Protein AF-A0A397CFC0-F1 (afdb_monomer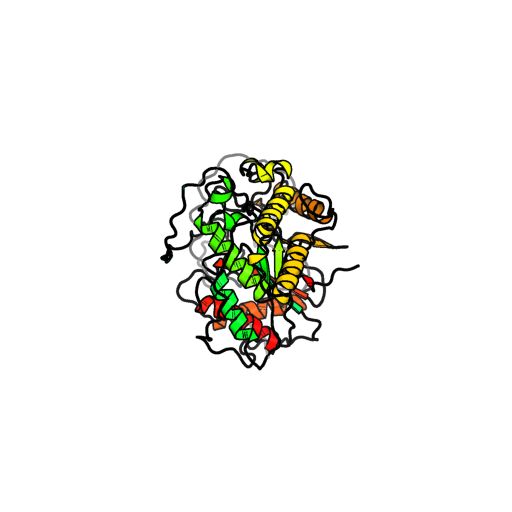)

pLDDT: mean 76.91, std 28.21, range [21.36, 98.81]

Radius of gyration: 27.99 Å; Cα contacts (8 Å, |Δi|>4): 651; chains: 1; bounding box: 97×58×72 Å

Organism: Aphanomyces astaci (NCBI:txid112090)

Mean predicted aligned error: 14.0 Å

InterPro domains:
  IPR011330 Glycoside hydrolase/deacetylase, beta/alpha-barrel [SSF88713] (147-442)

Solvent-accessible surface area (backbone atoms only — not comparable to full-atom values): 27157 Å² total; per-residue (Å²): 136,82,85,85,76,88,79,84,86,76,92,73,93,66,89,79,92,79,85,90,81,89,81,91,73,90,82,82,82,95,75,90,80,88,80,84,84,85,81,82,89,81,91,78,92,78,77,94,78,89,81,80,90,75,95,85,77,83,90,86,84,89,84,84,89,80,91,84,84,89,79,81,90,70,82,81,75,80,84,80,86,79,78,76,83,80,77,83,79,92,70,90,75,86,76,80,88,70,98,71,81,90,79,79,91,66,98,62,81,64,95,77,70,80,59,80,74,82,77,84,73,73,52,81,71,91,60,88,76,74,89,64,69,80,65,82,72,81,80,55,48,91,42,76,67,30,29,39,28,47,34,31,34,75,16,53,31,89,58,2,39,67,31,40,52,27,25,44,43,43,54,48,69,35,93,86,56,81,69,63,38,42,22,37,26,34,27,32,19,27,50,20,23,92,49,46,68,21,32,32,67,66,58,54,42,78,72,25,32,61,54,24,51,52,52,47,53,44,42,35,70,72,63,31,42,41,22,18,31,14,24,48,53,36,58,33,82,89,79,73,42,66,32,65,74,56,36,45,76,65,45,53,69,59,77,94,50,47,86,33,51,54,50,67,51,26,34,36,40,50,7,39,48,52,50,49,62,68,64,64,50,66,62,77,37,84,43,74,66,40,45,51,37,49,54,50,35,55,52,32,30,64,35,31,30,30,55,60,94,44,42,33,35,32,49,70,98,41,80,51,74,53,92,70,53,83,83,42,42,67,73,36,38,52,47,53,53,48,29,44,53,50,39,44,63,14,68,49,62,84,48,94,54,61,56,42,28,34,29,50,44,43,54,32,78,54,82,67,78,86,62,94,76,74,64,57,66,60,47,30,34,50,54,45,47,53,50,58,52,44,64,76,40,92,77,45,71,53,76,88,58,54,55,41,33,35,39,33,48,31,62,62,17,55,39,66,73,50,11,42,33,56,37,44,26,54,43,38,41,44,61,37,44,30,35,55,34,35,70,90,72,55,89,70,63,129

Foldseek 3Di:
DDPDDDDDDDDDDDPDDDDDDDDDDPDDDDDDDDDDDDDDDDDDDDDDDDDDDDDDDDPDPPPPPDDDDDDDDDDDDDPPQDDFDDDDDDDDDPDPDDDDDDDDDDPQPDLPDQDDDPALDADAAPDDADPAFDLPDPDFAPAQLQEEAAEAEADPDLQFLSLLLNLLVNLCPDPRFHRFAHEYAYEQCQLFNSALVRQQVVVGDNVSNVSRLSSVLNNLLSVHAYAHEFHRLCQDSVSSFRFQPPSLVRRDDRPVLVQQHSHPLSRRLSGLVSNLSSLVRCSSQPDPSSVVSSVRRNVRHLAEYEYRPWQFWDAVVDTDTDDDDPVCDDPNVVSSSVSQVVQQCQDGRNRPGSHHYTHHGFQEEDDADPDPDDDLSVSLSVRLNRQSVSLPDPPGRDDHDSYGYYYDHRNSRSDNSSSNSVSNSVSSNVSSPYHHDHCVPPDGDD

Structure (mmCIF, N/CA/C/O backbone):
data_AF-A0A397CFC0-F1
#
_entry.id   AF-A0A397CFC0-F1
#
loop_
_atom_site.group_PDB
_atom_site.id
_atom_site.type_symbol
_atom_site.label_atom_id
_atom_site.label_alt_id
_atom_site.label_comp_id
_atom_site.label_asym_id
_atom_site.label_entity_id
_atom_site.label_seq_id
_atom_site.pdbx_PDB_ins_code
_atom_site.Cartn_x
_atom_site.Cartn_y
_atom_site.Cartn_z
_atom_site.occupancy
_atom_site.B_iso_or_equiv
_atom_site.auth_seq_id
_atom_site.auth_comp_id
_atom_site.auth_asym_id
_atom_site.auth_atom_id
_atom_site.pdbx_PDB_model_num
ATOM 1 N N . MET A 1 1 ? -64.274 17.198 1.341 1.00 33.03 1 MET A N 1
ATOM 2 C CA . MET A 1 1 ? -63.251 18.251 1.505 1.00 33.03 1 MET A CA 1
ATOM 3 C C . MET A 1 1 ? -62.164 18.002 0.478 1.00 33.03 1 MET A C 1
ATOM 5 O O . MET A 1 1 ? -61.667 16.888 0.390 1.00 33.03 1 MET A O 1
ATOM 9 N N . SER A 1 2 ? -61.945 18.995 -0.377 1.00 25.72 2 SER A N 1
ATOM 10 C CA . SER A 1 2 ? -61.146 18.944 -1.603 1.00 25.72 2 SER A CA 1
ATOM 11 C C . SER A 1 2 ? -59.654 18.705 -1.343 1.00 25.72 2 SER A C 1
ATOM 13 O O . SER A 1 2 ? -59.143 19.195 -0.336 1.00 25.72 2 SER A O 1
ATOM 15 N N . PRO A 1 3 ? -58.921 18.036 -2.251 1.00 27.16 3 PRO A N 1
ATOM 16 C CA . PRO A 1 3 ? -57.470 18.091 -2.229 1.00 27.16 3 PRO A CA 1
ATOM 17 C C . PRO A 1 3 ? -57.023 19.478 -2.704 1.00 27.16 3 PRO A C 1
ATOM 19 O O . PRO A 1 3 ? -57.347 19.913 -3.809 1.00 27.16 3 PRO A O 1
ATOM 22 N N . ILE A 1 4 ? -56.302 20.180 -1.834 1.00 26.48 4 ILE A N 1
ATOM 23 C CA . ILE A 1 4 ? -55.611 21.430 -2.141 1.00 26.48 4 ILE A CA 1
ATOM 24 C C . ILE A 1 4 ? -54.475 21.095 -3.112 1.00 26.48 4 ILE A C 1
ATOM 26 O O . ILE A 1 4 ? -53.520 20.407 -2.763 1.00 26.48 4 ILE A O 1
ATOM 30 N N . SER A 1 5 ? -54.599 21.553 -4.352 1.00 28.12 5 SER A N 1
ATOM 31 C CA . SER A 1 5 ? -53.516 21.597 -5.332 1.00 28.12 5 SER A CA 1
ATOM 32 C C . SER A 1 5 ? -52.724 22.888 -5.129 1.00 28.12 5 SER A C 1
ATOM 34 O O . SER A 1 5 ? -53.271 23.971 -5.335 1.00 28.12 5 SER A O 1
ATOM 36 N N . HIS A 1 6 ? -51.449 22.792 -4.750 1.00 28.09 6 HIS A N 1
ATOM 37 C CA . HIS A 1 6 ? -50.525 23.920 -4.864 1.00 28.09 6 HIS A CA 1
ATOM 38 C C . HIS A 1 6 ? -50.109 24.066 -6.332 1.00 28.09 6 HIS A C 1
ATOM 40 O O . HIS A 1 6 ? -49.382 23.228 -6.863 1.00 28.09 6 HIS A O 1
ATOM 46 N N . TYR A 1 7 ? -50.615 25.109 -6.987 1.00 27.61 7 TYR A N 1
ATOM 47 C CA . TYR A 1 7 ? -50.113 25.595 -8.268 1.00 27.61 7 TYR A CA 1
ATOM 48 C C . TYR A 1 7 ? -48.968 26.569 -7.987 1.00 27.61 7 TYR A C 1
ATOM 50 O O . TYR A 1 7 ? -49.119 27.469 -7.164 1.00 27.61 7 TYR A O 1
ATOM 58 N N . TRP A 1 8 ? -47.837 26.386 -8.660 1.00 25.69 8 TRP A N 1
ATOM 59 C CA . TRP A 1 8 ? -46.834 27.435 -8.805 1.00 25.69 8 TRP A CA 1
ATOM 60 C C . TRP A 1 8 ? -46.974 27.978 -10.224 1.00 25.69 8 TRP A C 1
ATOM 62 O O . TRP A 1 8 ? -46.591 27.306 -11.180 1.00 25.69 8 TRP A O 1
ATOM 72 N N . ASP A 1 9 ? -47.562 29.165 -10.356 1.00 27.66 9 ASP A N 1
ATOM 73 C CA . ASP A 1 9 ? -47.519 29.936 -11.594 1.00 27.66 9 ASP A CA 1
ATOM 74 C C . ASP A 1 9 ? -46.189 30.695 -11.617 1.00 27.66 9 ASP A C 1
ATOM 76 O O . ASP A 1 9 ? -45.976 31.622 -10.836 1.00 27.66 9 ASP A O 1
ATOM 80 N N . ILE A 1 10 ? -45.268 30.288 -12.490 1.00 27.27 10 ILE A N 1
ATOM 81 C CA . ILE A 1 10 ? -44.093 31.096 -12.825 1.00 27.27 10 ILE A CA 1
ATOM 82 C C . ILE A 1 10 ? -44.457 31.865 -14.100 1.00 27.27 10 ILE A C 1
ATOM 84 O O . ILE A 1 10 ? -44.659 31.230 -15.139 1.00 27.27 10 ILE A O 1
ATOM 88 N N . PRO A 1 11 ? -44.567 33.204 -14.071 1.00 26.41 11 PRO A N 1
ATOM 89 C CA . PRO A 1 11 ? -44.821 33.973 -15.275 1.00 26.41 11 PRO A CA 1
ATOM 90 C C . PRO A 1 11 ? -43.529 34.031 -16.091 1.00 26.41 11 PRO A C 1
ATOM 92 O O . PRO A 1 11 ? -42.620 34.799 -15.789 1.00 26.41 11 PRO A O 1
ATOM 95 N N . ILE A 1 12 ? -43.440 33.203 -17.129 1.00 30.02 12 ILE A N 1
ATOM 96 C CA . ILE A 1 12 ? -42.450 33.366 -18.193 1.00 30.02 12 ILE A CA 1
ATOM 97 C C . ILE A 1 12 ? -43.189 34.001 -19.365 1.00 30.02 12 ILE A C 1
ATOM 99 O O . ILE A 1 12 ? -44.106 33.410 -19.935 1.00 30.02 12 ILE A O 1
ATOM 103 N N . SER A 1 13 ? -42.817 35.231 -19.701 1.00 27.61 13 SER A N 1
ATOM 104 C CA . SER A 1 13 ? -43.242 35.877 -20.934 1.00 27.61 13 SER A CA 1
ATOM 105 C C . SER A 1 13 ? -42.524 35.207 -22.106 1.00 27.61 13 SER A C 1
ATOM 107 O O . SER A 1 13 ? -41.349 35.450 -22.363 1.00 27.61 13 SER A O 1
ATOM 109 N N . CYS A 1 14 ? -43.236 34.337 -22.820 1.00 29.36 14 CYS A N 1
ATOM 110 C CA . CYS A 1 14 ? -42.856 33.924 -24.167 1.00 29.36 14 CYS A CA 1
ATOM 111 C C . CYS A 1 14 ? -43.699 34.706 -25.183 1.00 29.36 14 CYS A C 1
ATOM 113 O O . CYS A 1 14 ? -44.893 34.910 -24.937 1.00 29.36 14 CYS A O 1
ATOM 115 N N . PRO A 1 15 ? -43.120 35.116 -26.325 1.00 29.81 15 PRO A N 1
ATOM 116 C CA . PRO A 1 15 ? -43.907 35.544 -27.469 1.00 29.81 15 PRO A CA 1
ATOM 117 C C . PRO A 1 15 ? -44.772 34.357 -27.920 1.00 29.81 15 PRO A C 1
ATOM 119 O O . PRO A 1 15 ? -44.265 33.258 -28.125 1.00 29.81 15 PRO A O 1
ATOM 122 N N . ASP A 1 16 ? -46.074 34.601 -28.020 1.00 34.34 16 ASP A N 1
ATOM 123 C CA . ASP A 1 16 ? -47.083 33.793 -28.706 1.00 34.34 16 ASP A CA 1
ATOM 124 C C . ASP A 1 16 ? -47.347 32.354 -28.190 1.00 34.34 16 ASP A C 1
ATOM 126 O O . ASP A 1 16 ? -46.887 31.343 -28.711 1.00 34.34 16 ASP A O 1
ATOM 130 N N . ASN A 1 17 ? -48.233 32.289 -27.184 1.00 37.00 17 ASN A N 1
ATOM 131 C CA . ASN A 1 17 ? -49.254 31.251 -26.946 1.00 37.00 17 ASN A CA 1
ATOM 132 C C . ASN A 1 17 ? -48.852 29.761 -27.033 1.00 37.00 17 ASN A C 1
ATOM 134 O O . ASN A 1 17 ? -49.457 28.985 -27.775 1.00 37.00 17 ASN A O 1
ATOM 138 N N . CYS A 1 18 ? -47.964 29.304 -26.147 1.00 31.23 18 CYS A N 1
ATOM 139 C CA . CYS A 1 18 ? -47.846 27.881 -25.801 1.00 31.23 18 CYS A CA 1
ATOM 140 C C . CYS A 1 18 ? -47.793 27.681 -24.278 1.00 31.23 18 CYS A C 1
ATOM 142 O O . CYS A 1 18 ? -46.903 28.193 -23.609 1.00 31.23 18 CYS A O 1
ATOM 144 N N . ILE A 1 19 ? -48.730 26.901 -23.723 1.00 35.09 19 ILE A N 1
ATOM 145 C CA . ILE A 1 19 ? -48.713 26.471 -22.314 1.00 35.09 19 ILE A CA 1
ATOM 146 C C . ILE A 1 19 ? -48.318 24.993 -22.271 1.00 35.09 19 ILE A C 1
ATOM 148 O O . ILE A 1 19 ? -49.066 24.134 -22.746 1.00 35.09 19 ILE A O 1
ATOM 152 N N . LEU A 1 20 ? -47.168 24.679 -21.667 1.00 31.06 20 LEU A N 1
ATOM 153 C CA . LEU A 1 20 ? -46.792 23.304 -21.331 1.00 31.06 20 LEU A CA 1
ATOM 154 C C . LEU A 1 20 ? -47.610 22.827 -20.121 1.00 31.06 20 LEU A C 1
ATOM 156 O O . LEU A 1 20 ? -47.571 23.440 -19.057 1.00 31.06 20 LEU A O 1
ATOM 160 N N . LYS A 1 21 ? -48.317 21.699 -20.250 1.00 32.56 21 LYS A N 1
ATOM 161 C CA . LYS A 1 21 ? -48.928 20.995 -19.111 1.00 32.56 21 LYS A CA 1
ATOM 162 C C . LYS A 1 21 ? -48.249 19.647 -18.903 1.00 32.56 21 LYS A C 1
ATOM 164 O O . LYS A 1 21 ? -48.344 18.770 -19.756 1.00 32.56 21 LYS A O 1
ATOM 169 N N . PHE A 1 22 ? -47.633 19.458 -17.739 1.00 29.17 22 PHE A N 1
ATOM 170 C CA . PHE A 1 22 ? -47.163 18.150 -17.287 1.00 29.17 22 PHE A CA 1
ATOM 171 C C . PHE A 1 22 ? -48.260 17.451 -16.482 1.00 29.17 22 PHE A C 1
ATOM 173 O O . PHE A 1 22 ? -48.764 17.989 -15.500 1.00 29.17 22 PHE A O 1
ATOM 180 N N . VAL A 1 23 ? -48.621 16.230 -16.881 1.00 29.97 23 VAL A N 1
ATOM 181 C CA . VAL A 1 23 ? -49.488 15.344 -16.093 1.00 29.97 23 VAL A CA 1
ATOM 182 C C . VAL A 1 23 ? -48.666 14.135 -15.673 1.00 29.97 23 VAL A C 1
ATOM 184 O O . VAL A 1 23 ? -48.222 13.354 -16.511 1.00 29.97 23 VAL A O 1
ATOM 187 N N . TRP A 1 24 ? -48.477 13.962 -14.368 1.00 26.19 24 TRP A N 1
ATOM 188 C CA . TRP A 1 24 ? -47.818 12.787 -13.805 1.00 26.19 24 TRP A CA 1
ATOM 189 C C . TRP A 1 24 ? -48.862 11.690 -13.550 1.00 26.19 24 TRP A C 1
ATOM 191 O O . TRP A 1 24 ? -49.740 11.846 -12.701 1.00 26.19 24 TRP A O 1
ATOM 201 N N . LYS A 1 25 ? -48.780 10.562 -14.269 1.00 27.92 25 LYS A N 1
ATOM 202 C CA . LYS A 1 25 ? -49.522 9.335 -13.932 1.00 27.92 25 LYS A CA 1
ATOM 203 C C . LYS A 1 25 ? -48.555 8.192 -13.634 1.00 27.92 25 LYS A C 1
ATOM 205 O O . LYS A 1 25 ? -47.612 7.929 -14.372 1.00 27.92 25 LYS A O 1
ATOM 210 N N . LYS A 1 26 ? -48.808 7.521 -12.510 1.00 31.50 26 LYS A N 1
ATOM 211 C CA . LYS A 1 26 ? -48.037 6.391 -11.984 1.00 31.50 26 LYS A CA 1
ATOM 212 C C . LYS A 1 26 ? -48.245 5.162 -12.889 1.00 31.50 26 LYS A C 1
ATOM 214 O O . LYS A 1 26 ? -49.385 4.761 -13.097 1.00 31.50 26 LYS A O 1
ATOM 219 N N . LYS A 1 27 ? -47.131 4.548 -13.307 1.00 32.00 27 LYS A N 1
ATOM 220 C CA . LYS A 1 27 ? -46.953 3.344 -14.154 1.00 32.00 27 LYS A CA 1
ATOM 221 C C . LYS A 1 27 ? -47.060 3.542 -15.683 1.00 32.00 27 LYS A C 1
ATOM 223 O O . LYS A 1 27 ? -48.091 3.933 -16.207 1.00 32.00 27 LYS A O 1
ATOM 228 N N . VAL A 1 28 ? -45.995 3.054 -16.339 1.00 30.12 28 VAL A N 1
ATOM 229 C CA . VAL A 1 28 ? -45.763 2.753 -17.772 1.00 30.12 28 VAL A CA 1
ATOM 230 C C . VAL A 1 28 ? -44.999 3.823 -18.584 1.00 30.12 28 VAL A C 1
ATOM 232 O O . VAL A 1 28 ? -45.424 4.960 -18.696 1.00 30.12 28 VAL A O 1
ATOM 235 N N . ARG A 1 29 ? -43.839 3.371 -19.106 1.00 30.88 29 ARG A N 1
ATOM 236 C CA . ARG A 1 29 ? -42.911 3.861 -20.157 1.00 30.88 29 ARG A CA 1
ATOM 237 C C . ARG A 1 29 ? -42.926 5.352 -20.551 1.00 30.88 29 ARG A C 1
ATOM 239 O O . ARG A 1 29 ? -43.929 5.891 -20.994 1.00 30.88 29 ARG A O 1
ATOM 246 N N . ARG A 1 30 ? -41.728 5.959 -20.493 1.00 32.00 30 ARG A N 1
ATOM 247 C CA . ARG A 1 30 ? -41.398 7.313 -20.974 1.00 32.00 30 ARG A CA 1
ATOM 248 C C . ARG A 1 30 ? -41.878 7.524 -22.416 1.00 32.00 30 ARG A C 1
ATOM 250 O O . ARG A 1 30 ? -41.425 6.831 -23.320 1.00 32.00 30 ARG A O 1
ATOM 257 N N . GLY A 1 31 ? -42.727 8.527 -22.599 1.00 28.09 31 GLY A N 1
ATOM 258 C CA . GLY A 1 31 ? -43.047 9.140 -23.881 1.00 28.09 31 GLY A CA 1
ATOM 259 C C . GLY A 1 31 ? -43.560 10.553 -23.620 1.00 28.09 31 GLY A C 1
ATOM 260 O O . GLY A 1 31 ? -44.549 10.724 -22.908 1.00 28.09 31 GLY A O 1
ATOM 261 N N . SER A 1 32 ? -42.861 11.560 -24.134 1.00 33.50 32 SER A N 1
ATOM 262 C CA . SER A 1 32 ? -43.320 12.950 -24.120 1.00 33.50 32 SER A CA 1
ATOM 263 C C . SER A 1 32 ? -44.235 13.154 -25.324 1.00 33.50 32 SER A C 1
ATOM 265 O O . SER A 1 32 ? -43.819 12.894 -26.449 1.00 33.50 32 SER A O 1
ATOM 267 N N . PHE A 1 33 ? -45.468 13.611 -25.109 1.00 31.56 33 PHE A N 1
ATOM 268 C CA . PHE A 1 33 ? -46.366 14.009 -26.193 1.00 31.56 33 PHE A CA 1
ATOM 269 C C . PHE A 1 33 ? -46.483 15.530 -26.213 1.00 31.56 33 PHE A C 1
ATOM 271 O O . PHE A 1 33 ? -46.944 16.129 -25.242 1.00 31.56 33 PHE A O 1
ATOM 278 N N . LEU A 1 34 ? -46.097 16.145 -27.330 1.00 28.98 34 LEU A N 1
ATOM 279 C CA . LEU A 1 34 ? -46.474 17.515 -27.655 1.00 28.98 34 LEU A CA 1
ATOM 280 C C . LEU A 1 34 ? -47.865 17.463 -28.298 1.00 28.98 34 LEU A C 1
ATOM 282 O O . LEU A 1 34 ? -48.071 16.716 -29.254 1.00 28.98 34 LEU A O 1
ATOM 286 N N . LYS A 1 35 ? -48.833 18.226 -27.785 1.00 32.50 35 LYS A N 1
ATOM 287 C CA . LYS A 1 35 ? -50.144 18.370 -28.428 1.00 32.50 35 LYS A CA 1
ATOM 288 C C . LYS A 1 35 ? -50.388 19.846 -28.719 1.00 32.50 35 LYS A C 1
ATOM 290 O O . LYS A 1 35 ? -50.733 20.601 -27.816 1.00 32.50 35 LYS A O 1
ATOM 295 N N . CYS A 1 36 ? -50.195 20.242 -29.973 1.00 29.25 36 CYS A N 1
ATOM 296 C CA . CYS A 1 36 ? -50.621 21.542 -30.484 1.00 29.25 36 CYS A CA 1
ATOM 297 C C . CYS A 1 36 ? -52.129 21.497 -30.753 1.00 29.25 36 CYS A C 1
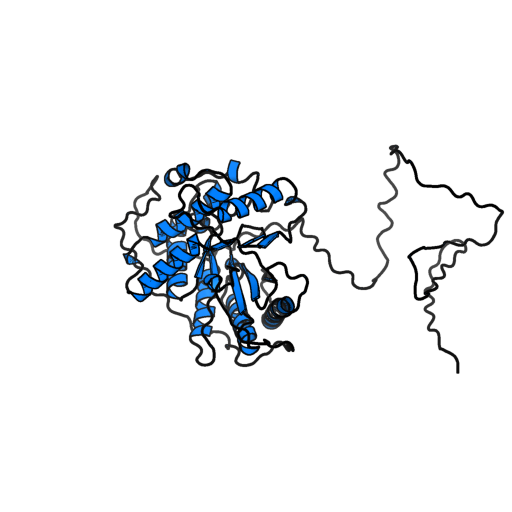ATOM 299 O O . CYS A 1 36 ? -52.648 20.491 -31.244 1.00 29.25 36 CYS A O 1
ATOM 301 N N . ARG A 1 37 ? -52.842 22.565 -30.395 1.00 29.95 37 ARG A N 1
ATOM 302 C CA . ARG A 1 37 ? -54.271 22.704 -30.673 1.00 29.95 37 ARG A CA 1
ATOM 303 C C . ARG A 1 37 ? -54.438 23.458 -31.995 1.00 29.95 37 ARG A C 1
ATOM 305 O O . ARG A 1 37 ? -54.011 24.597 -32.098 1.00 29.95 37 ARG A O 1
ATOM 312 N N . ASP A 1 38 ? -55.047 22.764 -32.950 1.00 30.09 38 ASP A N 1
ATOM 313 C CA . ASP A 1 38 ? -55.791 23.238 -34.121 1.00 30.09 38 ASP A CA 1
ATOM 314 C C . ASP A 1 38 ? -55.105 24.190 -35.123 1.00 30.09 38 ASP A C 1
ATOM 316 O O . ASP A 1 38 ? -55.288 25.401 -35.089 1.00 30.09 38 ASP A O 1
ATOM 320 N N . ALA A 1 39 ? -54.467 23.590 -36.135 1.00 28.62 39 ALA A N 1
ATOM 321 C CA . ALA A 1 39 ? -54.648 23.971 -37.540 1.00 28.62 39 ALA A CA 1
ATOM 322 C C . ALA A 1 39 ? -54.397 22.739 -38.442 1.00 28.62 39 ALA A C 1
ATOM 324 O O . ALA A 1 39 ? -53.258 22.329 -38.603 1.00 28.62 39 ALA A O 1
ATOM 325 N N . GLY A 1 40 ? -55.468 22.145 -38.994 1.00 25.20 40 GLY A N 1
ATOM 326 C CA . GLY A 1 40 ? -55.469 21.270 -40.187 1.00 25.20 40 GLY A CA 1
ATOM 327 C C . GLY A 1 40 ? -54.738 19.907 -40.143 1.00 25.20 40 GLY A C 1
ATOM 328 O O . GLY A 1 40 ? -53.524 19.837 -40.056 1.00 25.20 40 GLY A O 1
ATOM 329 N N . SER A 1 41 ? -55.494 18.813 -40.300 1.00 25.48 41 SER A N 1
ATOM 330 C CA . SER A 1 41 ? -55.072 17.416 -40.579 1.00 25.48 41 SER A CA 1
ATOM 331 C C . SER A 1 41 ? -53.963 17.204 -41.643 1.00 25.48 41 SER A C 1
ATOM 333 O O . SER A 1 41 ? -53.790 18.083 -42.483 1.00 25.48 41 SER A O 1
ATOM 335 N N . PRO A 1 42 ? -53.386 15.979 -41.802 1.00 31.97 42 PRO A N 1
ATOM 336 C CA . PRO A 1 42 ? -53.337 14.813 -40.908 1.00 31.97 42 PRO A CA 1
ATOM 337 C C . PRO A 1 42 ? -51.901 14.303 -40.631 1.00 31.97 42 PRO A C 1
ATOM 339 O O . PRO A 1 42 ? -50.914 14.720 -41.227 1.00 31.97 42 PRO A O 1
ATOM 342 N N . ALA A 1 43 ? -51.827 13.343 -39.709 1.00 27.98 43 ALA A N 1
ATOM 343 C CA . ALA A 1 43 ? -50.639 12.607 -39.298 1.00 27.98 43 ALA A CA 1
ATOM 344 C C . ALA A 1 43 ? -49.800 12.037 -40.458 1.00 27.98 43 ALA A C 1
ATOM 346 O O . ALA A 1 43 ? -50.321 11.352 -41.337 1.00 27.98 43 ALA A O 1
ATOM 347 N N . LEU A 1 44 ? -48.481 12.207 -40.357 1.00 25.23 44 LEU A N 1
ATOM 348 C CA . LEU A 1 44 ? -47.495 11.398 -41.065 1.00 25.23 44 LEU A CA 1
ATOM 349 C C . LEU A 1 44 ? -46.566 10.757 -40.032 1.00 25.23 44 LEU A C 1
ATOM 351 O O . LEU A 1 44 ? -45.748 11.414 -39.392 1.00 25.23 44 LEU A O 1
ATOM 355 N N . ASN A 1 45 ? -46.751 9.450 -39.853 1.00 27.52 45 ASN A N 1
ATOM 356 C CA . ASN A 1 45 ? -45.759 8.566 -39.260 1.00 27.52 45 ASN A CA 1
ATOM 357 C C . ASN A 1 45 ? -44.551 8.524 -40.201 1.00 27.52 45 ASN A C 1
ATOM 359 O O . ASN A 1 45 ? -44.716 8.137 -41.356 1.00 27.52 45 ASN A O 1
ATOM 363 N N . MET A 1 46 ? -43.351 8.828 -39.712 1.00 25.11 46 MET A N 1
ATOM 364 C CA . MET A 1 46 ? -42.126 8.390 -40.378 1.00 25.11 46 MET A CA 1
ATOM 365 C C . MET A 1 46 ? -41.156 7.770 -39.377 1.00 25.11 46 MET A C 1
ATOM 367 O O . MET A 1 46 ? -40.855 8.320 -38.319 1.00 25.11 46 MET A O 1
ATOM 371 N N . TYR A 1 47 ? -40.762 6.559 -39.753 1.00 26.23 47 TYR A N 1
ATOM 372 C CA . TYR A 1 47 ? -39.807 5.659 -39.135 1.00 26.23 47 TYR A CA 1
ATOM 373 C C . TYR A 1 47 ? -38.379 6.220 -39.170 1.00 26.23 47 TYR A C 1
ATOM 375 O O . TYR A 1 47 ? -38.050 7.075 -39.990 1.00 26.23 47 TYR A O 1
ATOM 383 N N . GLN A 1 48 ? -37.542 5.669 -38.286 1.00 29.88 48 GLN A N 1
ATOM 384 C CA . GLN A 1 48 ? -36.082 5.710 -38.363 1.00 29.88 48 GLN A CA 1
ATOM 385 C C . GLN A 1 48 ? -35.606 5.372 -39.780 1.00 29.88 48 GLN A C 1
ATOM 387 O O . GLN A 1 48 ? -35.974 4.322 -40.295 1.00 29.88 48 GLN A O 1
ATOM 392 N N . ASP A 1 49 ? -34.818 6.257 -40.390 1.00 27.09 49 ASP A N 1
ATOM 393 C CA . ASP A 1 49 ? -33.479 5.960 -40.917 1.00 27.09 49 ASP A CA 1
ATOM 394 C C . ASP A 1 49 ? -32.930 7.153 -41.729 1.00 27.09 49 ASP A C 1
ATOM 396 O O . ASP A 1 49 ? -33.656 7.811 -42.466 1.00 27.09 49 ASP A O 1
ATOM 400 N N . GLN A 1 50 ? -31.618 7.382 -41.592 1.00 26.89 50 GLN A N 1
ATOM 401 C CA . GLN A 1 50 ? -30.739 8.252 -42.399 1.00 26.89 50 GLN A CA 1
ATOM 402 C C . GLN A 1 50 ? -30.824 9.789 -42.243 1.00 26.89 50 GLN A C 1
ATOM 404 O O . GLN A 1 50 ? -31.659 10.469 -42.823 1.00 26.89 50 GLN A O 1
ATOM 409 N N . LEU A 1 51 ? -29.798 10.346 -41.586 1.00 24.81 51 LEU A N 1
ATOM 410 C CA . LEU A 1 51 ? -29.181 11.648 -41.896 1.00 24.81 51 LEU A CA 1
ATOM 411 C C . LEU A 1 51 ? -27.678 11.476 -41.604 1.00 24.81 51 LEU A C 1
ATOM 413 O O . LEU A 1 51 ? -27.275 11.378 -40.450 1.00 24.81 51 LEU A O 1
ATOM 417 N N . ILE A 1 52 ? -26.848 11.080 -42.574 1.00 25.56 52 ILE A N 1
ATOM 418 C CA . ILE A 1 52 ? -26.109 11.947 -43.511 1.00 25.56 52 ILE A CA 1
ATOM 419 C C . ILE A 1 52 ? -25.799 13.325 -42.915 1.00 25.56 52 ILE A C 1
ATOM 421 O O . ILE A 1 52 ? -26.637 14.220 -42.872 1.00 25.56 52 ILE A O 1
ATOM 425 N N . ILE A 1 53 ? -24.548 13.461 -42.480 1.00 26.11 53 ILE A N 1
ATOM 426 C CA . ILE A 1 53 ? -23.890 14.719 -42.144 1.00 26.11 53 ILE A CA 1
ATOM 427 C C . ILE A 1 53 ? -23.740 15.512 -43.448 1.00 26.11 53 ILE A C 1
ATOM 429 O O . ILE A 1 53 ? -23.029 15.067 -44.348 1.00 26.11 53 ILE A O 1
ATOM 433 N N . SER A 1 54 ? -24.370 16.685 -43.547 1.00 25.69 54 SER A N 1
ATOM 434 C CA . SER A 1 54 ? -23.933 17.720 -44.487 1.00 25.69 54 SER A CA 1
ATOM 435 C C . SER A 1 54 ? -23.488 18.953 -43.714 1.00 25.69 54 SER A C 1
ATOM 437 O O . SER A 1 54 ? -24.242 19.548 -42.947 1.00 25.69 54 SER A O 1
ATOM 439 N N . SER A 1 55 ? -22.230 19.305 -43.934 1.00 33.47 55 SER A N 1
ATOM 440 C CA . SER A 1 55 ? -21.560 20.522 -43.503 1.00 33.47 55 SER A CA 1
ATOM 441 C C . SER A 1 55 ? -22.319 21.769 -43.955 1.00 33.47 55 SER A C 1
ATOM 443 O O . SER A 1 55 ? -22.429 21.965 -45.159 1.00 33.47 55 SER A O 1
ATOM 445 N N . THR A 1 56 ? -22.789 22.579 -43.001 1.00 28.84 56 THR A N 1
ATOM 446 C CA . THR A 1 56 ? -22.849 24.060 -43.008 1.00 28.84 56 THR A CA 1
ATOM 447 C C . THR A 1 56 ? -23.931 24.521 -42.033 1.00 28.84 56 THR A C 1
ATOM 449 O O . THR A 1 56 ? -25.091 24.571 -42.419 1.00 28.84 56 THR A O 1
ATOM 452 N N . THR A 1 57 ? -23.534 24.829 -40.794 1.00 29.80 57 THR A N 1
ATOM 453 C CA . THR A 1 57 ? -24.090 25.873 -39.897 1.00 29.80 57 THR A CA 1
ATOM 454 C C . THR A 1 57 ? -23.477 25.687 -38.504 1.00 29.80 57 THR A C 1
ATOM 456 O O . THR A 1 57 ? -24.150 25.330 -37.540 1.00 29.80 57 THR A O 1
ATOM 459 N N . GLU A 1 58 ? -22.160 25.880 -38.413 1.00 33.09 58 GLU A N 1
ATOM 460 C CA . GLU A 1 58 ? -21.564 26.469 -37.210 1.00 33.09 58 GLU A CA 1
ATOM 461 C C . GLU A 1 58 ? -21.925 27.959 -37.196 1.00 33.09 58 GLU A C 1
ATOM 463 O O . GLU A 1 58 ? -22.101 28.546 -38.262 1.00 33.09 58 GLU A O 1
ATOM 468 N N . LEU A 1 59 ? -21.997 28.551 -36.001 1.00 30.47 59 LEU A N 1
ATOM 469 C CA . LEU A 1 59 ? -22.536 29.882 -35.678 1.00 30.47 59 LEU A CA 1
ATOM 470 C C . LEU A 1 59 ? -24.061 29.897 -35.578 1.00 30.47 59 LEU A C 1
ATOM 472 O O . LEU A 1 59 ? -24.730 30.200 -36.549 1.00 30.47 59 LEU A O 1
ATOM 476 N N . TRP A 1 60 ? -24.579 29.548 -34.396 1.00 26.92 60 TRP A N 1
ATOM 477 C CA . TRP A 1 60 ? -25.756 30.155 -33.725 1.00 26.92 60 TRP A CA 1
ATOM 478 C C . TRP A 1 60 ? -26.100 29.455 -32.387 1.00 26.92 60 TRP A C 1
ATOM 480 O O . TRP A 1 60 ? -27.171 29.675 -31.830 1.00 26.92 60 TRP A O 1
ATOM 490 N N . LEU A 1 61 ? -25.187 28.650 -31.815 1.00 25.64 61 LEU A N 1
ATOM 491 C CA . LEU A 1 61 ? -25.424 27.896 -30.573 1.00 25.64 61 LEU A CA 1
ATOM 492 C C . LEU A 1 61 ? -24.498 28.257 -29.392 1.00 25.64 61 LEU A C 1
ATOM 494 O O . LEU A 1 61 ? -24.412 27.490 -28.439 1.00 25.64 61 LEU A O 1
ATOM 498 N N . GLU A 1 62 ? -23.846 29.426 -29.408 1.00 29.55 62 GLU A N 1
ATOM 499 C CA . GLU A 1 62 ? -22.972 29.879 -28.303 1.00 29.55 62 GLU A CA 1
ATOM 500 C C . GLU A 1 62 ? -23.560 30.988 -27.403 1.00 29.55 62 GLU A C 1
ATOM 502 O O . GLU A 1 62 ? -22.877 31.470 -26.504 1.00 29.55 62 GLU A O 1
ATOM 507 N N . GLN A 1 63 ? -24.828 31.393 -27.560 1.00 29.20 63 GLN A N 1
ATOM 508 C CA . GLN A 1 63 ? -25.370 32.541 -26.799 1.00 29.20 63 GLN A CA 1
ATOM 509 C C . GLN A 1 63 ? -26.652 32.312 -25.980 1.00 29.20 63 GLN A C 1
ATOM 511 O O . GLN A 1 63 ? -27.231 33.281 -25.497 1.00 29.20 63 GLN A O 1
ATOM 516 N N . MET A 1 64 ? -27.078 31.070 -25.716 1.00 27.75 64 MET A N 1
ATOM 517 C CA . MET A 1 64 ? -28.292 30.821 -24.908 1.00 27.75 64 MET A CA 1
ATOM 518 C C . MET A 1 64 ? -28.159 29.773 -23.789 1.00 27.75 64 MET A C 1
ATOM 520 O O . MET A 1 64 ? -29.110 29.052 -23.507 1.00 27.75 64 MET A O 1
ATOM 524 N N . ILE A 1 65 ? -27.023 29.718 -23.081 1.00 29.77 65 ILE A N 1
ATOM 525 C CA . ILE A 1 65 ? -26.954 29.045 -21.765 1.00 29.77 65 ILE A CA 1
ATOM 526 C C . ILE A 1 65 ? -26.206 29.930 -20.756 1.00 29.77 65 ILE A C 1
ATOM 528 O O . ILE A 1 65 ? -25.114 29.633 -20.284 1.00 29.77 65 ILE A O 1
ATOM 532 N N . LYS A 1 66 ? -26.818 31.062 -20.415 1.00 34.09 66 LYS A N 1
ATOM 533 C CA . LYS A 1 66 ? -26.697 31.683 -19.093 1.00 34.09 66 LYS A CA 1
ATOM 534 C C . LYS A 1 66 ? -28.109 32.083 -18.689 1.00 34.09 66 LYS A C 1
ATOM 536 O O . LYS A 1 66 ? -28.790 32.733 -19.472 1.00 34.09 66 LYS A O 1
ATOM 541 N N . ILE A 1 67 ? -28.477 31.731 -17.456 1.00 29.33 67 ILE A N 1
ATOM 542 C CA . ILE A 1 67 ? -29.759 31.976 -16.772 1.00 29.33 67 ILE A CA 1
ATOM 543 C C . ILE A 1 67 ? -30.779 30.837 -16.954 1.00 29.33 67 ILE A C 1
ATOM 545 O O . ILE A 1 67 ? -31.585 30.871 -17.871 1.00 29.33 67 ILE A O 1
ATOM 549 N N . LEU A 1 68 ? -30.756 29.861 -16.036 1.00 26.44 68 LEU A N 1
ATOM 550 C CA . LEU A 1 68 ? -31.925 29.277 -15.347 1.00 26.44 68 LEU A CA 1
ATOM 551 C C . LEU A 1 68 ? -31.434 28.498 -14.091 1.00 26.44 68 LEU A C 1
ATOM 553 O O . LEU A 1 68 ? -30.378 27.869 -14.174 1.00 26.44 68 LEU A O 1
ATOM 557 N N . PRO A 1 69 ? -32.137 28.567 -12.939 1.00 29.30 69 PRO A N 1
ATOM 558 C CA . PRO A 1 69 ? -31.697 28.014 -11.651 1.00 29.30 69 PRO A CA 1
ATOM 559 C C . PRO A 1 69 ? -32.158 26.563 -11.389 1.00 29.30 69 PRO A C 1
ATOM 561 O O . PRO A 1 69 ? -33.219 26.147 -11.847 1.00 29.30 69 PRO A O 1
ATOM 564 N N . ASP A 1 70 ? -31.325 25.847 -10.627 1.00 33.91 70 ASP A N 1
ATOM 565 C CA . ASP A 1 70 ? -31.506 24.635 -9.805 1.00 33.91 70 ASP A CA 1
ATOM 566 C C . ASP A 1 70 ? -32.640 23.634 -10.123 1.00 33.91 70 ASP A C 1
ATOM 568 O O . ASP A 1 70 ? -33.814 23.828 -9.797 1.00 33.91 70 ASP A O 1
ATOM 572 N N . GLY A 1 71 ? -32.225 22.465 -10.634 1.00 26.14 71 GLY A N 1
ATOM 573 C CA . GLY A 1 71 ? -32.938 21.181 -10.567 1.00 26.14 71 GLY A CA 1
ATOM 574 C C . GLY A 1 71 ? -32.256 20.197 -9.585 1.00 26.14 71 GLY A C 1
ATOM 575 O O . GLY A 1 71 ? -31.115 20.431 -9.194 1.00 26.14 71 GLY A O 1
ATOM 576 N N . PRO A 1 72 ? -32.942 19.119 -9.147 1.00 25.53 72 PRO A N 1
ATOM 577 C CA . PRO A 1 72 ? -32.579 18.292 -7.981 1.00 25.53 72 PRO A CA 1
ATOM 578 C C . PRO A 1 72 ? -31.346 17.390 -8.219 1.00 25.53 72 PRO A C 1
ATOM 580 O O . PRO A 1 72 ? -30.976 17.181 -9.372 1.00 25.53 72 PRO A O 1
ATOM 583 N N . PRO A 1 73 ? -30.701 16.852 -7.156 1.00 27.73 73 PRO A N 1
ATOM 584 C CA . PRO A 1 73 ? -29.284 16.506 -7.182 1.00 27.73 73 PRO A CA 1
ATOM 585 C C . PRO A 1 73 ? -29.033 15.219 -7.965 1.00 27.73 73 PRO A C 1
ATOM 587 O O . PRO A 1 73 ? -29.246 14.111 -7.468 1.00 27.73 73 PRO A O 1
ATOM 590 N N . ASP A 1 74 ? -28.542 15.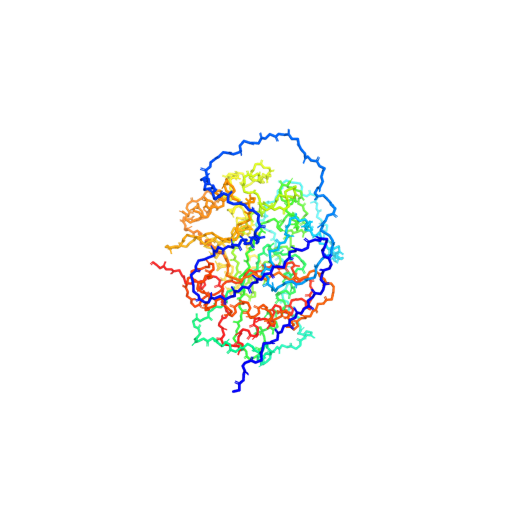382 -9.188 1.00 27.41 74 ASP A N 1
ATOM 591 C CA . ASP A 1 74 ? -27.818 14.335 -9.883 1.00 27.41 74 ASP A CA 1
ATOM 592 C C . ASP A 1 74 ? -26.425 14.208 -9.259 1.00 27.41 74 ASP A C 1
ATOM 594 O O . ASP A 1 74 ? -25.717 15.188 -9.032 1.00 27.41 74 ASP A O 1
ATOM 598 N N . SER A 1 75 ? -26.062 12.964 -8.963 1.00 28.72 75 SER A N 1
ATOM 599 C CA . SER A 1 75 ? -24.728 12.519 -8.574 1.00 28.72 75 SER A CA 1
ATOM 600 C C . SER A 1 75 ? -23.648 13.222 -9.398 1.00 28.72 75 SER A C 1
ATOM 602 O O . SER A 1 75 ? -23.581 13.020 -10.616 1.00 28.72 75 SER A O 1
ATOM 604 N N . GLU A 1 76 ? -22.810 14.019 -8.735 1.00 26.75 76 GLU A N 1
ATOM 605 C CA . GLU A 1 76 ? -21.675 14.699 -9.350 1.00 26.75 76 GLU A CA 1
ATOM 606 C C . GLU A 1 76 ? -20.767 13.673 -10.044 1.00 26.75 76 GLU A C 1
ATOM 608 O O . GLU A 1 76 ? -20.046 12.895 -9.420 1.00 26.75 76 GLU A O 1
ATOM 613 N N . ARG A 1 77 ? -20.831 13.672 -11.378 1.00 24.45 77 ARG A N 1
ATOM 614 C CA . ARG A 1 77 ? -19.728 13.259 -12.244 1.00 24.45 77 ARG A CA 1
ATOM 615 C C . ARG A 1 77 ? -18.543 14.156 -11.897 1.00 24.45 77 ARG A C 1
ATOM 617 O O . ARG A 1 77 ? -18.624 15.357 -12.146 1.00 24.45 77 ARG A O 1
ATOM 624 N N . SER A 1 78 ? -17.463 13.592 -11.361 1.00 28.31 78 SER A N 1
ATOM 625 C CA . SER A 1 78 ? -16.221 14.345 -11.214 1.00 28.31 78 SER A CA 1
ATOM 626 C C . SER A 1 78 ? -15.659 14.673 -12.600 1.00 28.31 78 SER A C 1
ATOM 628 O O . SER A 1 78 ? -15.487 13.815 -13.470 1.00 28.31 78 SER A O 1
ATOM 630 N N . SER A 1 79 ? -15.447 15.962 -12.838 1.00 24.45 79 SER A N 1
ATOM 631 C CA . SER A 1 79 ? -14.729 16.495 -13.988 1.00 24.45 79 SER A CA 1
ATOM 632 C C . SER A 1 79 ? -13.231 16.475 -13.665 1.00 24.45 79 SER A C 1
ATOM 634 O O . SER A 1 79 ? -12.658 17.500 -13.312 1.00 24.45 79 SER A O 1
ATOM 636 N N . ASP A 1 80 ? -12.620 15.292 -13.739 1.00 36.59 80 ASP A N 1
ATOM 637 C CA . ASP A 1 80 ? -11.231 15.029 -13.312 1.00 36.59 80 ASP A CA 1
ATOM 638 C C . ASP A 1 80 ? -10.195 15.110 -14.456 1.00 36.59 80 ASP A C 1
ATOM 640 O O . ASP A 1 80 ? -9.183 14.414 -14.436 1.00 36.59 80 ASP A O 1
ATOM 644 N N . ALA A 1 81 ? -10.420 15.935 -15.483 1.00 25.64 81 ALA A N 1
ATOM 645 C CA . ALA A 1 81 ? -9.507 16.000 -16.633 1.00 25.64 81 ALA A CA 1
ATOM 646 C C . ALA A 1 81 ? -8.360 17.028 -16.509 1.00 25.64 81 ALA A C 1
ATOM 648 O O . ALA A 1 81 ? -7.367 16.877 -17.210 1.00 25.64 81 ALA A O 1
ATOM 649 N N . ASP A 1 82 ? -8.443 18.029 -15.618 1.00 24.78 82 ASP A N 1
ATOM 650 C CA . ASP A 1 82 ? -7.561 19.216 -15.705 1.00 24.78 82 ASP A CA 1
ATOM 651 C C . ASP A 1 82 ? -6.711 19.541 -14.459 1.00 24.78 82 ASP A C 1
ATOM 653 O O . ASP A 1 82 ? -6.032 20.570 -14.425 1.00 24.78 82 ASP A O 1
ATOM 657 N N . GLN A 1 83 ? -6.671 18.689 -13.428 1.00 28.09 83 GLN A N 1
ATOM 658 C CA . GLN A 1 83 ? -5.790 18.933 -12.276 1.00 28.09 83 GLN A CA 1
ATOM 659 C C . GLN A 1 83 ? -4.439 18.228 -12.427 1.00 28.09 83 GLN A C 1
ATOM 661 O O . GLN A 1 83 ? -4.298 17.033 -12.184 1.00 28.09 83 GLN A O 1
ATOM 666 N N . ARG A 1 84 ? -3.414 19.012 -12.789 1.00 24.42 84 ARG A N 1
ATOM 667 C CA . ARG A 1 84 ? -2.006 18.636 -12.600 1.00 24.42 84 ARG A CA 1
ATOM 668 C C . ARG A 1 84 ? -1.738 18.357 -11.122 1.00 24.42 84 ARG A C 1
ATOM 670 O O . ARG A 1 84 ? -2.051 19.183 -10.265 1.00 24.42 84 ARG A O 1
ATOM 677 N N . TRP A 1 85 ? -1.107 17.217 -10.863 1.00 29.61 85 TRP A N 1
ATOM 678 C CA . TRP A 1 85 ? -0.604 16.818 -9.555 1.00 29.61 85 TRP A CA 1
ATOM 679 C C . TRP A 1 85 ? 0.390 17.866 -9.021 1.00 29.61 85 TRP A C 1
ATOM 681 O O . TRP A 1 85 ? 1.319 18.235 -9.745 1.00 29.61 85 TRP A O 1
ATOM 691 N N . PRO A 1 86 ? 0.199 18.397 -7.801 1.00 24.89 86 PRO A N 1
ATOM 692 C CA . PRO A 1 86 ? 1.130 19.354 -7.220 1.00 24.89 86 PRO A CA 1
ATOM 693 C C . PRO A 1 86 ? 2.416 18.653 -6.767 1.00 24.89 86 PRO A C 1
ATOM 695 O O . PRO A 1 86 ? 2.364 17.634 -6.081 1.00 24.89 86 PRO A O 1
ATOM 698 N N . SER A 1 87 ? 3.565 19.228 -7.121 1.00 25.00 87 SER A N 1
ATOM 699 C CA . SER A 1 87 ? 4.875 18.850 -6.581 1.00 25.00 87 SER A CA 1
ATOM 700 C C . SER A 1 87 ? 4.933 19.103 -5.069 1.00 25.00 87 SER A C 1
ATOM 702 O O . SER A 1 87 ? 4.337 20.066 -4.574 1.00 25.00 87 SER A O 1
ATOM 704 N N . ALA A 1 88 ? 5.647 18.248 -4.334 1.00 25.92 88 ALA A N 1
ATOM 705 C CA . ALA A 1 88 ? 5.812 18.386 -2.889 1.00 25.92 88 ALA A CA 1
ATOM 706 C C . ALA A 1 88 ? 6.513 19.717 -2.516 1.00 25.92 88 ALA A C 1
ATOM 708 O O . ALA A 1 88 ? 7.404 20.160 -3.241 1.00 25.92 88 ALA A O 1
ATOM 709 N N . PRO A 1 89 ? 6.135 20.373 -1.401 1.00 22.83 89 PRO A N 1
ATOM 710 C CA . PRO A 1 89 ? 6.816 21.577 -0.927 1.00 22.83 89 PRO A CA 1
ATOM 711 C C . PRO A 1 89 ? 8.209 21.261 -0.357 1.00 22.83 89 PRO A C 1
ATOM 713 O O . PRO A 1 89 ? 8.392 20.258 0.332 1.00 22.83 89 PRO A O 1
ATOM 716 N N . ASP A 1 90 ? 9.170 22.159 -0.596 1.00 21.36 90 ASP A N 1
ATOM 717 C CA . ASP A 1 90 ? 10.535 22.084 -0.064 1.00 21.36 90 ASP A CA 1
ATOM 718 C C . ASP A 1 90 ? 10.536 22.156 1.474 1.00 21.36 90 ASP A C 1
ATOM 720 O O . ASP A 1 90 ? 10.242 23.197 2.069 1.00 21.36 90 ASP A O 1
ATOM 724 N N . VAL A 1 91 ? 10.887 21.050 2.136 1.00 24.34 91 VAL A N 1
ATOM 725 C CA . VAL A 1 91 ? 11.095 20.997 3.593 1.00 24.34 91 VAL A CA 1
ATOM 726 C C . VAL A 1 91 ? 12.602 20.976 3.885 1.00 24.34 91 VAL A C 1
ATOM 728 O O . VAL A 1 91 ? 13.328 20.228 3.228 1.00 24.34 91 VAL A O 1
ATOM 731 N N . PRO A 1 92 ? 13.112 21.743 4.871 1.00 22.62 92 PRO A N 1
ATOM 732 C CA . PRO A 1 92 ? 14.536 21.756 5.192 1.00 22.62 92 PRO A CA 1
ATOM 733 C C . PRO A 1 92 ? 14.993 20.394 5.733 1.00 22.62 92 PRO A C 1
ATOM 735 O O . PRO A 1 92 ? 14.636 19.993 6.841 1.00 22.62 92 PRO A O 1
ATOM 738 N N . ILE A 1 93 ? 15.812 19.689 4.956 1.00 27.08 93 ILE A N 1
ATOM 739 C CA . ILE A 1 93 ? 16.485 18.458 5.374 1.00 27.08 93 ILE A CA 1
ATOM 740 C C . ILE A 1 93 ? 17.641 18.853 6.296 1.00 27.08 93 ILE A C 1
ATOM 742 O O . ILE A 1 93 ? 18.549 19.577 5.893 1.00 27.08 93 ILE A O 1
ATOM 746 N N . THR A 1 94 ? 17.632 18.375 7.540 1.00 24.70 94 THR A N 1
ATOM 747 C CA . THR A 1 94 ? 18.803 18.498 8.420 1.00 24.70 94 THR A CA 1
ATOM 748 C C . THR A 1 94 ? 19.826 17.448 7.985 1.00 24.70 94 THR A C 1
ATOM 750 O O . THR A 1 94 ? 19.789 16.304 8.426 1.00 24.70 94 THR A O 1
ATOM 753 N N . THR A 1 95 ? 20.700 17.806 7.047 1.00 28.73 95 THR A N 1
ATOM 754 C CA . THR A 1 95 ? 21.775 16.934 6.564 1.00 28.73 95 THR A CA 1
ATOM 755 C C . THR A 1 95 ? 22.833 16.756 7.648 1.00 28.73 95 THR A C 1
ATOM 757 O O . THR A 1 95 ? 23.525 17.709 8.005 1.00 28.73 95 THR A O 1
ATOM 760 N N . VAL A 1 96 ? 23.001 15.531 8.145 1.00 27.91 96 VAL A N 1
ATOM 761 C CA . VAL A 1 96 ? 24.240 15.135 8.823 1.00 27.91 96 VAL A CA 1
ATOM 762 C C . VAL A 1 96 ? 25.259 14.865 7.722 1.00 27.91 96 VAL A C 1
ATOM 764 O O . VAL A 1 96 ? 25.126 13.903 6.972 1.00 27.91 96 VAL A O 1
ATOM 767 N N . ALA A 1 97 ? 26.237 15.756 7.577 1.00 24.56 97 ALA A N 1
ATOM 768 C CA . ALA A 1 97 ? 27.328 15.574 6.632 1.00 24.56 97 ALA A CA 1
ATOM 769 C C . ALA A 1 97 ? 28.198 14.390 7.081 1.00 24.56 97 ALA A C 1
ATOM 771 O O . ALA A 1 97 ? 28.831 14.440 8.136 1.00 24.56 97 ALA A O 1
ATOM 772 N N . MET A 1 98 ? 28.225 13.329 6.280 1.00 32.38 98 MET A N 1
ATOM 773 C CA . MET A 1 98 ? 29.313 12.357 6.279 1.00 32.38 98 MET A CA 1
ATOM 774 C C . MET A 1 98 ? 30.046 12.519 4.950 1.00 32.38 98 MET A C 1
ATOM 776 O O . MET A 1 98 ? 29.418 12.493 3.892 1.00 32.38 98 MET A O 1
ATOM 780 N N . ASP A 1 99 ? 31.360 12.723 5.008 1.00 27.48 99 ASP A N 1
ATOM 781 C CA . ASP A 1 99 ? 32.215 12.768 3.824 1.00 27.48 99 ASP A CA 1
ATOM 782 C C . ASP A 1 99 ? 32.180 11.404 3.120 1.00 27.48 99 ASP A C 1
ATOM 784 O O . ASP A 1 99 ? 32.649 10.399 3.660 1.00 27.48 99 ASP A O 1
ATOM 788 N N . ILE A 1 100 ? 31.615 11.363 1.910 1.00 35.50 100 ILE A N 1
ATOM 789 C CA . ILE A 1 100 ? 31.580 10.177 1.047 1.00 35.50 100 ILE A CA 1
ATOM 790 C C . ILE A 1 100 ? 32.315 10.518 -0.261 1.00 35.50 100 ILE A C 1
ATOM 792 O O . ILE A 1 100 ? 31.978 11.514 -0.906 1.00 35.50 100 ILE A O 1
ATOM 796 N N . PRO A 1 101 ? 33.307 9.714 -0.691 1.00 30.52 101 PRO A N 1
ATOM 797 C CA . PRO A 1 101 ? 33.903 9.859 -2.013 1.00 30.52 101 PRO A CA 1
ATOM 798 C C . PRO A 1 101 ? 32.864 9.528 -3.092 1.00 30.52 101 PRO A C 1
ATOM 800 O O . PRO A 1 101 ? 32.145 8.540 -2.964 1.00 30.52 101 PRO A O 1
ATOM 803 N N . LEU A 1 102 ? 32.800 10.345 -4.153 1.00 32.84 102 LEU A N 1
ATOM 804 C CA . LEU A 1 102 ? 31.898 10.169 -5.299 1.00 32.84 102 LEU A CA 1
ATOM 805 C C . LEU A 1 102 ? 31.878 8.708 -5.789 1.00 32.84 102 LEU A C 1
ATOM 807 O O . LEU A 1 102 ? 32.823 8.255 -6.435 1.00 32.84 102 LEU A O 1
ATOM 811 N N . LEU A 1 103 ? 30.782 7.993 -5.522 1.00 34.97 103 LEU A N 1
ATOM 812 C CA . LEU A 1 103 ? 30.493 6.689 -6.113 1.00 34.97 103 LEU A CA 1
ATOM 813 C C . LEU A 1 103 ? 29.632 6.902 -7.365 1.00 34.97 103 LEU A C 1
ATOM 815 O O . LEU A 1 103 ? 28.407 6.965 -7.292 1.00 34.97 103 LEU A O 1
ATOM 819 N N . ASN A 1 104 ? 30.287 7.019 -8.518 1.00 33.19 104 ASN A N 1
ATOM 820 C CA . ASN A 1 104 ? 29.652 6.692 -9.791 1.00 33.19 104 ASN A CA 1
ATOM 821 C C . ASN A 1 104 ? 29.656 5.159 -9.961 1.00 33.19 104 ASN A C 1
ATOM 823 O O . ASN A 1 104 ? 30.653 4.504 -9.663 1.00 33.19 104 ASN A O 1
ATOM 827 N N . ASP A 1 105 ? 28.543 4.624 -10.470 1.00 34.12 105 ASP A N 1
ATOM 828 C CA . ASP A 1 105 ? 28.381 3.293 -11.084 1.00 34.12 105 ASP A CA 1
ATOM 829 C C . ASP A 1 105 ? 28.291 2.017 -10.230 1.00 34.12 105 ASP A C 1
ATOM 831 O O . ASP A 1 105 ? 28.504 0.919 -10.744 1.00 34.12 105 ASP A O 1
ATOM 835 N N . THR A 1 106 ? 27.872 2.048 -8.959 1.00 37.84 106 THR A N 1
ATOM 836 C CA . THR A 1 106 ? 27.465 0.776 -8.314 1.00 37.84 106 THR A CA 1
ATOM 837 C C . THR A 1 106 ? 26.436 0.949 -7.198 1.00 37.84 106 THR A C 1
ATOM 839 O O . THR A 1 106 ? 26.774 0.960 -6.021 1.00 37.84 106 THR A O 1
ATOM 842 N N . MET A 1 107 ? 25.142 0.985 -7.536 1.00 41.56 107 MET A N 1
ATOM 843 C CA . MET A 1 107 ? 24.052 0.781 -6.560 1.00 41.56 107 MET A CA 1
ATOM 844 C C . MET A 1 107 ? 23.903 -0.706 -6.178 1.00 41.56 107 MET A C 1
ATOM 846 O O . MET A 1 107 ? 22.797 -1.234 -6.094 1.00 41.56 107 MET A O 1
ATOM 850 N N . ALA A 1 108 ? 25.006 -1.427 -5.977 1.00 41.94 108 ALA A N 1
ATOM 851 C CA . ALA A 1 108 ? 24.981 -2.700 -5.265 1.00 41.94 108 ALA A CA 1
ATOM 852 C C . ALA A 1 108 ? 25.293 -2.385 -3.796 1.00 41.94 108 ALA A C 1
ATOM 854 O O . ALA A 1 108 ? 26.359 -1.820 -3.541 1.00 41.94 108 ALA A O 1
ATOM 855 N N . PRO A 1 109 ? 24.416 -2.704 -2.827 1.00 41.72 109 PRO A N 1
ATOM 856 C CA . PRO A 1 109 ? 24.768 -2.511 -1.431 1.00 41.72 109 PRO A CA 1
ATOM 857 C C . PRO A 1 109 ? 25.977 -3.408 -1.127 1.00 41.72 109 PRO A C 1
ATOM 859 O O . PRO A 1 109 ? 25.902 -4.627 -1.320 1.00 41.72 109 PRO A O 1
ATOM 862 N N . PRO A 1 110 ? 27.119 -2.862 -0.674 1.00 43.38 110 PRO A N 1
ATOM 863 C CA . PRO A 1 110 ? 28.207 -3.704 -0.224 1.00 43.38 110 PRO A CA 1
ATOM 864 C C . PRO A 1 110 ? 27.703 -4.436 1.018 1.00 43.38 110 PRO A C 1
ATOM 866 O O . PRO A 1 110 ? 27.349 -3.799 2.011 1.00 43.38 110 PRO A O 1
ATOM 869 N N . SER A 1 111 ? 27.730 -5.770 1.005 1.00 48.50 111 SER A N 1
ATOM 870 C CA . SER A 1 111 ? 27.338 -6.651 2.122 1.00 48.50 111 SER A CA 1
ATOM 871 C C . SER A 1 111 ? 28.176 -6.469 3.408 1.00 48.50 111 SER A C 1
ATOM 873 O O . SER A 1 111 ? 28.173 -7.326 4.286 1.00 48.50 111 SER A O 1
ATOM 875 N N . LYS A 1 112 ? 28.967 -5.391 3.496 1.00 48.59 112 LYS A N 1
ATOM 876 C CA . LYS A 1 112 ? 29.937 -5.075 4.550 1.00 48.59 112 LYS A CA 1
ATOM 877 C C . LYS A 1 112 ? 29.761 -3.674 5.150 1.00 48.59 112 LYS A C 1
ATOM 879 O O . LYS A 1 112 ? 30.505 -3.332 6.065 1.00 48.59 112 LYS A O 1
ATOM 884 N N . VAL A 1 113 ? 28.817 -2.858 4.667 1.00 62.81 113 VAL A N 1
ATOM 885 C CA . VAL A 1 113 ? 28.507 -1.570 5.311 1.00 62.81 113 VAL A CA 1
ATOM 886 C C . VAL A 1 113 ? 27.648 -1.842 6.540 1.00 62.81 113 VAL A C 1
ATOM 888 O O . VAL A 1 113 ? 26.582 -2.447 6.437 1.00 62.81 113 VAL A O 1
ATOM 891 N N . LYS A 1 114 ? 28.119 -1.424 7.717 1.00 64.69 114 LYS A N 1
ATOM 892 C CA . LYS A 1 114 ? 27.327 -1.482 8.946 1.00 64.69 114 LYS A CA 1
ATOM 893 C C . LYS A 1 114 ? 26.325 -0.331 8.923 1.00 64.69 114 LYS A C 1
ATOM 895 O O . LYS A 1 114 ? 26.730 0.819 9.071 1.00 64.69 114 LYS A O 1
ATOM 900 N N . PHE A 1 115 ? 25.042 -0.639 8.769 1.00 70.94 115 PHE A N 1
ATOM 901 C CA . PHE A 1 115 ? 23.992 0.350 8.984 1.00 70.94 115 PHE A CA 1
ATOM 902 C C . PHE A 1 115 ? 23.685 0.425 10.478 1.00 70.94 115 PHE A C 1
ATOM 904 O O . PHE A 1 115 ? 23.608 -0.588 11.170 1.00 70.94 115 PHE A O 1
ATOM 911 N N . SER A 1 116 ? 23.535 1.641 10.987 1.00 69.56 116 SER A N 1
ATOM 912 C CA . SER A 1 116 ? 23.105 1.896 12.358 1.00 69.56 116 SER A CA 1
ATOM 913 C C . SER A 1 116 ? 22.110 3.040 12.320 1.00 69.56 116 SER A C 1
ATOM 915 O O . SER A 1 116 ? 22.478 4.201 12.496 1.00 69.56 116 SER A O 1
ATOM 917 N N . PHE A 1 117 ? 20.846 2.720 12.061 1.00 79.62 117 PHE A N 1
ATOM 918 C CA . PHE A 1 117 ? 19.787 3.711 12.176 1.00 79.62 117 PHE A CA 1
ATOM 919 C C . PHE A 1 117 ? 19.428 3.921 13.648 1.00 79.62 117 PHE A C 1
ATOM 921 O O . PHE A 1 117 ? 19.411 2.953 14.415 1.00 79.62 117 PHE A O 1
ATOM 928 N N . PRO A 1 118 ? 19.102 5.156 14.066 1.00 78.31 118 PRO A N 1
ATOM 929 C CA . PRO A 1 118 ? 18.488 5.361 15.365 1.00 78.31 118 PRO A CA 1
ATOM 930 C C . PRO A 1 118 ? 17.246 4.474 15.498 1.00 78.31 118 PRO A C 1
ATOM 932 O O . PRO A 1 118 ? 16.503 4.256 14.534 1.00 78.31 118 PRO A O 1
ATOM 935 N N . LYS A 1 119 ? 17.023 3.944 16.704 1.00 81.31 119 LYS A N 1
ATOM 936 C CA . LYS A 1 119 ? 15.783 3.226 17.008 1.00 81.31 119 LYS A CA 1
ATOM 937 C C . LYS A 1 119 ? 14.610 4.174 16.789 1.00 81.31 119 LYS A C 1
ATOM 939 O O . LYS A 1 119 ? 14.697 5.349 17.139 1.00 81.31 119 LYS A O 1
ATOM 944 N N . PHE A 1 120 ? 13.526 3.657 16.223 1.00 86.88 120 PHE A N 1
ATOM 945 C CA . PHE A 1 120 ? 12.283 4.409 16.167 1.00 86.88 120 PHE A CA 1
ATOM 946 C C . PHE A 1 120 ? 11.832 4.711 17.600 1.00 86.88 120 PHE A C 1
ATOM 948 O O . PHE A 1 120 ? 11.690 3.796 18.412 1.00 86.88 120 PHE A O 1
ATOM 955 N N . VAL A 1 121 ? 11.652 5.993 17.909 1.00 84.50 121 VAL A N 1
ATOM 956 C CA . VAL A 1 121 ? 11.129 6.458 19.196 1.00 84.50 121 VAL A CA 1
ATOM 957 C C . VAL A 1 121 ? 9.815 7.164 18.917 1.00 84.50 121 VAL A C 1
ATOM 959 O O . VAL A 1 121 ? 9.803 8.273 18.371 1.00 84.50 121 VAL A O 1
ATOM 962 N N . GLY A 1 122 ? 8.724 6.498 19.289 1.00 81.94 122 GLY A N 1
ATOM 963 C CA . GLY A 1 122 ? 7.379 7.032 19.166 1.00 81.94 122 GLY A CA 1
ATOM 964 C C . GLY A 1 122 ? 7.242 8.381 19.863 1.00 81.94 122 GLY A C 1
ATOM 965 O O . GLY A 1 122 ? 7.765 8.603 20.958 1.00 81.94 122 GLY A O 1
ATOM 966 N N . GLN A 1 123 ? 6.553 9.305 19.202 1.00 87.81 123 GLN A N 1
ATOM 967 C CA . GLN A 1 123 ? 6.263 10.621 19.758 1.00 87.81 123 GLN A CA 1
ATOM 968 C C . GLN A 1 123 ? 4.954 10.597 20.554 1.00 87.81 123 GLN A C 1
ATOM 970 O O . GLN A 1 123 ? 3.972 10.009 20.086 1.00 87.81 123 GLN A O 1
ATOM 975 N N . PRO A 1 124 ? 4.881 11.285 21.710 1.00 88.19 124 PRO A N 1
ATOM 976 C CA . PRO A 1 124 ? 3.641 11.381 22.466 1.00 88.19 124 PRO A CA 1
ATOM 977 C C . PRO A 1 124 ? 2.534 12.026 21.625 1.00 88.19 124 PRO A C 1
ATOM 979 O O . PRO A 1 124 ? 2.778 12.893 20.779 1.00 88.19 124 PRO A O 1
ATOM 982 N N . ALA A 1 125 ? 1.295 11.610 21.877 1.00 90.12 125 ALA A N 1
ATOM 983 C CA . ALA A 1 125 ? 0.138 12.124 21.164 1.00 90.12 125 ALA A CA 1
ATOM 984 C C . ALA A 1 125 ? -0.052 13.627 21.428 1.00 90.12 125 ALA A C 1
ATOM 986 O O . ALA A 1 125 ? -0.312 14.040 22.556 1.00 90.12 125 ALA A O 1
ATOM 987 N N . LYS A 1 126 ? 0.032 14.448 20.372 1.00 89.50 126 LYS A N 1
ATOM 988 C CA . LYS A 1 126 ? -0.302 15.886 20.435 1.00 89.50 126 LYS A CA 1
ATOM 989 C C . LYS A 1 126 ? -1.810 16.145 20.467 1.00 89.50 126 LYS A C 1
ATOM 991 O O . LYS A 1 126 ? -2.246 17.189 20.938 1.00 89.50 126 LYS A O 1
ATOM 996 N N . PHE A 1 127 ? -2.591 15.192 19.964 1.00 88.56 127 PHE A N 1
ATOM 997 C CA . PHE A 1 127 ? -4.050 15.231 19.921 1.00 88.56 127 PHE A CA 1
ATOM 998 C C . PHE A 1 127 ? -4.618 14.067 20.738 1.00 88.56 127 PHE A C 1
ATOM 1000 O O . PHE A 1 127 ? -4.068 12.962 20.626 1.00 88.56 127 PHE A O 1
ATOM 1007 N N . PRO A 1 128 ? -5.711 14.265 21.503 1.00 90.88 128 PRO A N 1
ATOM 1008 C CA . PRO A 1 128 ? -6.347 13.198 22.270 1.00 90.88 128 PRO A CA 1
ATOM 1009 C C . PRO A 1 128 ? -6.662 11.981 21.401 1.00 90.88 128 PRO A C 1
ATOM 1011 O O . PRO A 1 128 ? -7.119 12.131 20.270 1.00 90.88 128 PRO A O 1
ATOM 1014 N N . ILE A 1 129 ? -6.415 10.782 21.924 1.00 91.75 129 ILE A N 1
ATOM 1015 C CA . ILE A 1 129 ? -6.774 9.536 21.242 1.00 91.75 129 ILE A CA 1
ATOM 1016 C C . ILE A 1 129 ? -8.252 9.247 21.548 1.00 91.75 129 ILE A C 1
ATOM 1018 O O . ILE A 1 129 ? -8.613 9.225 22.728 1.00 91.75 129 ILE A O 1
ATOM 1022 N N . PRO A 1 130 ? -9.109 9.001 20.540 1.00 91.12 130 PRO A N 1
ATOM 1023 C CA . PRO A 1 130 ? -10.520 8.700 20.762 1.00 91.12 130 PRO A CA 1
ATOM 1024 C C . PRO A 1 130 ? -10.723 7.508 21.705 1.00 91.12 130 PRO A C 1
ATOM 1026 O O . PRO A 1 130 ? -10.076 6.471 21.550 1.00 91.12 130 PRO A O 1
ATOM 1029 N N . THR A 1 131 ? -11.638 7.632 22.666 1.00 92.62 131 THR A N 1
ATOM 1030 C CA . THR A 1 131 ? -11.995 6.570 23.631 1.00 92.62 131 THR A CA 1
ATOM 1031 C C . THR A 1 131 ? -13.443 6.094 23.507 1.00 92.62 131 THR A C 1
ATOM 1033 O O . THR A 1 131 ? -13.816 5.106 24.131 1.00 92.62 131 THR A O 1
ATOM 1036 N N . ALA A 1 132 ? -14.253 6.763 22.685 1.00 93.81 132 ALA A N 1
ATOM 1037 C CA . ALA A 1 132 ? -15.626 6.393 22.357 1.00 93.81 132 ALA A CA 1
ATOM 1038 C C . ALA A 1 132 ? -15.928 6.764 20.891 1.00 93.81 132 ALA A C 1
ATOM 1040 O O . ALA A 1 132 ? -15.278 7.679 20.378 1.00 93.81 132 ALA A O 1
ATOM 1041 N N . PRO A 1 133 ? -16.878 6.088 20.214 1.00 95.31 133 PRO A N 1
ATOM 1042 C CA . PRO A 1 133 ? -17.318 6.490 18.881 1.00 95.31 133 PRO A CA 1
ATOM 1043 C C . PRO A 1 133 ? -17.873 7.915 18.901 1.00 95.31 133 PRO A C 1
ATOM 1045 O O . PRO A 1 133 ? -18.647 8.276 19.789 1.00 95.31 133 PRO A O 1
ATOM 1048 N N . THR A 1 134 ? -17.504 8.719 17.911 1.00 96.00 134 THR A N 1
ATOM 1049 C CA . THR A 1 134 ? -17.871 10.145 17.833 1.00 96.00 134 THR A CA 1
ATOM 1050 C C . THR A 1 134 ? -18.544 10.529 16.524 1.00 96.00 134 THR A C 1
ATOM 1052 O O . THR A 1 134 ? -19.053 11.641 16.404 1.00 96.00 134 THR A O 1
ATOM 1055 N N . CYS A 1 135 ? -18.571 9.630 15.543 1.00 96.88 135 CYS A N 1
ATOM 1056 C CA . CYS A 1 135 ? -19.045 9.947 14.201 1.00 96.88 135 CYS A CA 1
ATOM 1057 C C . CYS A 1 135 ? -20.542 9.721 13.977 1.00 96.88 135 CYS A C 1
ATOM 1059 O O . CYS A 1 135 ? -21.025 9.907 12.866 1.00 96.88 135 CYS A O 1
ATOM 1061 N N . GLY A 1 136 ? -21.290 9.312 15.008 1.00 96.12 136 GLY A N 1
ATOM 1062 C CA . GLY A 1 136 ? -22.729 9.045 14.890 1.00 96.12 136 GLY A CA 1
ATOM 1063 C C . GLY A 1 136 ? -23.071 7.864 13.970 1.00 96.12 136 GLY A C 1
ATOM 1064 O O . GLY A 1 136 ? -24.230 7.696 13.595 1.00 96.12 136 GLY A O 1
ATOM 1065 N N . ILE A 1 137 ? -22.079 7.041 13.613 1.00 97.19 137 ILE A N 1
ATOM 1066 C CA . ILE A 1 137 ? -22.243 5.873 12.749 1.00 97.19 137 ILE A CA 1
ATOM 1067 C C . ILE A 1 137 ? -23.062 4.818 13.496 1.00 97.19 137 ILE A C 1
ATOM 1069 O O . ILE A 1 137 ? -22.655 4.308 14.541 1.00 97.19 137 ILE A O 1
ATOM 1073 N N . THR A 1 138 ? -24.233 4.481 12.959 1.00 95.62 138 THR A N 1
ATOM 1074 C CA . THR A 1 138 ? -25.166 3.543 13.602 1.00 95.62 138 THR A CA 1
ATOM 1075 C C . THR A 1 138 ? -24.826 2.078 13.325 1.00 95.62 138 THR A C 1
ATOM 1077 O O . THR A 1 138 ? -25.130 1.213 14.150 1.00 95.62 138 THR A O 1
ATOM 1080 N N . ARG A 1 139 ? -24.169 1.780 12.194 1.00 96.75 139 ARG A N 1
ATOM 1081 C CA . ARG A 1 139 ? -23.715 0.427 11.850 1.00 96.75 139 ARG A CA 1
ATOM 1082 C C . ARG A 1 139 ? -22.456 0.066 12.640 1.00 96.75 139 ARG A C 1
ATOM 1084 O O . ARG A 1 139 ? -21.361 0.544 12.346 1.00 96.75 139 ARG A O 1
ATOM 1091 N N . LYS A 1 140 ? -22.614 -0.851 13.590 1.00 96.88 140 LYS A N 1
ATOM 1092 C CA . LYS A 1 140 ? -21.507 -1.519 14.284 1.00 96.88 140 LYS A CA 1
ATOM 1093 C C . LYS A 1 140 ? -21.100 -2.795 13.555 1.00 96.88 140 LYS A C 1
ATOM 1095 O O . LYS A 1 140 ? -21.893 -3.335 12.779 1.00 96.88 140 LYS A O 1
ATOM 1100 N N . ALA A 1 141 ? -19.896 -3.279 13.839 1.00 96.75 141 ALA A N 1
ATOM 1101 C CA . ALA A 1 141 ? -19.462 -4.571 13.338 1.00 96.75 141 ALA A CA 1
ATOM 1102 C C . ALA A 1 141 ? -20.413 -5.681 13.809 1.00 96.75 141 ALA A C 1
ATOM 1104 O O . ALA A 1 141 ? -20.805 -5.730 14.979 1.00 96.75 141 ALA A O 1
ATOM 1105 N N . LYS A 1 142 ? -20.792 -6.584 12.903 1.00 96.31 142 LYS A N 1
ATOM 1106 C CA . LYS A 1 142 ? -21.681 -7.715 13.230 1.00 96.31 142 LYS A CA 1
ATOM 1107 C C . LYS A 1 142 ? -20.941 -8.845 13.946 1.00 96.31 142 LYS A C 1
ATOM 1109 O O . LYS A 1 142 ? -21.560 -9.640 14.650 1.00 96.31 142 LYS A O 1
ATOM 1114 N N . SER A 1 143 ? -19.629 -8.942 13.743 1.00 93.38 143 SER A N 1
ATOM 1115 C CA . SER A 1 143 ? -18.737 -9.884 14.422 1.00 93.38 143 SER A CA 1
ATOM 1116 C C . SER A 1 143 ? -17.278 -9.453 14.250 1.00 93.38 143 SER A C 1
ATOM 1118 O O . SER A 1 143 ? -16.978 -8.674 13.349 1.00 93.38 143 SER A O 1
ATOM 1120 N N . ALA A 1 144 ? -16.360 -10.047 15.019 1.00 88.44 144 ALA A N 1
ATOM 1121 C CA . ALA A 1 144 ? -14.911 -9.864 14.846 1.00 88.44 144 ALA A CA 1
ATOM 1122 C C . ALA A 1 144 ? -14.367 -10.378 13.491 1.00 88.44 144 ALA A C 1
ATOM 1124 O O . ALA A 1 144 ? -13.190 -10.220 13.190 1.00 88.44 144 ALA A O 1
ATOM 1125 N N . LYS A 1 145 ? -15.205 -11.020 12.664 1.00 92.75 145 LYS A N 1
ATOM 1126 C CA . LYS A 1 145 ? -14.839 -11.388 11.290 1.00 92.75 145 LYS A CA 1
ATOM 1127 C C . LYS A 1 145 ? -14.945 -10.215 10.320 1.00 92.75 145 LYS A C 1
ATOM 1129 O O . LYS A 1 145 ? -14.404 -10.333 9.230 1.00 92.75 145 LYS A O 1
ATOM 1134 N N . GLU A 1 146 ? -15.621 -9.122 10.696 1.00 97.00 146 GLU A N 1
ATOM 1135 C CA . GLU A 1 146 ? -15.664 -7.895 9.896 1.00 97.00 146 GLU A CA 1
ATOM 1136 C C . GLU A 1 146 ? -14.342 -7.128 10.038 1.00 97.00 146 GLU A C 1
ATOM 1138 O O . GLU A 1 146 ? -14.153 -6.338 10.965 1.00 97.00 146 GLU A O 1
ATOM 1143 N N . VAL A 1 147 ? -13.415 -7.409 9.116 1.00 97.69 147 VAL A N 1
ATOM 1144 C CA . VAL A 1 147 ? -12.043 -6.885 9.122 1.00 97.69 147 VAL A CA 1
ATOM 1145 C C . VAL A 1 147 ? -11.891 -5.736 8.127 1.00 97.69 147 VAL A C 1
ATOM 1147 O O . VAL A 1 147 ? -12.249 -5.856 6.952 1.00 97.69 147 VAL A O 1
ATOM 1150 N N . VAL A 1 148 ? -11.291 -4.638 8.582 1.00 98.44 148 VAL A N 1
ATOM 1151 C CA . VAL A 1 148 ? -10.820 -3.544 7.730 1.00 98.44 148 VAL A CA 1
ATOM 1152 C C . VAL A 1 148 ? -9.315 -3.687 7.526 1.00 98.44 148 VAL A C 1
ATOM 1154 O O . VAL A 1 148 ? -8.544 -3.734 8.485 1.00 98.44 148 VAL A O 1
ATOM 1157 N N . TYR A 1 149 ? -8.896 -3.733 6.266 1.00 98.50 149 TYR A N 1
ATOM 1158 C CA . TYR A 1 149 ? -7.495 -3.729 5.867 1.00 98.50 149 TYR A CA 1
ATOM 1159 C C . TYR A 1 149 ? -7.114 -2.320 5.431 1.00 98.50 149 TYR A C 1
ATOM 1161 O O . TYR A 1 149 ? -7.454 -1.877 4.331 1.00 98.50 149 TYR A O 1
ATOM 1169 N N . MET A 1 150 ? -6.423 -1.608 6.317 1.00 98.50 150 MET A N 1
ATOM 1170 C CA . MET A 1 150 ? -5.890 -0.282 6.023 1.00 98.50 150 MET A CA 1
ATOM 1171 C C . MET A 1 150 ? -4.655 -0.451 5.138 1.00 98.50 150 MET A C 1
ATOM 1173 O O . MET A 1 150 ? -3.691 -1.097 5.559 1.00 98.50 150 MET A O 1
ATOM 1177 N N . THR A 1 151 ? -4.683 0.100 3.922 1.00 98.75 151 THR A N 1
ATOM 1178 C CA . THR A 1 151 ? -3.556 0.013 2.985 1.00 98.75 151 THR A CA 1
ATOM 1179 C C . THR A 1 151 ? -3.082 1.391 2.542 1.00 98.75 151 THR A C 1
ATOM 1181 O O . THR A 1 151 ? -3.901 2.285 2.326 1.00 98.75 151 THR A O 1
ATOM 1184 N N . VAL A 1 152 ? -1.763 1.561 2.457 1.00 98.56 152 VAL A N 1
ATOM 1185 C CA . VAL A 1 152 ? -1.102 2.836 2.158 1.00 98.56 152 VAL A CA 1
ATOM 1186 C C . VAL A 1 152 ? -0.104 2.627 1.025 1.00 98.56 152 VAL A C 1
ATOM 1188 O O . VAL A 1 152 ? 0.869 1.901 1.213 1.00 98.56 152 VAL A O 1
ATOM 1191 N N . ASP A 1 153 ? -0.348 3.246 -0.123 1.00 98.12 153 ASP A N 1
ATOM 1192 C CA . ASP A 1 153 ? 0.437 3.068 -1.347 1.00 98.12 153 ASP A CA 1
ATOM 1193 C C . ASP A 1 153 ? 1.562 4.108 -1.473 1.00 98.12 153 ASP A C 1
ATOM 1195 O O . ASP A 1 153 ? 1.646 5.059 -0.688 1.00 98.12 153 ASP A O 1
ATOM 1199 N N . ASP A 1 154 ? 2.413 3.898 -2.481 1.00 94.88 154 ASP A N 1
ATOM 1200 C CA . ASP A 1 154 ? 3.472 4.793 -2.978 1.00 94.88 154 ASP A CA 1
ATOM 1201 C C . ASP A 1 154 ? 4.686 5.014 -2.093 1.00 94.88 154 ASP A C 1
ATOM 1203 O O . ASP A 1 154 ? 5.617 5.726 -2.470 1.00 94.88 154 ASP A O 1
ATOM 1207 N N . GLY A 1 155 ? 4.730 4.370 -0.939 1.00 93.00 155 GLY A N 1
ATOM 1208 C CA . GLY A 1 155 ? 5.796 4.613 0.010 1.00 93.00 155 GLY A CA 1
ATOM 1209 C C . GLY A 1 155 ? 7.118 3.879 -0.258 1.00 93.00 155 GLY A C 1
ATOM 1210 O O . GLY A 1 155 ? 7.240 3.128 -1.231 1.00 93.00 155 GLY A O 1
ATOM 1211 N N . PRO A 1 156 ? 8.129 4.085 0.611 1.00 93.81 156 PRO A N 1
ATOM 1212 C CA . PRO A 1 156 ? 8.096 4.954 1.790 1.00 93.81 156 PRO A CA 1
ATOM 1213 C C . PRO A 1 156 ? 8.324 6.433 1.455 1.00 93.81 156 PRO A C 1
ATOM 1215 O O . PRO A 1 156 ? 9.451 6.850 1.192 1.00 93.81 156 PRO A O 1
ATOM 1218 N N . SER A 1 157 ? 7.271 7.250 1.554 1.00 88.75 157 SER A N 1
ATOM 1219 C CA . SER A 1 157 ? 7.378 8.693 1.350 1.00 88.75 157 SER A CA 1
ATOM 1220 C C . SER A 1 157 ? 8.092 9.369 2.525 1.00 88.75 157 SER A C 1
ATOM 1222 O O . SER A 1 157 ? 7.668 9.209 3.680 1.00 88.75 157 SER A O 1
ATOM 1224 N N . PRO A 1 158 ? 9.113 10.204 2.265 1.00 84.69 158 PRO A N 1
ATOM 1225 C CA . PRO A 1 158 ? 9.805 10.955 3.309 1.00 84.69 158 PRO A CA 1
ATOM 1226 C C . PRO A 1 158 ? 8.926 11.989 4.015 1.00 84.69 158 PRO A C 1
ATOM 1228 O O . PRO A 1 158 ? 9.203 12.330 5.163 1.00 84.69 158 PRO A O 1
ATOM 1231 N N . SER A 1 159 ? 7.878 12.497 3.357 1.00 87.44 159 SER A N 1
ATOM 1232 C CA . SER A 1 159 ? 7.008 13.519 3.948 1.00 87.44 159 SER A CA 1
ATOM 1233 C C . SER A 1 159 ? 6.008 12.921 4.938 1.00 87.44 159 SER A C 1
ATOM 1235 O O . SER A 1 159 ? 5.749 13.505 5.989 1.00 87.44 159 SER A O 1
ATOM 1237 N N . GLY A 1 160 ? 5.452 11.749 4.624 1.00 92.00 160 GLY A N 1
ATOM 1238 C CA . GLY A 1 160 ? 4.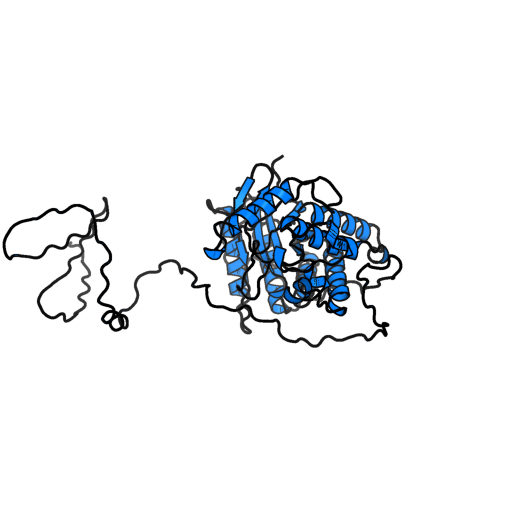313 11.198 5.355 1.00 92.00 160 GLY A CA 1
ATOM 1239 C C . GLY A 1 160 ? 4.605 10.000 6.249 1.00 92.00 160 GLY A C 1
ATOM 1240 O O . GLY A 1 160 ? 3.996 9.857 7.314 1.00 92.00 160 GLY A O 1
ATOM 1241 N N . ARG A 1 161 ? 5.551 9.132 5.861 1.00 95.50 161 ARG A N 1
ATOM 1242 C CA . ARG A 1 161 ? 5.717 7.819 6.501 1.00 95.50 161 ARG A CA 1
ATOM 1243 C C . ARG A 1 161 ? 5.990 7.920 7.997 1.00 95.50 161 ARG A C 1
ATOM 1245 O O . ARG A 1 161 ? 5.341 7.233 8.783 1.00 95.50 161 ARG A O 1
ATOM 1252 N N . LEU A 1 162 ? 6.914 8.786 8.411 1.00 95.50 162 LEU A N 1
ATOM 1253 C CA . LEU A 1 162 ? 7.265 8.936 9.825 1.00 95.50 162 LEU A CA 1
ATOM 1254 C C . LEU A 1 162 ? 6.084 9.439 10.670 1.00 95.50 162 LEU A C 1
ATOM 1256 O O . LEU A 1 162 ? 5.906 9.004 11.808 1.00 95.50 162 LEU A O 1
ATOM 1260 N N . ASN A 1 163 ? 5.255 10.332 10.125 1.00 96.19 163 ASN A N 1
ATOM 1261 C CA . ASN A 1 163 ? 4.073 10.826 10.829 1.00 96.19 163 ASN A CA 1
ATOM 1262 C C . ASN A 1 163 ? 3.042 9.708 11.022 1.00 96.19 163 ASN A C 1
ATOM 1264 O O . ASN A 1 163 ? 2.505 9.570 12.121 1.00 96.19 163 ASN A O 1
ATOM 1268 N N . LEU A 1 164 ? 2.823 8.869 10.003 1.00 97.31 164 LEU A N 1
ATOM 1269 C CA . LEU A 1 164 ? 1.952 7.696 10.109 1.00 97.31 164 LEU A CA 1
ATOM 1270 C C . LEU A 1 164 ? 2.457 6.683 11.141 1.00 97.31 164 LEU A C 1
ATOM 1272 O O . LEU A 1 164 ? 1.670 6.228 11.968 1.00 97.31 164 LEU A O 1
ATOM 1276 N N . LEU A 1 165 ? 3.758 6.369 11.143 1.00 97.44 165 LEU A N 1
ATOM 1277 C CA . LEU A 1 165 ? 4.342 5.452 12.131 1.00 97.44 165 LEU A CA 1
ATOM 1278 C C . LEU A 1 165 ? 4.162 5.979 13.560 1.00 97.44 165 LEU A C 1
ATOM 1280 O O . LEU A 1 165 ? 3.748 5.231 14.440 1.00 97.44 165 LEU A O 1
ATOM 1284 N N . ASN A 1 166 ? 4.385 7.277 13.785 1.00 96.75 166 ASN A N 1
ATOM 1285 C CA . ASN A 1 166 ? 4.117 7.906 15.080 1.00 96.75 166 ASN A CA 1
ATOM 1286 C C . ASN A 1 166 ? 2.636 7.840 15.467 1.00 96.75 166 ASN A C 1
ATOM 1288 O O . ASN A 1 166 ? 2.310 7.559 16.617 1.00 96.75 166 ASN A O 1
ATOM 1292 N N . ALA A 1 167 ? 1.732 8.094 14.523 1.00 96.62 167 ALA A N 1
ATOM 1293 C CA . ALA A 1 167 ? 0.300 8.069 14.786 1.00 96.62 167 ALA A CA 1
ATOM 1294 C C . ALA A 1 167 ? -0.186 6.652 15.151 1.00 96.62 167 ALA A C 1
ATOM 1296 O O . ALA A 1 167 ? -0.982 6.494 16.077 1.00 96.62 167 ALA A O 1
ATOM 1297 N N . MET A 1 168 ? 0.334 5.620 14.483 1.00 97.25 168 MET A N 1
ATOM 1298 C CA . MET A 1 168 ? 0.012 4.224 14.787 1.00 97.25 168 MET A CA 1
ATOM 1299 C C . MET A 1 168 ? 0.664 3.728 16.081 1.00 97.25 168 MET A C 1
ATOM 1301 O O . MET A 1 168 ? 0.011 3.024 16.850 1.00 97.25 168 MET A O 1
ATOM 1305 N N . ASP A 1 169 ? 1.900 4.135 16.376 1.00 95.94 169 ASP A N 1
ATOM 1306 C CA . ASP A 1 169 ? 2.557 3.842 17.655 1.00 95.94 169 ASP A CA 1
ATOM 1307 C C . ASP A 1 169 ? 1.767 4.420 18.841 1.00 95.94 169 ASP A C 1
ATOM 1309 O O . ASP A 1 169 ? 1.496 3.716 19.812 1.00 95.94 169 ASP A O 1
ATOM 1313 N N . GLN A 1 170 ? 1.278 5.661 18.722 1.00 95.06 170 GLN A N 1
ATOM 1314 C CA . GLN A 1 170 ? 0.402 6.276 19.726 1.00 95.06 170 GLN A CA 1
ATOM 1315 C C . GLN A 1 170 ? -0.861 5.448 19.988 1.00 95.06 170 GLN A C 1
ATOM 1317 O O . GLN A 1 170 ? -1.281 5.320 21.139 1.00 95.06 170 GLN A O 1
ATOM 1322 N N . LEU A 1 171 ? -1.482 4.899 18.938 1.00 94.69 171 LEU A N 1
ATOM 1323 C CA . LEU A 1 171 ? -2.669 4.056 19.082 1.00 94.69 171 LEU A CA 1
ATOM 1324 C C . LEU A 1 171 ? -2.341 2.735 19.776 1.00 94.69 171 LEU A C 1
ATOM 1326 O O . LEU A 1 171 ? -3.032 2.359 20.723 1.00 94.69 171 LEU A O 1
ATOM 1330 N N . ASN A 1 172 ? -1.281 2.064 19.324 1.00 94.19 172 ASN A N 1
ATOM 1331 C CA . ASN A 1 172 ? -0.883 0.737 19.794 1.00 94.19 172 ASN A CA 1
ATOM 1332 C C . ASN A 1 172 ? -0.320 0.753 21.220 1.00 94.19 172 ASN A C 1
ATOM 1334 O O . ASN A 1 172 ? -0.431 -0.241 21.930 1.00 94.19 172 ASN A O 1
ATOM 1338 N N . ASN A 1 173 ? 0.216 1.892 21.663 1.00 90.00 173 ASN A N 1
ATOM 1339 C CA . ASN A 1 173 ? 0.625 2.113 23.048 1.00 90.00 173 ASN A CA 1
ATOM 1340 C C . ASN A 1 173 ? -0.527 2.599 23.949 1.00 90.00 173 ASN A C 1
ATOM 1342 O O . ASN A 1 173 ? -0.339 2.760 25.157 1.00 90.00 173 ASN A O 1
ATOM 1346 N N . SER A 1 174 ? -1.732 2.826 23.408 1.00 83.38 174 SER A N 1
ATOM 1347 C CA . SER A 1 174 ? -2.905 3.130 24.230 1.00 83.38 174 SER A CA 1
ATOM 1348 C C . SER A 1 174 ? -3.446 1.848 24.877 1.00 83.38 174 SER A C 1
ATOM 1350 O O . SER A 1 174 ? -3.737 0.865 24.205 1.00 83.38 174 SER A O 1
ATOM 1352 N N . THR A 1 175 ? -3.613 1.844 26.200 1.00 69.50 175 THR A N 1
ATOM 1353 C CA . THR A 1 175 ? -3.969 0.643 26.987 1.00 69.50 175 THR A CA 1
ATOM 1354 C C . THR A 1 175 ? -5.400 0.132 26.786 1.00 69.50 175 THR A C 1
ATOM 1356 O O . THR A 1 175 ? -5.795 -0.846 27.415 1.00 69.50 175 THR A O 1
ATOM 1359 N N . SER A 1 176 ? -6.206 0.797 25.956 1.00 65.94 176 SER A N 1
ATOM 1360 C CA . SER A 1 176 ? -7.650 0.559 25.849 1.00 65.94 176 SER A CA 1
ATOM 1361 C C . SER A 1 176 ? -8.086 -0.182 24.586 1.00 65.94 176 SER A C 1
ATOM 1363 O O . SER A 1 176 ? -9.282 -0.432 24.437 1.00 65.94 176 SER A O 1
ATOM 1365 N N . LYS A 1 177 ? -7.164 -0.521 23.673 1.00 77.12 177 LYS A N 1
ATOM 1366 C CA . LYS A 1 177 ? -7.503 -1.123 22.375 1.00 77.12 177 LYS A CA 1
ATOM 1367 C C . LYS A 1 177 ? -6.535 -2.233 21.982 1.00 77.12 177 LYS A C 1
ATOM 1369 O O . LYS A 1 177 ? -5.385 -2.247 22.409 1.00 77.12 177 LYS A O 1
ATOM 1374 N N . GLU A 1 178 ? -7.012 -3.152 21.148 1.00 87.06 178 GLU A N 1
ATOM 1375 C CA . GLU A 1 178 ? -6.144 -4.112 20.464 1.00 87.06 178 GLU A CA 1
ATOM 1376 C C . GLU A 1 178 ? -5.185 -3.374 19.522 1.00 87.06 178 GLU A C 1
ATOM 1378 O O . GLU A 1 178 ? -5.544 -2.352 18.929 1.00 87.06 178 GLU A O 1
ATOM 1383 N N . ALA A 1 179 ? -3.967 -3.896 19.368 1.00 92.50 179 ALA A N 1
ATOM 1384 C CA . ALA A 1 179 ? -3.005 -3.325 18.437 1.00 92.50 179 ALA A CA 1
ATOM 1385 C C . ALA A 1 179 ? -3.529 -3.423 16.995 1.00 92.50 179 ALA A C 1
AT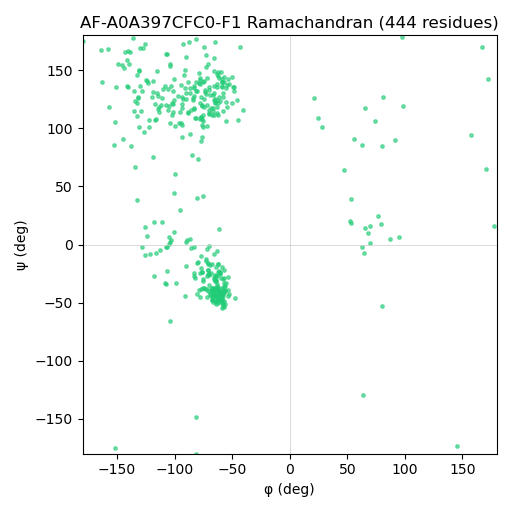OM 1387 O O . ALA A 1 179 ? -4.029 -4.463 16.566 1.00 92.50 179 ALA A O 1
ATOM 1388 N N . ALA A 1 180 ? -3.384 -2.336 16.246 1.00 95.12 180 ALA A N 1
ATOM 1389 C CA . ALA A 1 180 ? -3.745 -2.236 14.844 1.00 95.12 180 ALA A CA 1
ATOM 1390 C C . ALA A 1 180 ? -2.484 -2.127 13.981 1.00 95.12 180 ALA A C 1
ATOM 1392 O O . ALA A 1 180 ? -1.580 -1.329 14.251 1.00 95.12 180 ALA A O 1
ATOM 1393 N N . TYR A 1 181 ? -2.445 -2.900 12.899 1.00 97.12 181 TYR A N 1
ATOM 1394 C CA . TYR A 1 181 ? -1.341 -2.890 11.946 1.00 97.12 181 TYR A CA 1
ATOM 1395 C C . TYR A 1 181 ? -1.856 -2.604 10.535 1.00 97.12 181 TYR A C 1
ATOM 1397 O O . TYR A 1 181 ? -2.916 -3.079 10.139 1.00 97.12 181 TYR A O 1
ATOM 1405 N N . VAL A 1 182 ? -1.083 -1.816 9.792 1.00 98.00 182 VAL A N 1
ATOM 1406 C CA . VAL A 1 182 ? -1.377 -1.346 8.434 1.00 98.00 182 VAL A CA 1
ATOM 1407 C C . VAL A 1 182 ? -0.541 -2.145 7.433 1.00 98.00 182 VAL A C 1
ATOM 1409 O O . VAL A 1 182 ? 0.534 -2.647 7.781 1.00 98.00 182 VAL A O 1
ATOM 1412 N N . THR A 1 183 ? -1.019 -2.267 6.196 1.00 98.81 183 THR A N 1
ATOM 1413 C CA . THR A 1 183 ? -0.205 -2.753 5.078 1.00 98.81 183 THR A CA 1
ATOM 1414 C C . THR A 1 183 ? 0.272 -1.584 4.220 1.00 98.81 183 THR A C 1
ATOM 1416 O O . THR A 1 183 ? -0.541 -0.857 3.662 1.00 98.81 183 THR A O 1
ATOM 1419 N N . PHE A 1 184 ? 1.581 -1.427 4.073 1.00 98.75 184 PHE A N 1
ATOM 1420 C CA . PHE A 1 184 ? 2.178 -0.469 3.149 1.00 98.75 184 PHE A CA 1
ATOM 1421 C C . PHE A 1 184 ? 2.483 -1.162 1.816 1.00 98.75 184 PHE A C 1
ATOM 1423 O O . PHE A 1 184 ? 3.107 -2.224 1.796 1.00 98.75 184 PHE A O 1
ATOM 1430 N N . ILE A 1 185 ? 1.999 -0.607 0.709 1.00 98.62 185 ILE A N 1
ATOM 1431 C CA . ILE A 1 185 ? 2.288 -1.091 -0.640 1.00 98.62 185 ILE A CA 1
ATOM 1432 C C . ILE A 1 185 ? 3.439 -0.235 -1.179 1.00 98.62 185 ILE A C 1
ATOM 1434 O O . ILE A 1 185 ? 3.267 0.938 -1.495 1.00 98.62 185 ILE A O 1
ATOM 1438 N N . GLU A 1 186 ? 4.633 -0.816 -1.206 1.00 97.94 186 GLU A N 1
ATOM 1439 C CA . GLU A 1 186 ? 5.891 -0.085 -1.345 1.00 97.94 186 GLU A CA 1
ATOM 1440 C C . GLU A 1 186 ? 6.352 -0.015 -2.808 1.00 97.94 186 GLU A C 1
ATOM 1442 O O . GLU A 1 186 ? 6.335 -1.012 -3.541 1.00 97.94 186 GLU A O 1
ATOM 1447 N N . SER A 1 187 ? 6.828 1.163 -3.205 1.00 95.88 187 SER A N 1
ATOM 1448 C CA . SER A 1 187 ? 7.369 1.457 -4.530 1.00 95.88 187 SER A CA 1
ATOM 1449 C C . SER A 1 187 ? 8.892 1.586 -4.505 1.00 95.88 187 SER A C 1
ATOM 1451 O O . SER A 1 187 ? 9.467 2.301 -3.680 1.00 95.88 187 SER A O 1
ATOM 1453 N N . GLY A 1 188 ? 9.558 0.941 -5.465 1.00 94.50 188 GLY A N 1
ATOM 1454 C CA . GLY A 1 188 ? 11.016 0.948 -5.603 1.00 94.50 188 GLY A CA 1
ATOM 1455 C C . GLY A 1 188 ? 11.601 2.333 -5.900 1.00 94.50 188 G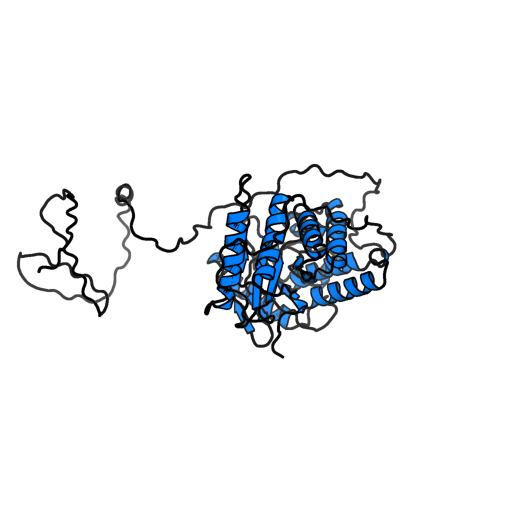LY A C 1
ATOM 1456 O O . GLY A 1 188 ? 12.703 2.640 -5.437 1.00 94.50 188 GLY A O 1
ATOM 1457 N N . TYR A 1 189 ? 10.862 3.204 -6.597 1.00 93.06 189 TYR A N 1
ATOM 1458 C CA . TYR A 1 189 ? 11.356 4.526 -6.995 1.00 93.06 189 TYR A CA 1
ATOM 1459 C C . TYR A 1 189 ? 11.815 5.389 -5.815 1.00 93.06 189 TYR A C 1
ATOM 1461 O O . TYR A 1 189 ? 12.748 6.172 -5.985 1.00 93.06 189 TYR A O 1
ATOM 1469 N N . ASN A 1 190 ? 11.250 5.204 -4.615 1.00 93.44 190 ASN A N 1
ATOM 1470 C CA . ASN A 1 190 ? 11.601 5.986 -3.425 1.00 93.44 190 ASN A CA 1
ATOM 1471 C C . ASN A 1 190 ? 13.071 5.837 -3.001 1.00 93.44 190 ASN A C 1
ATOM 1473 O O . ASN A 1 190 ? 13.622 6.734 -2.371 1.00 93.44 190 ASN A O 1
ATOM 1477 N N . PHE A 1 191 ? 13.742 4.750 -3.396 1.00 92.44 191 PHE A N 1
ATOM 1478 C CA . PHE A 1 191 ? 15.185 4.568 -3.181 1.00 92.44 191 PHE A CA 1
ATOM 1479 C C . PHE A 1 191 ? 16.052 5.380 -4.159 1.00 92.44 191 PHE A C 1
ATOM 1481 O O . PHE A 1 191 ? 17.267 5.452 -3.993 1.00 92.44 191 PHE A O 1
ATOM 1488 N N . CYS A 1 192 ? 15.443 5.967 -5.188 1.00 90.69 192 CYS A N 1
ATOM 1489 C CA . CYS A 1 192 ? 16.079 6.829 -6.179 1.00 90.69 192 CYS A CA 1
ATOM 1490 C C . CYS A 1 192 ? 15.675 8.301 -5.987 1.00 90.69 192 CYS A C 1
ATOM 1492 O O . CYS A 1 192 ? 16.480 9.199 -6.205 1.00 90.69 192 CYS A O 1
ATOM 1494 N N . GLY A 1 193 ? 14.448 8.572 -5.550 1.00 84.94 193 GLY A N 1
ATOM 1495 C CA . GLY A 1 193 ? 13.925 9.914 -5.300 1.00 84.94 193 GLY A CA 1
ATOM 1496 C C . GLY A 1 193 ? 12.409 9.874 -5.130 1.00 84.94 193 GLY A C 1
ATOM 1497 O O . GLY A 1 193 ? 11.800 8.846 -5.384 1.00 84.94 193 GLY A O 1
ATOM 1498 N N . GLN A 1 194 ? 11.788 10.976 -4.703 1.00 73.69 194 GLN A N 1
ATOM 1499 C CA . GLN A 1 194 ? 10.324 11.015 -4.529 1.00 73.69 194 GLN A CA 1
ATOM 1500 C C . GLN A 1 194 ? 9.562 11.124 -5.856 1.00 73.69 194 GLN A C 1
ATOM 1502 O O . GLN A 1 194 ? 8.403 10.738 -5.938 1.00 73.69 194 GLN A O 1
ATOM 1507 N N . GLU A 1 195 ? 10.215 11.641 -6.896 1.00 78.19 195 GLU A N 1
ATOM 1508 C CA . GLU A 1 195 ? 9.620 11.800 -8.219 1.00 78.19 195 GLU A CA 1
ATOM 1509 C C . GLU A 1 195 ? 9.871 10.547 -9.059 1.00 78.19 195 GLU A C 1
ATOM 1511 O O . GLU A 1 195 ? 11.018 10.115 -9.220 1.00 78.19 195 GLU A O 1
ATOM 1516 N N . THR A 1 196 ? 8.823 9.999 -9.673 1.00 78.50 196 THR A N 1
ATOM 1517 C CA . THR A 1 196 ? 8.934 8.831 -10.566 1.00 78.50 196 THR A CA 1
ATOM 1518 C C . THR A 1 196 ? 9.881 9.101 -11.741 1.00 78.50 196 THR A C 1
ATOM 1520 O O . THR A 1 196 ? 10.592 8.208 -12.199 1.00 78.50 196 THR A O 1
ATOM 1523 N N . ASP A 1 197 ? 9.985 10.355 -12.188 1.00 84.50 197 ASP A N 1
ATOM 1524 C CA . ASP A 1 197 ? 10.923 10.778 -13.233 1.00 84.50 197 ASP A CA 1
ATOM 1525 C C . ASP A 1 197 ? 12.394 10.514 -12.873 1.00 84.50 197 ASP A C 1
ATOM 1527 O O . ASP A 1 197 ? 13.214 10.283 -13.774 1.00 84.50 197 ASP A O 1
ATOM 1531 N N . ALA A 1 198 ? 12.742 10.521 -11.579 1.00 84.31 198 ALA A N 1
ATOM 1532 C CA . ALA A 1 198 ? 14.092 10.220 -11.118 1.00 84.31 198 ALA A CA 1
ATOM 1533 C C . ALA A 1 198 ? 14.463 8.774 -11.459 1.00 84.31 198 ALA A C 1
ATOM 1535 O O . ALA A 1 198 ? 15.499 8.546 -12.088 1.00 84.31 198 ALA A O 1
ATOM 1536 N N . ILE A 1 199 ? 13.596 7.806 -11.134 1.00 86.50 199 ILE A N 1
ATOM 1537 C CA . ILE A 1 199 ? 13.863 6.396 -11.441 1.00 86.50 199 ILE A CA 1
ATOM 1538 C C . ILE A 1 199 ? 13.754 6.108 -12.939 1.00 86.50 199 ILE A C 1
ATOM 1540 O O . ILE A 1 199 ? 14.621 5.436 -13.490 1.00 86.50 199 ILE A O 1
ATOM 1544 N N . VAL A 1 200 ? 12.771 6.697 -13.631 1.00 87.44 200 VAL A N 1
ATOM 1545 C CA . VAL A 1 200 ? 12.554 6.500 -15.076 1.00 87.44 200 VAL A CA 1
ATOM 1546 C C . VAL A 1 200 ? 13.799 6.883 -15.879 1.00 87.44 200 VAL A C 1
ATOM 1548 O O . VAL A 1 200 ? 14.113 6.251 -16.889 1.00 87.44 200 VAL A O 1
ATOM 1551 N N . ASN A 1 201 ? 14.546 7.888 -15.413 1.00 89.81 201 ASN A N 1
ATOM 1552 C CA . ASN A 1 201 ? 15.742 8.395 -16.080 1.00 89.81 201 ASN A CA 1
ATOM 1553 C C . ASN A 1 201 ? 17.069 7.983 -15.424 1.00 89.81 201 ASN A C 1
ATOM 1555 O O . ASN A 1 201 ? 18.116 8.381 -15.948 1.00 89.81 201 ASN A O 1
ATOM 1559 N N . LEU A 1 202 ? 17.033 7.209 -14.332 1.00 89.69 202 LEU A N 1
ATOM 1560 C CA . LEU A 1 202 ? 18.178 6.885 -13.464 1.00 89.69 202 LEU A CA 1
ATOM 1561 C C . LEU A 1 202 ? 18.930 8.129 -12.956 1.00 89.69 202 LEU A C 1
ATOM 1563 O O . LEU A 1 202 ? 20.156 8.156 -12.884 1.00 89.69 202 LEU A O 1
ATOM 1567 N N . LYS A 1 203 ? 18.189 9.185 -12.613 1.00 90.75 203 LYS A N 1
ATOM 1568 C CA . LYS A 1 203 ? 18.705 10.427 -12.017 1.00 90.75 203 LYS A CA 1
ATOM 1569 C C . LYS A 1 203 ? 18.476 10.417 -10.506 1.00 90.75 203 LYS A C 1
ATOM 1571 O O . LYS A 1 203 ? 17.742 11.250 -9.979 1.00 90.75 203 LYS A O 1
ATOM 1576 N N . CYS A 1 204 ? 19.062 9.434 -9.831 1.00 88.81 204 CYS A N 1
ATOM 1577 C CA . CYS A 1 204 ? 18.808 9.202 -8.416 1.00 88.81 204 CYS A CA 1
ATOM 1578 C C . CYS A 1 204 ? 19.505 10.224 -7.513 1.00 88.81 204 CYS A C 1
ATOM 1580 O O . CYS A 1 204 ? 20.664 10.574 -7.729 1.00 88.81 204 CYS A O 1
ATOM 1582 N N . ASN A 1 205 ? 18.803 10.660 -6.468 1.00 86.88 205 ASN A N 1
ATOM 1583 C CA . ASN A 1 205 ? 19.366 11.375 -5.336 1.00 86.88 205 ASN A CA 1
ATOM 1584 C C . ASN A 1 205 ? 19.948 10.353 -4.341 1.00 86.88 205 ASN A C 1
ATOM 1586 O O . ASN A 1 205 ? 19.176 9.590 -3.757 1.00 86.88 205 ASN A O 1
ATOM 1590 N N . PRO A 1 206 ? 21.267 10.359 -4.080 1.00 81.38 206 PRO A N 1
ATOM 1591 C CA . PRO A 1 206 ? 21.882 9.425 -3.138 1.00 81.38 206 PRO A CA 1
ATOM 1592 C C . PRO A 1 206 ? 21.258 9.445 -1.733 1.00 81.38 206 PRO A C 1
ATOM 1594 O O . PRO A 1 206 ? 21.153 8.401 -1.097 1.00 81.38 206 PRO A O 1
ATOM 1597 N N . ALA A 1 207 ? 20.775 10.601 -1.260 1.00 85.94 207 ALA A N 1
ATOM 1598 C CA . ALA A 1 207 ? 20.157 10.725 0.065 1.00 85.94 207 ALA A CA 1
ATOM 1599 C C . ALA A 1 207 ? 18.770 10.054 0.171 1.00 85.94 207 ALA A C 1
ATOM 1601 O O . ALA A 1 207 ? 18.270 9.824 1.278 1.00 85.94 207 ALA A O 1
ATOM 1602 N N . ALA A 1 208 ? 18.134 9.742 -0.965 1.00 89.81 208 ALA A N 1
ATOM 1603 C CA . ALA A 1 208 ? 16.834 9.079 -0.992 1.00 89.81 208 ALA A CA 1
ATOM 1604 C C . ALA A 1 208 ? 16.927 7.636 -0.477 1.00 89.81 208 ALA A C 1
ATOM 1606 O O . ALA A 1 208 ? 16.048 7.197 0.263 1.00 89.81 208 ALA A O 1
ATOM 1607 N N . TYR A 1 209 ? 18.021 6.934 -0.795 1.00 90.94 209 TYR A N 1
ATOM 1608 C CA . TYR A 1 209 ? 18.224 5.539 -0.409 1.00 90.94 209 TYR A CA 1
ATOM 1609 C C . TYR A 1 209 ? 18.187 5.345 1.112 1.00 90.94 209 TYR A C 1
ATOM 1611 O O . TYR A 1 209 ? 17.385 4.556 1.611 1.00 90.94 209 TYR A O 1
ATOM 1619 N N . ASP A 1 210 ? 19.010 6.089 1.857 1.00 88.94 210 ASP A N 1
ATOM 1620 C CA . ASP A 1 210 ? 19.109 5.939 3.315 1.00 88.94 210 ASP A CA 1
ATOM 1621 C C . ASP A 1 210 ? 17.800 6.311 4.016 1.00 88.94 210 ASP A C 1
ATOM 1623 O O . ASP A 1 210 ? 17.380 5.637 4.959 1.00 88.94 210 ASP A O 1
ATOM 1627 N N . SER A 1 211 ? 17.125 7.350 3.517 1.00 90.50 211 SER A N 1
ATOM 1628 C CA . SER A 1 211 ? 15.831 7.792 4.038 1.00 90.50 211 SER A CA 1
ATOM 1629 C C . SER A 1 211 ? 14.755 6.722 3.829 1.00 90.50 211 SER A C 1
ATOM 1631 O O . SER A 1 211 ? 14.062 6.348 4.776 1.00 90.50 211 SER A O 1
ATOM 1633 N N . ALA A 1 212 ? 14.646 6.181 2.611 1.00 94.12 212 ALA A N 1
ATOM 1634 C CA . ALA A 1 212 ? 13.700 5.118 2.286 1.00 94.12 212 ALA A CA 1
ATOM 1635 C C . ALA A 1 212 ? 13.980 3.847 3.103 1.00 94.12 212 ALA A C 1
ATOM 1637 O O . ALA A 1 212 ? 13.064 3.281 3.705 1.00 94.12 212 ALA A O 1
ATOM 1638 N N . LEU A 1 213 ? 15.250 3.437 3.196 1.00 94.94 213 LEU A N 1
ATOM 1639 C CA . LEU A 1 213 ? 15.658 2.257 3.954 1.00 94.94 213 LEU A CA 1
ATOM 1640 C C . LEU A 1 213 ? 15.339 2.402 5.448 1.00 94.94 213 LEU A C 1
ATOM 1642 O O . LEU A 1 213 ? 14.764 1.488 6.040 1.00 94.94 213 LEU A O 1
ATOM 1646 N N . GLN A 1 214 ? 15.659 3.546 6.059 1.00 94.00 214 GLN A N 1
ATOM 1647 C CA . GLN A 1 214 ? 15.353 3.803 7.468 1.00 94.00 214 GLN A CA 1
ATOM 1648 C C . GLN A 1 214 ? 13.849 3.700 7.746 1.00 94.00 214 GLN A C 1
ATOM 1650 O O . GLN A 1 214 ? 13.430 3.000 8.672 1.00 94.00 214 GLN A O 1
ATOM 1655 N N . LEU A 1 215 ? 13.035 4.380 6.937 1.00 95.81 215 LEU A N 1
ATOM 1656 C CA . LEU A 1 215 ? 11.582 4.398 7.083 1.00 95.81 215 LEU A CA 1
ATOM 1657 C C . LEU A 1 215 ? 10.973 3.001 6.920 1.00 95.81 215 LEU A C 1
ATOM 1659 O O . LEU A 1 215 ? 10.066 2.626 7.669 1.00 95.81 215 LEU A O 1
ATOM 1663 N N . LEU A 1 216 ? 11.496 2.207 5.987 1.00 96.69 216 LEU A N 1
ATOM 1664 C CA . LEU A 1 216 ? 11.045 0.840 5.760 1.00 96.69 216 LEU A CA 1
ATOM 1665 C C . LEU A 1 216 ? 11.421 -0.092 6.920 1.00 96.69 216 LEU A C 1
ATOM 1667 O O . LEU A 1 216 ? 10.583 -0.854 7.404 1.00 96.69 216 LEU A O 1
ATOM 1671 N N . VAL A 1 217 ? 12.649 0.012 7.437 1.00 96.75 217 VAL A N 1
ATOM 1672 C CA . VAL A 1 217 ? 13.096 -0.754 8.610 1.00 96.75 217 VAL A CA 1
ATOM 1673 C C . VAL A 1 217 ? 12.242 -0.420 9.832 1.00 96.75 217 VAL A C 1
ATOM 1675 O O . VAL A 1 217 ? 11.793 -1.330 10.529 1.00 96.75 217 VAL A O 1
ATOM 1678 N N . TRP A 1 218 ? 11.958 0.861 10.080 1.00 97.19 218 TRP A N 1
ATOM 1679 C CA . TRP A 1 218 ? 11.051 1.267 11.157 1.00 97.19 218 TRP A CA 1
ATOM 1680 C C . TRP A 1 218 ? 9.634 0.726 10.961 1.00 97.19 218 TRP A C 1
ATOM 1682 O O . TRP A 1 218 ? 9.050 0.222 11.918 1.00 97.19 218 TRP A O 1
ATOM 1692 N N . THR A 1 219 ? 9.118 0.747 9.730 1.00 97.94 219 THR A N 1
ATOM 1693 C CA . THR A 1 219 ? 7.807 0.174 9.383 1.00 97.94 219 THR A CA 1
ATOM 1694 C C . THR A 1 219 ? 7.732 -1.311 9.762 1.00 97.94 219 THR A C 1
ATOM 1696 O O . THR A 1 219 ? 6.798 -1.735 10.445 1.00 97.94 219 THR A O 1
ATOM 1699 N N . ILE A 1 220 ? 8.750 -2.092 9.388 1.00 97.94 220 ILE A N 1
ATOM 1700 C CA . ILE A 1 220 ? 8.819 -3.536 9.659 1.00 97.94 220 ILE A CA 1
ATOM 1701 C C . ILE A 1 220 ? 8.974 -3.815 11.160 1.00 97.94 220 ILE A C 1
ATOM 1703 O O . ILE A 1 220 ? 8.277 -4.677 11.703 1.00 97.94 220 ILE A O 1
ATOM 1707 N N . LYS A 1 221 ? 9.856 -3.085 11.856 1.00 95.88 221 LYS A N 1
ATOM 1708 C CA . LYS A 1 221 ? 10.066 -3.256 13.305 1.00 95.88 221 LYS A CA 1
ATOM 1709 C C . LYS A 1 221 ? 8.841 -2.855 14.131 1.00 95.88 221 LYS A C 1
ATOM 1711 O O . LYS A 1 221 ? 8.603 -3.457 15.173 1.00 95.88 221 LYS A O 1
ATOM 1716 N N . ALA A 1 222 ? 8.033 -1.911 13.647 1.00 95.06 222 ALA A N 1
ATOM 1717 C CA . ALA A 1 222 ? 6.749 -1.549 14.249 1.00 95.06 222 ALA A CA 1
ATOM 1718 C C . ALA A 1 222 ? 5.651 -2.618 14.050 1.00 95.06 222 ALA A C 1
ATOM 1720 O O . ALA A 1 222 ? 4.553 -2.485 14.587 1.00 95.06 222 ALA A O 1
ATOM 1721 N N . GLY A 1 223 ? 5.927 -3.694 13.302 1.00 95.56 223 GLY A N 1
ATOM 1722 C CA . GLY A 1 223 ? 5.005 -4.813 13.091 1.00 95.56 223 GLY A CA 1
ATOM 1723 C C . GLY A 1 223 ? 4.034 -4.630 11.924 1.00 95.56 223 GLY A C 1
ATOM 1724 O O . GLY A 1 223 ? 3.180 -5.489 11.708 1.00 95.56 223 GLY A O 1
ATOM 1725 N N . HIS A 1 224 ? 4.160 -3.545 11.157 1.00 98.12 224 HIS A N 1
ATOM 1726 C CA . HIS A 1 224 ? 3.368 -3.336 9.950 1.00 98.12 224 HIS A CA 1
ATOM 1727 C C . HIS A 1 224 ? 3.798 -4.282 8.822 1.00 98.12 224 HIS A C 1
ATOM 1729 O O . HIS A 1 224 ? 4.923 -4.783 8.784 1.00 98.12 224 HIS A O 1
ATOM 1735 N N . MET A 1 225 ? 2.874 -4.544 7.900 1.00 98.38 225 MET A N 1
ATOM 1736 C CA . MET A 1 225 ? 3.129 -5.384 6.732 1.00 98.38 225 MET A CA 1
ATOM 1737 C C . MET A 1 225 ? 3.592 -4.522 5.560 1.00 98.38 225 MET A C 1
ATOM 1739 O O . MET A 1 225 ? 3.076 -3.423 5.379 1.00 98.38 225 MET A O 1
ATOM 1743 N N . ILE A 1 226 ? 4.478 -5.063 4.724 1.00 98.69 226 ILE A N 1
ATOM 1744 C CA . ILE A 1 226 ? 4.810 -4.489 3.415 1.00 98.69 226 ILE A CA 1
ATOM 1745 C C . ILE A 1 226 ? 4.377 -5.429 2.282 1.00 98.69 226 ILE A C 1
ATOM 1747 O O . ILE A 1 226 ? 4.362 -6.653 2.458 1.00 98.69 226 ILE A O 1
ATOM 1751 N N . ALA A 1 227 ? 4.023 -4.866 1.132 1.00 98.69 227 ALA A N 1
ATOM 1752 C CA . ALA A 1 227 ? 3.690 -5.575 -0.104 1.00 98.69 227 ALA A CA 1
ATOM 1753 C C . ALA A 1 227 ? 4.217 -4.798 -1.324 1.00 98.69 227 ALA A C 1
ATOM 1755 O O . ALA A 1 227 ? 4.602 -3.640 -1.192 1.00 98.69 227 ALA A O 1
ATOM 1756 N N . ALA A 1 228 ? 4.260 -5.424 -2.502 1.00 98.56 228 ALA A N 1
ATOM 1757 C CA . ALA A 1 228 ? 4.873 -4.820 -3.687 1.00 98.56 228 ALA A CA 1
ATOM 1758 C C . ALA A 1 228 ? 3.923 -3.865 -4.430 1.00 98.56 228 ALA A C 1
ATOM 1760 O O . ALA A 1 228 ? 2.777 -4.231 -4.710 1.00 98.56 228 ALA A O 1
ATOM 1761 N N . HIS A 1 229 ? 4.410 -2.681 -4.819 1.00 97.75 229 HIS A N 1
ATOM 1762 C CA . HIS A 1 229 ? 3.688 -1.787 -5.723 1.00 97.75 229 HIS A CA 1
ATOM 1763 C C . HIS A 1 229 ? 4.247 -1.797 -7.145 1.00 97.75 229 HIS A C 1
ATOM 1765 O O . HIS A 1 229 ? 3.555 -2.231 -8.046 1.00 97.75 229 HIS A O 1
ATOM 1771 N N . SER A 1 230 ? 5.473 -1.324 -7.372 1.00 97.19 230 SER A N 1
ATOM 1772 C CA . SER A 1 230 ? 6.213 -1.401 -8.650 1.00 97.19 230 SER A CA 1
ATOM 1773 C C . SER A 1 230 ? 7.595 -0.751 -8.486 1.00 97.19 230 SER A C 1
ATOM 1775 O O . SER A 1 230 ? 7.878 -0.200 -7.422 1.00 97.19 230 SER A O 1
ATOM 1777 N N . ASP A 1 231 ? 8.468 -0.791 -9.497 1.00 95.38 231 ASP A N 1
ATOM 1778 C CA . ASP A 1 231 ? 9.722 -0.021 -9.461 1.00 95.38 231 ASP A CA 1
ATOM 1779 C C . ASP A 1 231 ? 9.472 1.437 -9.855 1.00 95.38 231 ASP A C 1
ATOM 1781 O O . ASP A 1 231 ? 9.989 2.336 -9.205 1.00 95.38 231 ASP A O 1
ATOM 1785 N N . SER A 1 232 ? 8.661 1.681 -10.891 1.00 93.94 232 SER A N 1
ATOM 1786 C CA . SER A 1 232 ? 8.518 3.007 -11.519 1.00 93.94 232 SER A CA 1
ATOM 1787 C C . SER A 1 232 ? 7.162 3.690 -11.335 1.00 93.94 232 SER A C 1
ATOM 1789 O O . SER A 1 232 ? 6.987 4.818 -11.793 1.00 93.94 232 SER A O 1
ATOM 1791 N N . HIS A 1 233 ? 6.188 3.015 -10.719 1.00 95.50 233 HIS A N 1
ATOM 1792 C CA . HIS A 1 233 ? 4.782 3.437 -10.616 1.00 95.50 233 HIS A CA 1
ATOM 1793 C C . HIS A 1 233 ? 4.046 3.564 -11.965 1.00 95.50 233 HIS A C 1
ATOM 1795 O O . HIS A 1 233 ? 2.854 3.852 -12.012 1.00 95.50 233 HIS A O 1
ATOM 1801 N N . PHE A 1 234 ? 4.719 3.330 -13.096 1.00 95.25 234 PHE A N 1
ATOM 1802 C CA . PHE A 1 234 ? 4.182 3.549 -14.443 1.00 95.25 234 PHE A CA 1
ATOM 1803 C C . PHE A 1 234 ? 3.611 4.955 -14.677 1.00 95.25 234 PHE A C 1
ATOM 1805 O O . PHE A 1 234 ? 2.845 5.135 -15.620 1.00 95.25 234 PHE A O 1
ATOM 1812 N N . TYR A 1 235 ? 3.949 5.951 -13.857 1.00 92.12 235 TYR A N 1
ATOM 1813 C CA . TYR A 1 235 ? 3.412 7.299 -14.009 1.00 92.12 235 TYR A CA 1
ATOM 1814 C C . TYR A 1 235 ? 4.069 8.011 -15.196 1.00 92.12 235 TYR A C 1
ATOM 1816 O O . TYR A 1 235 ? 5.279 8.230 -15.204 1.00 92.12 235 TYR A O 1
ATOM 1824 N N . ASP A 1 236 ? 3.264 8.379 -16.194 1.00 90.75 236 ASP A N 1
ATOM 1825 C CA . ASP A 1 236 ? 3.691 9.209 -17.317 1.00 90.75 236 ASP A CA 1
ATOM 1826 C C . ASP A 1 236 ? 3.363 10.674 -17.013 1.00 90.75 236 ASP A C 1
ATOM 1828 O O . ASP A 1 236 ? 2.211 11.109 -17.117 1.00 90.75 236 ASP A O 1
ATOM 1832 N N . ALA A 1 237 ? 4.390 11.456 -16.675 1.00 86.25 237 ALA A N 1
ATOM 1833 C CA . ALA A 1 237 ? 4.253 12.877 -16.370 1.00 86.25 237 ALA A CA 1
ATOM 1834 C C . ALA A 1 237 ? 3.695 13.709 -17.542 1.00 86.25 237 ALA A C 1
ATOM 1836 O O . ALA A 1 237 ? 3.114 14.772 -17.317 1.00 86.25 237 ALA A O 1
ATOM 1837 N N . ARG A 1 238 ? 3.840 13.248 -18.796 1.00 85.69 238 ARG A N 1
ATOM 1838 C CA . ARG A 1 238 ? 3.293 13.944 -19.975 1.00 85.69 238 ARG A CA 1
ATOM 1839 C C . ARG A 1 238 ? 1.795 13.727 -20.100 1.00 85.69 238 ARG A C 1
ATOM 1841 O O . ARG A 1 238 ? 1.079 14.649 -20.480 1.00 85.69 238 ARG A O 1
ATOM 1848 N N . ALA A 1 239 ? 1.345 12.515 -19.794 1.00 85.19 239 ALA A N 1
ATOM 1849 C CA . ALA A 1 239 ? -0.062 12.145 -19.825 1.00 85.19 239 ALA A CA 1
ATOM 1850 C C . ALA A 1 239 ? -0.800 12.554 -18.534 1.00 85.19 239 ALA A C 1
ATOM 1852 O O . ALA A 1 239 ? -2.007 12.772 -18.559 1.00 85.19 239 ALA A O 1
ATOM 1853 N N . GLY A 1 240 ? -0.080 12.696 -17.415 1.00 87.12 240 GLY A N 1
ATOM 1854 C CA . GLY A 1 240 ? -0.641 12.996 -16.095 1.00 87.12 240 GLY A CA 1
ATOM 1855 C C . GLY A 1 240 ? -1.249 11.775 -15.399 1.00 87.12 240 GLY A C 1
ATOM 1856 O O . GLY A 1 240 ? -2.071 11.924 -14.493 1.00 87.12 240 GLY A O 1
ATOM 1857 N N . PHE A 1 241 ? -0.899 10.564 -15.844 1.00 89.69 241 PHE A N 1
ATOM 1858 C CA . PHE A 1 241 ? -1.459 9.319 -15.327 1.00 89.69 241 PHE A CA 1
ATOM 1859 C C . PHE A 1 241 ? -0.586 8.085 -15.571 1.00 89.69 241 PHE A C 1
ATOM 1861 O O . PHE A 1 241 ? 0.356 8.126 -16.357 1.00 89.69 241 PHE A O 1
ATOM 1868 N N . CYS A 1 242 ? -0.922 6.963 -14.917 1.00 94.44 242 CYS A N 1
ATOM 1869 C CA . CYS A 1 242 ? -0.227 5.698 -15.144 1.00 94.44 242 CYS A CA 1
ATOM 1870 C C . CYS A 1 242 ? -0.457 5.147 -16.562 1.00 94.44 242 CYS A C 1
ATOM 1872 O O . CYS A 1 242 ? -1.602 4.963 -16.972 1.00 94.44 242 CYS A O 1
ATOM 1874 N N . ASN A 1 243 ? 0.612 4.805 -17.278 1.00 95.12 243 ASN A N 1
ATOM 1875 C CA . ASN A 1 243 ? 0.568 4.342 -18.664 1.00 95.12 243 ASN A CA 1
ATOM 1876 C C . ASN A 1 243 ? 1.391 3.054 -18.834 1.00 95.12 243 ASN A C 1
ATOM 1878 O O . ASN A 1 243 ? 2.622 3.077 -18.909 1.00 95.12 243 ASN A O 1
ATOM 1882 N N . TYR A 1 244 ? 0.699 1.917 -18.877 1.00 97.12 244 TYR A N 1
ATOM 1883 C CA . TYR A 1 244 ? 1.298 0.583 -18.936 1.00 97.12 244 TYR A CA 1
ATOM 1884 C C . TYR A 1 244 ? 1.824 0.240 -20.334 1.00 97.12 244 TYR A C 1
ATOM 1886 O O . TYR A 1 244 ? 2.672 -0.639 -20.458 1.00 97.12 244 TYR A O 1
ATOM 1894 N N . VAL A 1 245 ? 1.364 0.923 -21.384 1.00 95.50 245 VAL A N 1
ATOM 1895 C CA . VAL A 1 245 ? 1.867 0.758 -22.756 1.00 95.50 245 VAL A CA 1
ATOM 1896 C C . VAL A 1 245 ? 3.195 1.493 -22.942 1.00 95.50 245 VAL A C 1
ATOM 1898 O O . VAL A 1 245 ? 4.132 0.958 -23.532 1.00 95.50 245 VAL A O 1
ATOM 1901 N N . THR A 1 246 ? 3.281 2.727 -22.452 1.00 94.06 246 THR A N 1
ATOM 1902 C CA . THR A 1 246 ? 4.368 3.659 -22.784 1.00 94.06 246 THR A CA 1
ATOM 1903 C C . THR A 1 246 ? 5.529 3.549 -21.813 1.00 94.06 246 THR A C 1
ATOM 1905 O O . THR A 1 246 ? 6.681 3.502 -22.246 1.00 94.06 246 THR A O 1
ATOM 1908 N N . MET A 1 247 ? 5.255 3.477 -20.508 1.00 94.75 247 MET A N 1
ATOM 1909 C CA . MET A 1 247 ? 6.317 3.539 -19.503 1.00 94.75 247 MET A CA 1
ATOM 1910 C C . MET A 1 247 ? 7.344 2.406 -19.607 1.00 94.75 247 MET A C 1
ATOM 1912 O O . MET A 1 247 ? 8.535 2.710 -19.578 1.00 94.75 247 MET A O 1
ATOM 1916 N N . PRO A 1 248 ? 6.968 1.138 -19.866 1.00 93.94 248 PRO A N 1
ATOM 1917 C CA . PRO A 1 248 ? 7.939 0.071 -20.139 1.00 93.94 248 PRO A CA 1
ATOM 1918 C C . PRO A 1 248 ? 8.939 0.369 -21.270 1.00 93.94 248 PRO A C 1
ATOM 1920 O O . PRO A 1 248 ? 10.054 -0.154 -21.271 1.00 93.94 248 PRO A O 1
ATOM 1923 N N . LEU A 1 249 ? 8.550 1.196 -22.248 1.00 93.00 249 LEU A N 1
ATOM 1924 C CA . LEU A 1 249 ? 9.379 1.535 -23.407 1.00 93.00 249 LEU A CA 1
ATOM 1925 C C . LEU A 1 249 ? 10.383 2.652 -23.106 1.00 93.00 249 LEU A C 1
ATOM 1927 O O . LEU A 1 249 ? 11.442 2.704 -23.734 1.00 93.00 249 LEU A O 1
ATOM 1931 N N . VAL A 1 250 ? 10.054 3.548 -22.171 1.00 92.44 250 VAL A N 1
ATOM 1932 C CA . VAL A 1 250 ? 10.859 4.743 -21.869 1.00 92.44 250 VAL A CA 1
ATOM 1933 C C . VAL A 1 250 ? 11.628 4.640 -20.555 1.00 92.44 250 VAL A C 1
ATOM 1935 O O . VAL A 1 250 ? 12.649 5.310 -20.406 1.00 92.44 250 VAL A O 1
ATOM 1938 N N . THR A 1 251 ? 11.189 3.786 -19.628 1.00 92.44 251 THR A N 1
ATOM 1939 C CA . THR A 1 251 ? 11.873 3.556 -18.354 1.00 92.44 251 THR A CA 1
ATOM 1940 C C . THR A 1 251 ? 13.239 2.923 -18.590 1.00 92.44 251 THR A C 1
ATOM 1942 O O . THR A 1 251 ? 13.383 1.841 -19.174 1.00 92.44 251 THR A O 1
ATOM 1945 N N . LYS A 1 252 ? 14.277 3.608 -18.112 1.00 94.19 252 LYS A N 1
ATOM 1946 C CA . LYS A 1 252 ? 15.620 3.046 -18.022 1.00 94.19 252 LYS A CA 1
ATOM 1947 C C . LYS A 1 252 ? 15.672 2.048 -16.870 1.00 94.19 252 LYS A C 1
ATOM 1949 O O . LYS A 1 252 ? 15.099 2.271 -15.812 1.00 94.19 252 LYS A O 1
ATOM 1954 N N . VAL A 1 253 ? 16.383 0.949 -17.089 1.00 93.69 253 VAL A N 1
ATOM 1955 C CA . VAL A 1 253 ? 16.568 -0.110 -16.095 1.00 93.69 253 VAL A CA 1
ATOM 1956 C C . VAL A 1 253 ? 18.043 -0.155 -15.742 1.00 93.69 253 VAL A C 1
ATOM 1958 O O . VAL A 1 253 ? 18.874 -0.173 -16.646 1.00 93.69 253 VAL A O 1
ATOM 1961 N N . GLU A 1 254 ? 18.356 -0.154 -14.448 1.00 91.69 254 GLU A N 1
ATOM 1962 C CA . GLU A 1 254 ? 19.730 -0.327 -13.972 1.00 91.69 254 GLU A CA 1
ATOM 1963 C C . GLU A 1 254 ? 20.310 -1.655 -14.463 1.00 91.69 254 GLU A C 1
ATOM 1965 O O . GLU A 1 254 ? 19.622 -2.678 -14.452 1.00 91.69 254 GLU A O 1
ATOM 1970 N N . ASP A 1 255 ? 21.594 -1.665 -14.817 1.00 93.38 255 ASP A N 1
ATOM 1971 C CA . ASP A 1 255 ? 22.251 -2.834 -15.411 1.00 93.38 255 ASP A CA 1
ATOM 1972 C C . ASP A 1 255 ? 22.087 -4.107 -14.569 1.00 93.38 255 ASP A C 1
ATOM 1974 O O . ASP A 1 255 ? 21.802 -5.181 -15.104 1.00 93.38 255 ASP A O 1
ATOM 1978 N N . LYS A 1 256 ? 22.158 -3.987 -13.235 1.00 92.06 256 LYS A N 1
ATOM 1979 C CA . LYS A 1 256 ? 21.967 -5.120 -12.312 1.00 92.06 256 LYS A CA 1
ATOM 1980 C C . LYS A 1 256 ? 20.581 -5.778 -12.409 1.00 92.06 256 LYS A C 1
ATOM 1982 O O . LYS A 1 256 ? 20.447 -6.961 -12.097 1.00 92.06 256 LYS A O 1
ATOM 1987 N N . TYR A 1 257 ? 19.570 -5.046 -12.874 1.00 94.69 257 TYR A N 1
ATOM 1988 C CA . TYR A 1 257 ? 18.196 -5.523 -13.042 1.00 94.69 257 TYR A CA 1
ATOM 1989 C C . TYR A 1 257 ? 17.800 -5.741 -14.503 1.00 94.69 257 TYR A C 1
ATOM 1991 O O . TYR A 1 257 ? 16.692 -6.208 -14.767 1.00 94.69 257 TYR A O 1
ATOM 1999 N N . ALA A 1 258 ? 18.685 -5.457 -15.464 1.00 94.00 258 ALA A N 1
ATOM 2000 C CA . ALA A 1 258 ? 18.381 -5.568 -16.890 1.00 94.00 258 ALA A CA 1
ATOM 2001 C C . ALA A 1 258 ? 17.912 -6.979 -17.285 1.00 94.00 258 ALA A C 1
ATOM 2003 O O . ALA A 1 258 ? 17.001 -7.127 -18.101 1.00 94.00 258 ALA A O 1
ATOM 2004 N N . LYS A 1 259 ? 18.477 -8.019 -16.652 1.00 96.00 259 LYS A N 1
ATOM 2005 C CA . LYS A 1 259 ? 18.091 -9.419 -16.886 1.00 96.00 259 LYS A CA 1
ATOM 2006 C C . LYS A 1 259 ? 16.635 -9.725 -16.521 1.00 96.00 259 LYS A C 1
ATOM 2008 O O . LYS A 1 259 ? 16.074 -10.655 -17.079 1.00 96.00 259 LYS A O 1
ATOM 2013 N N . CYS A 1 260 ? 16.021 -8.946 -15.627 1.00 96.31 260 CYS A N 1
ATOM 2014 C CA . CYS A 1 260 ? 14.654 -9.185 -15.167 1.00 96.31 260 CYS A CA 1
ATOM 2015 C C . CYS A 1 260 ? 13.605 -8.852 -16.234 1.00 96.31 260 CYS A C 1
ATOM 2017 O O . CYS A 1 260 ? 12.448 -9.220 -16.065 1.00 96.31 260 CYS A O 1
ATOM 2019 N N . GLY A 1 261 ? 13.988 -8.175 -17.322 1.00 95.06 261 GLY A N 1
ATOM 2020 C CA . GLY A 1 261 ? 13.094 -7.724 -18.389 1.00 95.06 261 GLY A CA 1
ATOM 2021 C C . GLY A 1 261 ? 12.683 -6.262 -18.229 1.00 95.06 261 GLY A C 1
ATOM 2022 O O . GLY A 1 261 ? 13.088 -5.597 -17.276 1.00 95.06 261 GLY A O 1
ATOM 2023 N N . LYS A 1 262 ? 11.893 -5.754 -19.182 1.00 95.00 262 LYS A N 1
ATOM 2024 C CA . LYS A 1 262 ? 11.380 -4.367 -19.213 1.00 95.00 262 LYS A CA 1
ATOM 2025 C C . LYS A 1 262 ? 9.859 -4.266 -19.241 1.00 95.00 262 LYS A C 1
ATOM 2027 O O . LYS A 1 262 ? 9.340 -3.167 -19.117 1.00 95.00 262 LYS A O 1
ATOM 2032 N N . ASP A 1 263 ? 9.164 -5.384 -19.409 1.00 96.62 263 ASP A N 1
ATOM 2033 C CA . ASP A 1 263 ? 7.706 -5.407 -19.425 1.00 96.62 263 ASP A CA 1
ATOM 2034 C C . ASP A 1 263 ? 7.112 -5.003 -18.058 1.00 96.62 263 ASP A C 1
ATOM 2036 O O . ASP A 1 263 ? 7.818 -4.767 -17.068 1.00 96.62 263 ASP A O 1
ATOM 2040 N N . THR A 1 264 ? 5.790 -4.880 -18.023 1.00 97.62 264 THR A N 1
ATOM 2041 C CA . THR A 1 264 ? 5.054 -4.370 -16.866 1.00 97.62 264 THR A CA 1
ATOM 2042 C C . THR A 1 264 ? 5.152 -5.289 -15.649 1.00 97.62 264 THR A C 1
ATOM 2044 O O . THR A 1 264 ? 5.286 -4.795 -14.535 1.00 97.62 264 THR A O 1
ATOM 2047 N N . TRP A 1 265 ? 5.143 -6.617 -15.810 1.00 98.06 265 TRP A N 1
ATOM 2048 C CA . TRP A 1 265 ? 5.306 -7.531 -14.669 1.00 98.06 265 TRP A CA 1
ATOM 2049 C C . TRP A 1 265 ? 6.761 -7.586 -14.194 1.00 98.06 265 TRP A C 1
ATOM 2051 O O . TRP A 1 265 ? 7.000 -7.720 -12.996 1.00 98.06 265 TRP A O 1
ATOM 2061 N N . SER A 1 266 ? 7.734 -7.409 -15.087 1.00 97.88 266 SER A N 1
ATOM 2062 C CA . SER A 1 266 ? 9.135 -7.234 -14.719 1.00 97.88 266 SER A CA 1
ATOM 2063 C C . SER A 1 266 ? 9.355 -5.965 -13.898 1.00 97.88 266 SER A C 1
ATOM 2065 O O . SER A 1 266 ? 10.171 -5.995 -12.987 1.00 97.88 266 SER A O 1
ATOM 2067 N N . ASP A 1 267 ? 8.634 -4.867 -14.152 1.00 98.12 267 ASP A N 1
ATOM 2068 C CA . ASP A 1 267 ? 8.714 -3.659 -13.309 1.00 98.12 267 ASP A CA 1
ATOM 2069 C C . ASP A 1 267 ? 8.256 -3.922 -11.869 1.00 98.12 267 ASP A C 1
ATOM 2071 O O . ASP A 1 267 ? 8.932 -3.518 -10.925 1.00 98.12 267 ASP A O 1
ATOM 2075 N N . MET A 1 268 ? 7.193 -4.712 -11.693 1.00 98.44 268 MET A N 1
ATOM 2076 C CA . MET A 1 268 ? 6.760 -5.184 -10.371 1.00 98.44 268 MET A CA 1
ATOM 2077 C C . MET A 1 268 ? 7.868 -5.981 -9.669 1.00 98.44 268 MET A C 1
ATOM 2079 O O . MET A 1 268 ? 8.160 -5.748 -8.496 1.00 98.44 268 MET A O 1
ATOM 2083 N N . VAL A 1 269 ? 8.513 -6.905 -10.398 1.00 98.31 269 VAL A N 1
ATOM 2084 C CA . VAL A 1 269 ? 9.624 -7.714 -9.871 1.00 98.31 269 VAL A CA 1
ATOM 2085 C C . VAL A 1 269 ? 10.827 -6.852 -9.507 1.00 98.31 269 VAL A C 1
ATOM 2087 O O . VAL A 1 269 ? 11.394 -7.051 -8.438 1.00 98.31 269 VAL A O 1
ATOM 2090 N N . ARG A 1 270 ? 11.210 -5.885 -10.348 1.00 97.75 270 ARG A N 1
ATOM 2091 C CA . ARG A 1 270 ? 12.341 -4.989 -10.069 1.00 97.75 270 ARG A CA 1
ATOM 2092 C C . ARG A 1 270 ? 12.108 -4.148 -8.818 1.00 97.75 270 ARG A C 1
ATOM 2094 O O . ARG A 1 270 ? 13.024 -4.031 -8.010 1.00 97.75 270 ARG A O 1
ATOM 2101 N N . GLY A 1 271 ? 10.893 -3.633 -8.620 1.00 97.12 271 GLY A N 1
ATOM 2102 C CA . GLY A 1 271 ? 10.548 -2.861 -7.426 1.00 97.12 271 GLY A CA 1
ATOM 2103 C C . GLY A 1 271 ? 10.679 -3.696 -6.153 1.00 97.12 271 GLY A C 1
ATOM 2104 O O . GLY A 1 271 ? 11.355 -3.289 -5.210 1.00 97.12 271 GLY A O 1
ATOM 2105 N N . ALA A 1 272 ? 10.112 -4.907 -6.157 1.00 98.25 272 ALA A N 1
ATOM 2106 C CA . ALA A 1 272 ? 10.241 -5.841 -5.040 1.00 98.25 272 ALA A CA 1
ATOM 2107 C C . ALA A 1 272 ? 11.698 -6.268 -4.799 1.00 98.25 272 ALA A C 1
ATOM 2109 O O . ALA A 1 272 ? 12.148 -6.280 -3.658 1.00 98.25 272 ALA A O 1
ATOM 2110 N N . LEU A 1 273 ? 12.459 -6.550 -5.860 1.00 97.38 273 LEU A N 1
ATOM 2111 C CA . LEU A 1 273 ? 13.868 -6.929 -5.757 1.00 97.38 273 LEU A CA 1
ATOM 2112 C C . LEU A 1 273 ? 14.721 -5.800 -5.174 1.00 97.38 273 LEU A C 1
ATOM 2114 O O . LEU A 1 273 ? 15.552 -6.050 -4.312 1.00 97.38 273 LEU A O 1
ATOM 2118 N N . ARG A 1 274 ? 14.483 -4.550 -5.586 1.00 95.81 274 ARG A N 1
ATOM 2119 C CA . ARG A 1 274 ? 15.171 -3.381 -5.023 1.00 95.81 274 ARG A CA 1
ATOM 2120 C C . ARG A 1 274 ? 14.937 -3.247 -3.525 1.00 95.81 274 ARG A C 1
ATOM 2122 O O . ARG A 1 274 ? 15.874 -2.933 -2.796 1.00 95.81 274 ARG A O 1
ATOM 2129 N N . ILE A 1 275 ? 13.704 -3.474 -3.087 1.00 97.50 275 ILE A N 1
ATOM 2130 C CA . ILE A 1 275 ? 13.344 -3.434 -1.674 1.00 97.50 275 ILE A CA 1
ATOM 2131 C C . ILE A 1 275 ? 14.012 -4.589 -0.911 1.00 97.50 275 ILE A C 1
ATOM 2133 O O . ILE A 1 275 ? 14.622 -4.352 0.128 1.00 97.50 275 ILE A O 1
ATOM 2137 N N . ASP A 1 276 ? 13.930 -5.816 -1.429 1.00 97.38 276 ASP A N 1
ATOM 2138 C CA . ASP A 1 276 ? 14.539 -7.007 -0.821 1.00 97.38 276 ASP A CA 1
ATOM 2139 C C . ASP A 1 276 ? 16.066 -6.848 -0.678 1.00 97.38 276 ASP A C 1
ATOM 2141 O O . ASP A 1 276 ? 16.612 -6.978 0.418 1.00 97.38 276 ASP A O 1
ATOM 2145 N N . ASP A 1 277 ? 16.743 -6.416 -1.748 1.00 94.81 277 ASP A N 1
ATOM 2146 C CA . ASP A 1 277 ? 18.182 -6.128 -1.755 1.00 94.81 277 ASP A CA 1
ATOM 2147 C C . ASP A 1 277 ? 18.569 -5.090 -0.686 1.00 94.81 277 ASP A C 1
ATOM 2149 O O . ASP A 1 277 ? 19.606 -5.224 -0.031 1.00 94.81 277 ASP A O 1
ATOM 2153 N N . ALA A 1 278 ? 17.743 -4.056 -0.485 1.00 93.19 278 ALA A N 1
ATOM 2154 C CA . ALA A 1 278 ? 18.006 -3.028 0.517 1.00 93.19 278 ALA A CA 1
ATOM 2155 C C . ALA A 1 278 ? 17.845 -3.557 1.955 1.00 93.19 278 ALA A C 1
ATOM 2157 O O . ALA A 1 278 ? 18.594 -3.163 2.853 1.00 93.19 278 ALA A O 1
ATOM 2158 N N . LEU A 1 279 ? 16.896 -4.473 2.173 1.00 95.44 279 LEU A N 1
ATOM 2159 C CA . LEU A 1 279 ? 16.606 -5.093 3.470 1.00 95.44 279 LEU A CA 1
ATOM 2160 C C . LEU A 1 279 ? 17.561 -6.245 3.827 1.00 95.44 279 LEU A C 1
ATOM 2162 O O . LEU A 1 279 ? 17.658 -6.615 5.001 1.00 95.44 279 LEU A O 1
ATOM 2166 N N . ALA A 1 280 ? 18.302 -6.778 2.853 1.00 93.12 280 ALA A N 1
ATOM 2167 C CA . ALA A 1 280 ? 19.169 -7.945 3.015 1.00 93.12 280 ALA A CA 1
ATOM 2168 C C . ALA A 1 280 ? 20.320 -7.758 4.025 1.00 93.12 280 ALA A C 1
ATOM 2170 O O . ALA A 1 280 ? 20.919 -8.739 4.470 1.00 93.12 280 ALA A O 1
ATOM 2171 N N . ASN A 1 281 ? 20.656 -6.522 4.409 1.00 89.25 281 ASN A N 1
ATOM 2172 C CA . ASN A 1 281 ? 21.744 -6.272 5.349 1.00 89.25 281 ASN A CA 1
ATOM 2173 C C . ASN A 1 281 ? 21.390 -6.729 6.777 1.00 89.25 281 ASN A C 1
ATOM 2175 O O . ASN A 1 281 ? 20.563 -6.127 7.461 1.00 89.25 281 ASN A O 1
ATOM 2179 N N . GLU A 1 282 ? 22.086 -7.757 7.267 1.00 85.94 282 GLU A N 1
ATOM 2180 C CA . GLU A 1 282 ? 21.839 -8.358 8.584 1.00 85.94 282 GLU A CA 1
ATOM 2181 C C . GLU A 1 282 ? 22.019 -7.384 9.759 1.00 85.94 282 GLU A C 1
ATOM 2183 O O . GLU A 1 282 ? 21.382 -7.559 10.799 1.00 85.94 282 GLU A O 1
ATOM 2188 N N . THR A 1 283 ? 22.830 -6.330 9.603 1.00 89.00 283 THR A N 1
ATOM 2189 C CA . THR A 1 283 ? 23.059 -5.333 10.667 1.00 89.00 283 THR A CA 1
ATOM 2190 C C . THR A 1 283 ? 21.819 -4.497 10.988 1.00 89.00 283 THR A C 1
ATOM 2192 O O . THR A 1 283 ? 21.739 -3.926 12.072 1.00 89.00 283 THR A O 1
ATOM 2195 N N . LEU A 1 284 ? 20.817 -4.487 10.102 1.00 91.06 284 LEU A N 1
ATOM 2196 C CA . LEU A 1 284 ? 19.522 -3.847 10.338 1.00 91.06 284 LEU A CA 1
ATOM 2197 C C . LEU A 1 284 ? 18.673 -4.603 11.378 1.00 91.06 284 LEU A C 1
ATOM 2199 O O . LEU A 1 284 ? 17.778 -4.015 11.993 1.00 91.06 284 LEU A O 1
ATOM 2203 N N . TRP A 1 285 ? 18.949 -5.894 11.598 1.00 92.31 285 TRP A N 1
ATOM 2204 C CA . TRP A 1 285 ? 18.080 -6.829 12.320 1.00 92.31 285 TRP A CA 1
ATOM 2205 C C . TRP A 1 285 ? 18.769 -7.395 13.570 1.00 92.31 285 TRP A C 1
ATOM 2207 O O . TRP A 1 285 ? 19.213 -8.546 13.613 1.00 92.31 285 TRP A O 1
ATOM 2217 N N . GLU A 1 286 ? 18.851 -6.563 14.608 1.00 89.44 286 GLU A N 1
ATOM 2218 C CA . GLU A 1 286 ? 19.655 -6.802 15.814 1.00 89.44 286 GLU A CA 1
ATOM 2219 C C . GLU A 1 286 ? 19.156 -8.002 16.638 1.00 89.44 286 GLU A C 1
ATOM 2221 O O . GLU A 1 286 ? 19.949 -8.804 17.139 1.00 89.44 286 GLU A O 1
ATOM 2226 N N . THR A 1 287 ? 17.836 -8.164 16.752 1.00 91.31 287 THR A N 1
ATOM 2227 C CA . THR A 1 287 ? 17.198 -9.172 17.616 1.00 91.31 287 THR A CA 1
ATOM 2228 C C . THR A 1 287 ? 16.589 -10.335 16.824 1.00 91.31 287 THR A C 1
ATOM 2230 O O . THR A 1 287 ? 16.362 -10.237 15.618 1.00 91.31 287 THR A O 1
ATOM 2233 N N . ASP A 1 288 ? 16.274 -11.453 17.490 1.00 94.50 288 ASP A N 1
ATOM 2234 C CA . ASP A 1 288 ? 15.531 -12.552 16.847 1.00 94.50 288 ASP A CA 1
ATOM 2235 C C . ASP A 1 288 ? 14.126 -12.122 16.408 1.00 94.50 288 ASP A C 1
ATOM 2237 O O . ASP A 1 288 ? 13.640 -12.562 15.364 1.00 94.50 288 ASP A O 1
ATOM 2241 N N . ALA A 1 289 ? 13.493 -11.221 17.166 1.00 93.94 289 ALA A N 1
ATOM 2242 C CA . ALA A 1 289 ? 12.209 -10.636 16.802 1.00 93.94 289 ALA A CA 1
ATOM 2243 C C . ALA A 1 289 ? 12.324 -9.783 15.528 1.00 93.94 289 ALA A C 1
ATOM 2245 O O . ALA A 1 289 ? 11.497 -9.933 14.627 1.00 93.94 289 ALA A O 1
ATOM 2246 N N . ASP A 1 290 ? 13.383 -8.973 15.412 1.00 93.88 290 ASP A N 1
ATOM 2247 C CA . ASP A 1 290 ? 13.684 -8.179 14.216 1.00 93.88 290 ASP A CA 1
ATOM 2248 C C . ASP A 1 290 ? 13.905 -9.089 13.003 1.00 93.88 290 ASP A C 1
ATOM 2250 O O . ASP A 1 290 ? 13.303 -8.887 11.950 1.00 93.88 290 ASP A O 1
ATOM 2254 N N . ARG A 1 291 ? 14.714 -10.147 13.155 1.00 95.44 291 ARG A N 1
ATOM 2255 C CA . ARG A 1 291 ? 14.966 -11.127 12.086 1.00 95.44 291 ARG A CA 1
ATOM 2256 C C . ARG A 1 291 ? 13.695 -11.863 11.665 1.00 95.44 291 ARG A C 1
ATOM 2258 O O . ARG A 1 291 ? 13.504 -12.134 10.480 1.00 95.44 291 ARG A O 1
ATOM 2265 N N . ALA A 1 292 ? 12.809 -12.186 12.605 1.00 96.12 292 ALA A N 1
ATOM 2266 C CA . ALA A 1 292 ? 11.515 -12.785 12.295 1.00 96.12 292 ALA A CA 1
ATOM 2267 C C . ALA A 1 292 ? 10.582 -11.796 11.576 1.00 96.12 292 ALA A C 1
ATOM 2269 O O . ALA A 1 292 ? 9.884 -12.196 10.644 1.00 96.12 292 ALA A O 1
ATOM 2270 N N . ALA A 1 293 ? 10.577 -10.520 11.975 1.00 95.88 293 ALA A N 1
ATOM 2271 C CA . ALA A 1 293 ? 9.821 -9.466 11.302 1.00 95.88 293 ALA A CA 1
ATOM 2272 C C . ALA A 1 293 ? 10.312 -9.251 9.865 1.00 95.88 293 ALA A C 1
ATOM 2274 O O . ALA A 1 293 ? 9.495 -9.251 8.948 1.00 95.88 293 ALA A O 1
ATOM 2275 N N . HIS A 1 294 ? 11.628 -9.199 9.658 1.00 97.19 294 HIS A N 1
ATOM 2276 C CA . HIS A 1 294 ? 12.247 -9.138 8.336 1.00 97.19 294 HIS A CA 1
ATOM 2277 C C . HIS A 1 294 ? 11.825 -10.311 7.442 1.00 97.19 294 HIS A C 1
ATOM 2279 O O . HIS A 1 294 ? 11.318 -10.099 6.345 1.00 97.19 294 HIS A O 1
ATOM 2285 N N . LYS A 1 295 ? 11.939 -11.555 7.930 1.00 97.38 295 LYS A N 1
ATOM 2286 C CA . LYS A 1 295 ? 11.514 -12.743 7.167 1.00 97.38 295 LYS A CA 1
ATOM 2287 C C . LYS A 1 295 ? 10.037 -12.686 6.771 1.00 97.38 295 LYS A C 1
ATOM 2289 O O . LYS A 1 295 ? 9.691 -13.063 5.653 1.00 97.38 295 LYS A O 1
ATOM 2294 N N . ARG A 1 296 ? 9.162 -12.214 7.669 1.00 97.56 296 ARG A N 1
ATOM 2295 C CA . ARG A 1 296 ? 7.740 -12.007 7.347 1.00 97.56 296 ARG A CA 1
ATOM 2296 C C . ARG A 1 296 ? 7.563 -10.929 6.279 1.00 97.56 296 ARG A C 1
ATOM 2298 O O . ARG A 1 296 ? 6.828 -11.175 5.332 1.00 97.56 296 ARG A O 1
ATOM 2305 N N . ALA A 1 297 ? 8.251 -9.797 6.409 1.00 98.31 297 ALA A N 1
ATOM 2306 C CA . ALA A 1 297 ? 8.184 -8.679 5.470 1.00 98.31 297 ALA A CA 1
ATOM 2307 C C . ALA A 1 297 ? 8.615 -9.079 4.049 1.00 98.31 297 ALA A C 1
ATOM 2309 O O . ALA A 1 297 ? 7.886 -8.816 3.097 1.00 98.31 297 ALA A O 1
ATOM 2310 N N . VAL A 1 298 ? 9.735 -9.795 3.906 1.00 98.06 298 VAL A N 1
ATOM 2311 C CA . VAL A 1 298 ? 10.188 -10.331 2.608 1.00 98.06 298 VAL A CA 1
ATOM 2312 C C . VAL A 1 298 ? 9.177 -11.336 2.057 1.00 98.06 298 VAL A C 1
ATOM 2314 O O . VAL A 1 298 ? 8.813 -11.286 0.884 1.00 98.06 298 VAL A O 1
ATOM 2317 N N . SER A 1 299 ? 8.641 -12.220 2.906 1.00 97.69 299 SER A N 1
ATOM 2318 C CA . SER A 1 299 ? 7.614 -13.167 2.467 1.00 97.69 299 SER A CA 1
ATOM 2319 C C . SER A 1 299 ? 6.359 -12.461 1.951 1.00 97.69 299 SER A C 1
ATOM 2321 O O . SER A 1 299 ? 5.795 -12.909 0.953 1.00 97.69 299 SER A O 1
ATOM 2323 N N . THR A 1 300 ? 5.891 -11.396 2.608 1.00 98.19 300 THR A N 1
ATOM 2324 C CA . THR A 1 300 ? 4.688 -10.669 2.182 1.00 98.19 300 THR A CA 1
ATOM 2325 C C . THR A 1 300 ? 4.937 -9.808 0.951 1.00 98.19 300 THR A C 1
ATOM 2327 O O . THR A 1 300 ? 4.082 -9.801 0.066 1.00 98.19 300 THR A O 1
ATOM 2330 N N . LEU A 1 301 ? 6.117 -9.187 0.840 1.00 98.62 301 LEU A N 1
ATOM 2331 C CA . LEU A 1 301 ? 6.574 -8.467 -0.351 1.00 98.62 301 LEU A CA 1
ATOM 2332 C C . LEU A 1 301 ? 6.478 -9.342 -1.607 1.00 98.62 301 LEU A C 1
ATOM 2334 O O . LEU A 1 301 ? 5.967 -8.892 -2.626 1.00 98.62 301 LEU A O 1
ATOM 2338 N N . TRP A 1 302 ? 6.869 -10.616 -1.511 1.00 98.19 302 TRP A N 1
ATOM 2339 C CA . TRP A 1 302 ? 6.819 -11.588 -2.613 1.00 98.19 302 TRP A CA 1
ATOM 2340 C C . TRP A 1 302 ? 5.504 -12.383 -2.740 1.00 98.19 302 TRP A C 1
ATOM 2342 O O . TRP A 1 302 ? 5.404 -13.250 -3.615 1.00 98.19 302 TRP A O 1
ATOM 2352 N N . SER A 1 303 ? 4.496 -12.089 -1.904 1.00 97.75 303 SER A N 1
ATOM 2353 C CA . SER A 1 303 ? 3.187 -12.778 -1.901 1.00 97.75 303 SER A CA 1
ATOM 2354 C C . SER A 1 303 ? 1.997 -11.872 -2.211 1.00 97.75 303 SER A C 1
ATOM 2356 O O . SER A 1 303 ? 1.014 -12.334 -2.787 1.00 97.75 303 SER A O 1
ATOM 2358 N N . TYR A 1 304 ? 2.093 -10.572 -1.926 1.00 98.50 304 TYR A N 1
ATOM 2359 C CA . TYR A 1 304 ? 1.039 -9.599 -2.207 1.00 98.50 304 TYR A CA 1
ATOM 2360 C C . TYR A 1 304 ? 1.565 -8.452 -3.058 1.00 98.50 304 TYR A C 1
ATOM 2362 O O . TYR A 1 304 ? 2.683 -7.978 -2.854 1.00 98.50 304 TYR A O 1
ATOM 2370 N N . ALA A 1 305 ? 0.731 -7.996 -3.987 1.00 98.44 305 ALA A N 1
ATOM 2371 C CA . ALA A 1 305 ? 1.013 -6.828 -4.796 1.00 98.44 305 ALA A CA 1
ATOM 2372 C C . ALA A 1 305 ? -0.252 -5.998 -5.024 1.00 98.44 305 ALA A C 1
ATOM 2374 O O . ALA A 1 305 ? -1.373 -6.509 -4.967 1.00 98.44 305 ALA A O 1
ATOM 2375 N N . ARG A 1 306 ? -0.075 -4.724 -5.352 1.00 98.69 306 ARG A N 1
ATOM 2376 C CA . ARG A 1 306 ? -1.120 -3.888 -5.943 1.00 98.69 306 ARG A CA 1
ATOM 2377 C C . ARG A 1 306 ? -0.544 -3.200 -7.162 1.00 98.69 306 ARG A C 1
ATOM 2379 O O . ARG A 1 306 ? 0.582 -2.729 -7.117 1.00 98.69 306 ARG A O 1
ATOM 2386 N N . LEU A 1 307 ? -1.305 -3.160 -8.248 1.00 98.50 307 LEU A N 1
ATOM 2387 C CA . LEU A 1 307 ? -0.873 -2.499 -9.475 1.00 98.50 307 LEU A CA 1
ATOM 2388 C C . LEU A 1 307 ? -1.101 -0.982 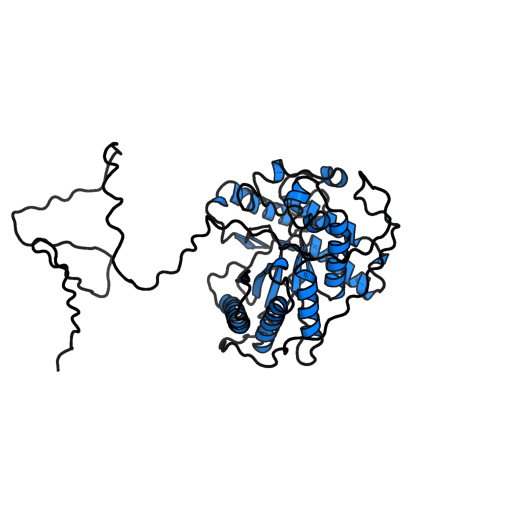-9.364 1.00 98.50 307 LEU A C 1
ATOM 2390 O O . LEU A 1 307 ? -2.222 -0.582 -9.030 1.00 98.50 307 LEU A O 1
ATOM 2394 N N . PRO A 1 308 ? -0.106 -0.141 -9.705 1.00 97.12 308 PRO A N 1
ATOM 2395 C CA . PRO A 1 308 ? -0.270 1.308 -9.778 1.00 97.12 308 PRO A CA 1
ATOM 2396 C C . PRO A 1 308 ? -1.494 1.725 -10.586 1.00 97.12 308 PRO A C 1
ATOM 2398 O O . PRO A 1 308 ? -1.775 1.172 -11.661 1.00 97.12 308 PRO A O 1
ATOM 2401 N N . CYS A 1 309 ? -2.241 2.685 -10.041 1.00 95.94 309 CYS A N 1
ATOM 2402 C CA . CYS A 1 309 ? -3.463 3.249 -10.615 1.00 95.94 309 CYS A CA 1
ATOM 2403 C C . CYS A 1 309 ? -4.545 2.227 -11.032 1.00 95.94 309 CYS A C 1
ATOM 2405 O O . CYS A 1 309 ? -5.375 2.545 -11.888 1.00 95.94 309 CYS A O 1
ATOM 2407 N N . THR A 1 310 ? -4.541 0.991 -10.518 1.00 97.62 310 THR A N 1
ATOM 2408 C CA . THR A 1 310 ? -5.421 -0.075 -11.025 1.00 97.62 310 THR A CA 1
ATOM 2409 C C . THR A 1 310 ? -6.132 -0.806 -9.889 1.00 97.62 310 THR A C 1
ATOM 2411 O O . THR A 1 310 ? -5.524 -1.603 -9.178 1.00 97.62 310 THR A O 1
ATOM 2414 N N . ASN A 1 311 ? -7.453 -0.621 -9.775 1.00 97.75 311 ASN A N 1
ATOM 2415 C CA . ASN A 1 311 ? -8.283 -1.399 -8.852 1.00 97.75 311 ASN A CA 1
ATOM 2416 C C . ASN A 1 311 ? -8.588 -2.779 -9.452 1.00 97.75 311 ASN A C 1
ATOM 2418 O O . ASN A 1 311 ? -9.679 -3.031 -9.972 1.00 97.75 311 ASN A O 1
ATOM 2422 N N . VAL A 1 312 ? -7.572 -3.641 -9.448 1.00 97.62 312 VAL A N 1
ATOM 2423 C CA . VAL A 1 312 ? -7.638 -5.021 -9.929 1.00 97.62 312 VAL A CA 1
ATOM 2424 C C . VAL A 1 312 ? -7.581 -5.988 -8.758 1.00 97.62 312 VAL A C 1
ATOM 2426 O O . VAL A 1 312 ? -6.763 -5.857 -7.853 1.00 97.62 312 VAL A O 1
ATOM 2429 N N . TRP A 1 313 ? -8.430 -7.004 -8.816 1.00 97.62 313 TRP A N 1
ATOM 2430 C CA . TRP A 1 313 ? -8.404 -8.137 -7.910 1.00 97.62 313 TRP A CA 1
ATOM 2431 C C . TRP A 1 313 ? -8.031 -9.362 -8.712 1.00 97.62 313 TRP A C 1
ATOM 2433 O O . TRP A 1 313 ? -8.799 -9.799 -9.572 1.00 97.62 313 TRP A O 1
ATOM 2443 N N . ARG A 1 314 ? -6.862 -9.926 -8.418 1.00 97.19 314 ARG A N 1
ATOM 2444 C CA . ARG A 1 314 ? -6.455 -11.217 -8.953 1.00 97.19 314 ARG A CA 1
ATOM 2445 C C . ARG A 1 314 ? -6.056 -12.157 -7.828 1.00 97.19 314 ARG A C 1
ATOM 2447 O O . ARG A 1 314 ? -4.929 -12.136 -7.341 1.00 97.19 314 ARG A O 1
ATOM 2454 N N . LEU A 1 315 ? -7.019 -12.987 -7.438 1.00 96.12 315 LEU A N 1
ATOM 2455 C CA . LEU A 1 315 ? -6.939 -13.955 -6.345 1.00 96.12 315 LEU A CA 1
ATOM 2456 C C . LEU A 1 315 ? -7.408 -15.332 -6.838 1.00 96.12 315 LEU A C 1
ATOM 2458 O O . LEU A 1 315 ? -7.986 -15.434 -7.926 1.00 96.12 315 LEU A O 1
ATOM 2462 N N . PRO A 1 316 ? -7.213 -16.414 -6.066 1.00 94.31 316 PRO A N 1
ATOM 2463 C CA . PRO A 1 316 ? -7.802 -17.703 -6.408 1.00 94.31 316 PRO A CA 1
ATOM 2464 C C . PRO A 1 316 ? -9.326 -17.592 -6.578 1.00 94.31 316 PRO A C 1
ATOM 2466 O O . PRO A 1 316 ? -10.042 -17.121 -5.693 1.00 94.31 316 PRO A O 1
ATOM 2469 N N . GLY A 1 317 ? -9.821 -17.977 -7.757 1.00 91.50 317 GLY A N 1
ATOM 2470 C CA . GLY A 1 317 ? -11.245 -17.904 -8.101 1.00 91.50 317 GLY A CA 1
ATOM 2471 C C . GLY A 1 317 ? -11.825 -16.488 -8.239 1.00 91.50 317 GLY A C 1
ATOM 2472 O O . GLY A 1 317 ? -13.045 -16.357 -8.334 1.00 91.50 317 GLY A O 1
ATOM 2473 N N . VAL A 1 318 ? -10.997 -15.436 -8.246 1.00 92.75 318 VAL A N 1
ATOM 2474 C CA . VAL A 1 318 ? -11.437 -14.045 -8.433 1.00 92.75 318 VAL A CA 1
ATOM 2475 C C . VAL A 1 318 ? -10.526 -13.329 -9.424 1.00 92.75 318 VAL A C 1
ATOM 2477 O O . VAL A 1 318 ? -9.325 -13.197 -9.194 1.00 92.75 318 VAL A O 1
ATOM 2480 N N . THR A 1 319 ? -11.137 -12.803 -10.482 1.00 94.56 319 THR A N 1
ATOM 2481 C CA . THR A 1 319 ? -10.511 -11.866 -11.416 1.00 94.56 319 THR A CA 1
ATOM 2482 C C . THR A 1 319 ? -11.502 -10.741 -11.694 1.00 94.56 319 THR A C 1
ATOM 2484 O O . THR A 1 319 ? -12.568 -10.984 -12.262 1.00 94.56 319 THR A O 1
ATOM 2487 N N . SER A 1 320 ? -11.181 -9.515 -11.290 1.00 93.94 320 SER A N 1
ATOM 2488 C CA . SER A 1 320 ? -11.989 -8.331 -11.598 1.00 93.94 320 SER A CA 1
ATOM 2489 C C . SER A 1 320 ? -11.122 -7.085 -11.716 1.00 93.94 320 SER A C 1
ATOM 2491 O O . SER A 1 320 ? -10.040 -7.007 -11.143 1.00 93.94 320 SER A O 1
ATOM 2493 N N . VAL A 1 321 ? -11.611 -6.100 -12.466 1.00 95.25 321 VAL A N 1
ATOM 2494 C CA . VAL A 1 321 ? -11.035 -4.756 -12.522 1.00 95.25 321 VAL A CA 1
ATOM 2495 C C . VAL A 1 321 ? -12.162 -3.741 -12.600 1.00 95.25 321 VAL A C 1
ATOM 2497 O O . VAL A 1 321 ? -13.132 -3.942 -13.336 1.00 95.25 321 VAL A O 1
ATOM 2500 N N . THR A 1 322 ? -12.050 -2.667 -11.829 1.00 93.38 322 THR A N 1
ATOM 2501 C CA . THR A 1 322 ? -13.072 -1.619 -11.730 1.00 93.38 322 THR A CA 1
ATOM 2502 C C . THR A 1 322 ? -12.434 -0.235 -11.697 1.00 93.38 322 THR A C 1
ATOM 2504 O O . THR A 1 322 ? -11.236 -0.108 -11.476 1.00 93.38 322 THR A O 1
ATOM 2507 N N . GLY A 1 323 ? -13.232 0.814 -11.911 1.00 86.81 323 GLY A N 1
ATOM 2508 C CA . GLY A 1 323 ? -12.780 2.198 -11.714 1.00 86.81 323 GLY A CA 1
ATOM 2509 C C . GLY A 1 323 ? -11.746 2.704 -12.725 1.00 86.81 323 GLY A C 1
ATOM 2510 O O . GLY A 1 323 ? -11.113 3.721 -12.471 1.00 86.81 323 GLY A O 1
ATOM 2511 N N . LEU A 1 324 ? -11.568 2.019 -13.859 1.00 91.44 324 LEU A N 1
ATOM 2512 C CA . LEU A 1 324 ? -10.702 2.497 -14.938 1.00 91.44 324 LEU A CA 1
ATOM 2513 C C . LEU A 1 324 ? -11.325 3.716 -15.624 1.00 91.44 324 LEU A C 1
ATOM 2515 O O . LEU A 1 324 ? -12.522 3.711 -15.936 1.00 91.44 324 LEU A O 1
ATOM 2519 N N . ARG A 1 325 ? -10.506 4.738 -15.886 1.00 89.12 325 ARG A N 1
ATOM 2520 C CA . ARG A 1 325 ? -10.912 5.908 -16.674 1.00 89.12 325 ARG A CA 1
ATOM 2521 C C . ARG A 1 325 ? -10.974 5.531 -18.149 1.00 89.12 325 ARG A C 1
ATOM 2523 O O . ARG A 1 325 ? -10.525 4.457 -18.546 1.00 89.12 325 ARG A O 1
ATOM 2530 N N . LYS A 1 326 ? -11.521 6.417 -18.982 1.00 90.56 326 LYS A N 1
ATOM 2531 C CA . LYS A 1 326 ? -11.679 6.167 -20.422 1.00 90.56 326 LYS A CA 1
ATOM 2532 C C . LYS A 1 326 ? -10.330 5.914 -21.107 1.00 90.56 326 LYS A C 1
ATOM 2534 O O . LYS A 1 326 ? -10.248 5.069 -21.993 1.00 90.56 326 LYS A O 1
ATOM 2539 N N . GLU A 1 327 ? -9.299 6.627 -20.674 1.00 89.00 327 GLU A N 1
ATOM 2540 C CA . GLU A 1 327 ? -7.920 6.564 -21.162 1.00 89.00 327 GLU A CA 1
ATOM 2541 C C . GLU A 1 327 ? -7.232 5.254 -20.759 1.00 89.00 327 GLU A C 1
ATOM 2543 O O . GLU A 1 327 ? -6.346 4.785 -21.463 1.00 89.00 327 GLU A O 1
ATOM 2548 N N . ASP A 1 328 ? -7.684 4.633 -19.664 1.00 90.81 328 ASP A N 1
ATOM 2549 C CA . ASP A 1 328 ? -7.160 3.363 -19.159 1.00 90.81 328 ASP A CA 1
ATOM 2550 C C . ASP A 1 328 ? -7.846 2.143 -19.816 1.00 90.81 328 ASP A C 1
ATOM 2552 O O . ASP A 1 328 ? -7.614 1.010 -19.399 1.00 90.81 328 ASP A O 1
ATOM 2556 N N . LEU A 1 329 ? -8.732 2.343 -20.803 1.00 91.88 329 LEU A N 1
ATOM 2557 C CA . LEU A 1 329 ? -9.429 1.268 -21.524 1.00 91.88 329 LEU A CA 1
ATOM 2558 C C . LEU A 1 329 ? -8.628 0.761 -22.737 1.00 91.88 329 LEU A C 1
ATOM 2560 O O . LEU A 1 329 ? -7.588 1.296 -23.110 1.00 91.88 329 LEU A O 1
ATOM 2564 N N . GLY A 1 330 ? -9.125 -0.302 -23.377 1.00 94.44 330 GLY A N 1
ATOM 2565 C CA . GLY A 1 330 ? -8.484 -0.887 -24.556 1.00 94.44 330 GLY A CA 1
ATOM 2566 C C . GLY A 1 330 ? -7.096 -1.459 -24.225 1.00 94.44 330 GLY A C 1
ATOM 2567 O O . GLY A 1 330 ? -6.991 -2.198 -23.244 1.00 94.44 330 GLY A O 1
ATOM 2568 N N . PRO A 1 331 ? -6.036 -1.121 -24.990 1.00 94.81 331 PRO A N 1
ATOM 2569 C CA . PRO A 1 331 ? -4.692 -1.662 -24.771 1.00 94.81 331 PRO A CA 1
ATOM 2570 C C . PRO A 1 331 ? -4.134 -1.444 -23.357 1.00 94.81 331 PRO A C 1
ATOM 2572 O O . PRO A 1 331 ? -3.465 -2.328 -22.827 1.00 94.81 331 PRO A O 1
ATOM 2575 N N . GLU A 1 332 ? -4.439 -0.304 -22.726 1.00 95.69 332 GLU A N 1
ATOM 2576 C CA . GLU A 1 332 ? -4.036 -0.021 -21.340 1.00 95.69 332 GLU A CA 1
ATOM 2577 C C . GLU A 1 332 ? -4.658 -1.022 -20.364 1.00 95.69 332 GLU A C 1
ATOM 2579 O O . GLU A 1 332 ? -3.958 -1.665 -19.578 1.00 95.69 332 GLU A O 1
ATOM 2584 N N . ARG A 1 333 ? -5.978 -1.219 -20.457 1.00 96.06 333 ARG A N 1
ATOM 2585 C CA . ARG A 1 333 ? -6.699 -2.201 -19.642 1.00 96.06 333 ARG A CA 1
ATOM 2586 C C . ARG A 1 333 ? -6.142 -3.602 -19.854 1.00 96.06 333 ARG A C 1
ATOM 2588 O O . ARG A 1 333 ? -5.967 -4.335 -18.881 1.00 96.06 333 ARG A O 1
ATOM 2595 N N . ASP A 1 334 ? -5.895 -3.980 -21.102 1.00 96.94 334 ASP A N 1
ATOM 2596 C CA . ASP A 1 334 ? -5.434 -5.324 -21.437 1.00 96.94 334 ASP A CA 1
ATOM 2597 C C . ASP A 1 334 ? -4.033 -5.587 -20.871 1.00 96.94 334 ASP A C 1
ATOM 2599 O O . ASP A 1 334 ? -3.806 -6.654 -20.299 1.00 96.94 334 ASP A O 1
ATOM 2603 N N . LEU A 1 335 ? -3.124 -4.604 -20.913 1.00 97.50 335 LEU A N 1
ATOM 2604 C CA . LEU A 1 335 ? -1.812 -4.716 -20.267 1.00 97.50 335 LEU A CA 1
ATOM 2605 C C . LEU A 1 335 ? -1.898 -4.746 -18.741 1.00 97.50 335 LEU A C 1
ATOM 2607 O O . LEU A 1 335 ? -1.199 -5.544 -18.116 1.00 97.50 335 LEU A O 1
ATOM 2611 N N . ARG A 1 336 ? -2.764 -3.942 -18.118 1.00 97.88 336 ARG A N 1
ATOM 2612 C CA . ARG A 1 336 ? -2.974 -3.972 -16.659 1.00 97.88 336 ARG A CA 1
ATOM 2613 C C . ARG A 1 336 ? -3.488 -5.337 -16.200 1.00 97.88 336 ARG A C 1
ATOM 2615 O O . ARG A 1 336 ? -2.962 -5.918 -15.252 1.00 97.88 336 ARG A O 1
ATOM 2622 N N . MET A 1 337 ? -4.453 -5.900 -16.926 1.00 97.94 337 MET A N 1
ATOM 2623 C CA . MET A 1 337 ? -4.971 -7.244 -16.655 1.00 97.94 337 MET A CA 1
ATOM 2624 C C . MET A 1 337 ? -3.931 -8.331 -16.925 1.00 97.94 337 MET A C 1
ATOM 2626 O O . MET A 1 337 ? -3.767 -9.228 -16.101 1.00 97.94 337 MET A O 1
ATOM 2630 N N . LEU A 1 338 ? -3.188 -8.241 -18.032 1.00 97.94 338 LEU A N 1
ATOM 2631 C CA . LEU A 1 338 ? -2.108 -9.178 -18.340 1.00 97.94 338 LEU A CA 1
ATOM 2632 C C . LEU A 1 338 ? -1.026 -9.152 -17.261 1.00 97.94 338 LEU A C 1
ATOM 2634 O O . LEU A 1 338 ? -0.538 -10.206 -16.869 1.00 97.94 338 LEU A O 1
ATOM 2638 N N . THR A 1 339 ? -0.687 -7.968 -16.752 1.00 98.50 339 THR A N 1
ATOM 2639 C CA . THR A 1 339 ? 0.244 -7.812 -15.633 1.00 98.50 339 THR A CA 1
ATOM 2640 C C . THR A 1 339 ? -0.268 -8.592 -14.429 1.00 98.50 339 THR A C 1
ATOM 2642 O O . THR A 1 339 ? 0.428 -9.484 -13.957 1.00 98.50 339 THR A O 1
ATOM 2645 N N . ALA A 1 340 ? -1.511 -8.359 -13.995 1.00 98.50 340 ALA A N 1
ATOM 2646 C CA . ALA A 1 340 ? -2.097 -9.085 -12.867 1.00 98.50 340 ALA A CA 1
ATOM 2647 C C . ALA A 1 340 ? -2.113 -10.616 -13.076 1.00 98.50 340 ALA A C 1
ATOM 2649 O O . ALA A 1 340 ? -1.769 -11.361 -12.158 1.00 98.50 340 ALA A O 1
ATOM 2650 N N . GLU A 1 341 ? -2.441 -11.102 -14.279 1.00 98.25 341 GLU A N 1
ATOM 2651 C CA . GLU A 1 341 ? -2.397 -12.538 -14.600 1.00 98.25 341 GLU A CA 1
ATOM 2652 C C . GLU A 1 341 ? -0.971 -13.110 -14.573 1.00 98.25 341 GLU A C 1
ATOM 2654 O O . GLU A 1 341 ? -0.759 -14.224 -14.095 1.00 98.25 341 GLU A O 1
ATOM 2659 N N . LYS A 1 342 ? 0.029 -12.356 -15.044 1.00 98.31 342 LYS A N 1
ATOM 2660 C CA . LYS A 1 342 ? 1.440 -12.771 -15.013 1.00 98.31 342 LYS A CA 1
ATOM 2661 C C . LYS A 1 342 ? 1.966 -12.876 -13.586 1.00 98.31 342 LYS A C 1
ATOM 2663 O O . LYS A 1 342 ? 2.611 -13.871 -13.263 1.00 98.31 342 LYS A O 1
ATOM 2668 N N . LEU A 1 343 ? 1.629 -11.913 -12.726 1.00 98.25 343 LEU A N 1
ATOM 2669 C CA . LEU A 1 343 ? 1.949 -11.967 -11.296 1.00 98.25 343 LEU A CA 1
ATOM 2670 C C . LEU A 1 343 ? 1.301 -13.194 -10.631 1.00 98.25 343 LEU A C 1
ATOM 2672 O O . LEU A 1 343 ? 1.961 -13.920 -9.886 1.00 98.25 343 LEU A O 1
ATOM 2676 N N . PHE A 1 344 ? 0.040 -13.488 -10.958 1.00 97.88 344 PHE A N 1
ATOM 2677 C CA . PHE A 1 344 ? -0.667 -14.660 -10.436 1.00 97.88 344 PHE A CA 1
ATOM 2678 C C . PHE A 1 344 ? -0.151 -15.995 -11.006 1.00 97.88 344 PHE A C 1
ATOM 2680 O O . PHE A 1 344 ? -0.321 -17.039 -10.386 1.00 97.88 344 PHE A O 1
ATOM 2687 N N . GLY A 1 345 ? 0.515 -15.997 -12.163 1.00 96.31 345 GLY A N 1
ATOM 2688 C CA . GLY A 1 345 ? 1.179 -17.187 -12.710 1.00 96.31 345 GLY A CA 1
ATOM 2689 C C . GLY A 1 345 ? 2.412 -17.639 -11.911 1.00 96.31 345 GLY A C 1
ATOM 2690 O O . GLY A 1 345 ? 2.855 -18.779 -12.049 1.00 96.31 345 GLY A O 1
ATOM 2691 N N . GLY A 1 346 ? 2.968 -16.762 -11.070 1.00 89.81 346 GLY A N 1
ATOM 2692 C CA . GLY A 1 346 ? 4.034 -17.053 -10.111 1.00 89.81 346 GLY A CA 1
ATOM 2693 C C . GLY A 1 346 ? 5.446 -17.099 -10.693 1.00 89.81 346 GLY A C 1
ATOM 2694 O O . GLY A 1 346 ? 6.323 -16.396 -10.202 1.00 89.81 346 GLY A O 1
ATOM 2695 N N . LYS A 1 347 ? 5.702 -17.888 -11.744 1.00 92.75 347 LYS A N 1
ATOM 2696 C CA . LYS A 1 347 ? 7.049 -17.973 -12.338 1.00 92.75 347 LYS A CA 1
ATOM 2697 C C . LYS A 1 347 ? 7.363 -16.728 -13.174 1.00 92.75 347 LYS A C 1
ATOM 2699 O O . LYS A 1 347 ? 6.879 -16.608 -14.299 1.00 92.75 347 LYS A O 1
ATOM 2704 N N . LEU A 1 348 ? 8.231 -15.864 -12.651 1.00 96.50 348 LEU A N 1
ATOM 2705 C CA . LEU A 1 348 ? 8.750 -14.669 -13.319 1.00 96.50 348 LEU A CA 1
ATOM 2706 C C . LEU A 1 348 ? 10.275 -14.611 -13.194 1.00 96.50 348 LEU A C 1
ATOM 2708 O O . LEU A 1 348 ? 10.841 -15.086 -12.210 1.00 96.50 348 LEU A O 1
ATOM 2712 N N . GLU A 1 349 ? 10.937 -14.029 -14.190 1.00 96.62 349 GLU A N 1
ATOM 2713 C CA . GLU A 1 349 ? 12.383 -13.793 -14.149 1.00 96.62 349 GLU A CA 1
ATOM 2714 C C . GLU A 1 349 ? 12.737 -12.908 -12.944 1.00 96.62 349 GLU A C 1
ATOM 2716 O O . GLU A 1 349 ? 12.004 -11.971 -12.643 1.00 96.62 349 GLU A O 1
ATOM 2721 N N . CYS A 1 350 ? 13.839 -13.206 -12.248 1.00 96.38 350 CYS A N 1
ATOM 2722 C CA . CYS A 1 350 ? 14.279 -12.556 -11.000 1.00 96.38 350 CYS A CA 1
ATOM 2723 C C . CYS A 1 350 ? 13.390 -12.710 -9.752 1.00 96.38 350 CYS A C 1
ATOM 2725 O O . CYS A 1 350 ? 13.840 -12.326 -8.673 1.00 96.38 350 CYS A O 1
ATOM 2727 N N . LYS A 1 351 ? 12.182 -13.281 -9.833 1.00 95.56 351 LYS A N 1
ATOM 2728 C CA . LYS A 1 351 ? 11.414 -13.609 -8.622 1.00 95.56 351 LYS A CA 1
ATOM 2729 C C . LYS A 1 351 ? 12.096 -14.781 -7.892 1.00 95.56 351 LYS A C 1
ATOM 2731 O O . LYS A 1 351 ? 12.431 -15.769 -8.548 1.00 95.56 351 LYS A O 1
ATOM 2736 N N . PRO A 1 352 ? 12.303 -14.719 -6.562 1.00 93.00 352 PRO A N 1
ATOM 2737 C CA . PRO A 1 352 ? 13.073 -15.737 -5.836 1.00 93.00 352 PRO A CA 1
ATOM 2738 C C . PRO A 1 352 ? 12.358 -17.090 -5.703 1.00 93.00 352 PRO A C 1
ATOM 2740 O O . PRO A 1 352 ? 12.993 -18.098 -5.399 1.00 93.00 352 PRO A O 1
ATOM 2743 N N . ASP A 1 353 ? 11.046 -17.133 -5.926 1.00 91.19 353 ASP A N 1
ATOM 2744 C CA . ASP A 1 353 ? 10.251 -18.355 -5.884 1.00 91.19 353 ASP A CA 1
ATOM 2745 C C . ASP A 1 353 ? 9.266 -18.436 -7.062 1.00 91.19 353 ASP A C 1
ATOM 2747 O O . ASP A 1 353 ? 9.164 -17.535 -7.895 1.00 91.19 353 ASP A O 1
ATOM 2751 N N . THR A 1 354 ? 8.529 -19.544 -7.137 1.00 92.81 354 THR A N 1
ATOM 2752 C CA . THR A 1 354 ? 7.514 -19.785 -8.174 1.00 92.81 354 THR A CA 1
ATOM 2753 C C . THR A 1 354 ? 6.088 -19.532 -7.683 1.00 92.81 354 THR A C 1
ATOM 2755 O O . THR A 1 354 ? 5.138 -19.963 -8.336 1.00 92.81 354 THR A O 1
ATOM 2758 N N . LYS A 1 355 ? 5.909 -18.922 -6.504 1.00 95.44 355 LYS A N 1
ATOM 2759 C CA . LYS A 1 355 ? 4.581 -18.713 -5.912 1.00 95.44 355 LYS A CA 1
ATOM 2760 C C . LYS A 1 355 ? 3.878 -17.528 -6.574 1.00 95.44 355 LYS A C 1
ATOM 2762 O O . LYS A 1 355 ? 4.553 -16.568 -6.950 1.00 95.44 355 LYS A O 1
ATOM 2767 N N . PRO A 1 356 ? 2.541 -17.565 -6.696 1.00 96.31 356 PRO A N 1
ATOM 2768 C CA . PRO A 1 356 ? 1.778 -16.444 -7.225 1.00 96.31 356 PRO A CA 1
ATOM 2769 C C . PRO A 1 356 ? 1.927 -15.207 -6.340 1.00 96.31 356 PRO A C 1
ATOM 2771 O O . PRO A 1 356 ? 2.012 -15.310 -5.116 1.00 96.31 356 PRO A O 1
ATOM 2774 N N . TRP A 1 357 ? 1.872 -14.042 -6.971 1.00 97.88 357 TRP A N 1
ATOM 2775 C CA . TRP A 1 357 ? 1.487 -12.808 -6.304 1.00 97.88 357 TRP A CA 1
ATOM 2776 C C . TRP A 1 357 ? -0.035 -12.665 -6.326 1.00 97.88 357 TRP A C 1
ATOM 2778 O O . TRP A 1 357 ? -0.676 -12.856 -7.363 1.00 97.88 357 TRP A O 1
ATOM 2788 N N . PHE A 1 358 ? -0.616 -12.292 -5.190 1.00 97.94 358 PHE A N 1
ATOM 2789 C CA . PHE A 1 358 ? -2.021 -11.915 -5.090 1.00 97.94 358 PHE A CA 1
ATOM 2790 C C . PHE A 1 358 ? -2.167 -10.418 -5.356 1.00 97.94 358 PHE A C 1
ATOM 2792 O O . PHE A 1 358 ? -1.684 -9.607 -4.564 1.00 97.94 358 PHE A O 1
ATOM 2799 N N . ALA A 1 359 ? -2.825 -10.056 -6.462 1.00 98.06 359 ALA A N 1
ATOM 2800 C CA . ALA A 1 359 ? -3.094 -8.657 -6.783 1.00 98.06 359 ALA A CA 1
ATOM 2801 C C . ALA A 1 359 ? -4.352 -8.193 -6.032 1.00 98.06 359 ALA A C 1
ATOM 2803 O O . ALA A 1 359 ? -5.439 -8.738 -6.253 1.00 98.06 359 ALA A O 1
ATOM 2804 N N . ILE A 1 360 ? -4.203 -7.224 -5.128 1.00 97.94 360 ILE A N 1
ATOM 2805 C CA . ILE A 1 360 ? -5.272 -6.737 -4.246 1.00 97.94 360 ILE A CA 1
ATOM 2806 C C . ILE A 1 360 ? -5.654 -5.302 -4.625 1.00 97.94 360 ILE A C 1
ATOM 2808 O O . ILE A 1 360 ? -4.835 -4.385 -4.536 1.00 97.94 360 ILE A O 1
ATOM 2812 N N . GLY A 1 361 ? -6.920 -5.105 -4.993 1.00 97.94 361 GLY A N 1
ATOM 2813 C CA . GLY A 1 361 ? -7.509 -3.792 -5.246 1.00 97.94 361 GLY A CA 1
ATOM 2814 C C . GLY A 1 361 ? -7.946 -3.091 -3.956 1.00 97.94 361 GLY A C 1
ATOM 2815 O O . GLY A 1 361 ? -7.345 -3.275 -2.893 1.00 97.94 361 GLY A O 1
ATOM 2816 N N . TRP A 1 362 ? -8.998 -2.278 -4.041 1.00 98.19 362 TRP A N 1
ATOM 2817 C CA . TRP A 1 362 ? -9.601 -1.593 -2.892 1.00 98.19 362 TRP A CA 1
ATOM 2818 C C . TRP A 1 362 ? -11.123 -1.486 -3.014 1.00 98.19 362 TRP A C 1
ATOM 2820 O O . TRP A 1 362 ? -11.675 -1.463 -4.112 1.00 98.19 362 TRP A O 1
ATOM 2830 N N . ASP A 1 363 ? -11.803 -1.430 -1.872 1.00 97.62 363 ASP A N 1
ATOM 2831 C CA . ASP A 1 363 ? -13.255 -1.258 -1.752 1.00 97.62 363 ASP A CA 1
ATOM 2832 C C . ASP A 1 363 ? -13.640 0.197 -1.451 1.00 97.62 363 ASP A C 1
ATOM 2834 O O . ASP A 1 363 ? -14.691 0.665 -1.884 1.00 97.62 363 ASP A O 1
ATOM 2838 N N . ALA A 1 364 ? -12.787 0.907 -0.709 1.00 96.75 364 ALA A N 1
ATOM 2839 C CA . ALA A 1 364 ? -12.918 2.323 -0.386 1.00 96.75 364 ALA A CA 1
ATOM 2840 C C . ALA A 1 364 ? -11.597 3.043 -0.681 1.00 96.75 364 ALA A C 1
ATOM 2842 O O . ALA A 1 364 ? -10.524 2.447 -0.577 1.00 96.75 364 ALA A O 1
ATOM 2843 N N . GLU A 1 365 ? -11.667 4.321 -1.038 1.00 95.75 365 GLU A N 1
ATOM 2844 C CA . GLU A 1 365 ? -10.498 5.149 -1.335 1.00 95.75 365 GLU A CA 1
ATOM 2845 C C . GLU A 1 365 ? -10.559 6.436 -0.523 1.00 95.75 365 GLU A C 1
ATOM 2847 O O . GLU A 1 365 ? -11.581 7.122 -0.495 1.00 95.75 365 GLU A O 1
ATOM 2852 N N . TRP A 1 366 ? -9.448 6.769 0.122 1.00 96.38 366 TRP A N 1
ATOM 2853 C CA . TRP A 1 366 ? -9.295 7.980 0.902 1.00 96.38 366 TRP A CA 1
ATOM 2854 C C . TRP A 1 366 ? -8.228 8.882 0.291 1.00 96.38 366 TRP A C 1
ATOM 2856 O O . TRP A 1 366 ? -7.024 8.631 0.394 1.00 96.38 366 TRP A O 1
ATOM 2866 N N . ARG A 1 367 ? -8.704 9.978 -0.305 1.00 89.88 367 ARG A N 1
ATOM 2867 C CA . ARG A 1 367 ? -7.886 11.109 -0.740 1.00 89.88 367 ARG A CA 1
ATOM 2868 C C . ARG A 1 367 ? -8.020 12.244 0.260 1.00 89.88 367 ARG A C 1
ATOM 2870 O O . ARG A 1 367 ? -9.090 12.841 0.365 1.00 89.88 367 ARG A O 1
ATOM 2877 N N . LEU A 1 368 ? -6.941 12.528 0.978 1.00 86.12 368 LEU A N 1
ATOM 2878 C CA . LEU A 1 368 ? -6.902 13.646 1.908 1.00 86.12 368 LEU A CA 1
ATOM 2879 C C . LEU A 1 368 ? -6.629 14.942 1.139 1.00 86.12 368 LEU A C 1
ATOM 2881 O O . LEU A 1 368 ? -5.707 15.000 0.326 1.00 86.12 368 LEU A O 1
ATOM 2885 N N . ASP A 1 369 ? -7.406 15.989 1.410 1.00 73.19 369 ASP A N 1
ATOM 2886 C CA . ASP A 1 369 ? -7.216 17.288 0.760 1.00 73.19 369 ASP A CA 1
ATOM 2887 C C . ASP A 1 369 ? -5.834 17.888 1.117 1.00 73.19 369 ASP A C 1
ATOM 2889 O O . ASP A 1 369 ? -5.361 17.846 2.262 1.00 73.19 369 ASP A O 1
ATOM 2893 N N . ALA A 1 370 ? -5.175 18.470 0.114 1.00 63.41 370 ALA A N 1
ATOM 2894 C CA . ALA A 1 370 ? -3.921 19.194 0.273 1.00 63.41 370 ALA A CA 1
ATOM 2895 C C . ALA A 1 370 ? -4.108 20.560 0.963 1.00 63.41 370 ALA A C 1
ATOM 2897 O O . ALA A 1 370 ? -3.121 21.140 1.415 1.00 63.41 370 ALA A O 1
ATOM 2898 N N . LYS A 1 371 ? -5.346 21.071 1.075 1.00 63.44 371 LYS A N 1
ATOM 2899 C CA . LYS A 1 371 ? -5.653 22.366 1.709 1.00 63.44 371 LYS A CA 1
ATOM 2900 C C . LYS A 1 371 ? -5.027 22.526 3.099 1.00 63.44 371 LYS A C 1
ATOM 2902 O O . LYS A 1 371 ? -4.966 21.595 3.900 1.00 63.44 371 LYS A O 1
ATOM 2907 N N . ALA A 1 372 ? -4.615 23.765 3.380 1.00 57.28 372 ALA A N 1
ATOM 2908 C CA . ALA A 1 372 ? -3.987 24.176 4.637 1.00 57.28 372 ALA A CA 1
ATOM 2909 C C . ALA A 1 372 ? -4.964 24.216 5.827 1.00 57.28 372 ALA A C 1
ATOM 2911 O O . ALA A 1 372 ? -4.546 24.054 6.970 1.00 57.28 372 ALA A O 1
ATOM 2912 N N . THR A 1 373 ? -6.259 24.434 5.572 1.00 62.41 373 THR A N 1
ATOM 2913 C CA . THR A 1 373 ? -7.319 24.388 6.585 1.00 62.41 373 THR A CA 1
ATOM 2914 C C . THR A 1 373 ? -8.263 23.237 6.292 1.00 62.41 373 THR A C 1
ATOM 2916 O O . THR A 1 373 ? -8.760 23.075 5.176 1.00 62.41 373 THR A O 1
ATOM 2919 N N . TYR A 1 374 ? -8.483 22.412 7.308 1.00 74.44 374 TYR A N 1
ATOM 2920 C CA . TYR A 1 374 ? -9.154 21.143 7.141 1.00 74.44 374 TYR A CA 1
ATOM 2921 C C . TYR A 1 374 ? -9.908 20.734 8.405 1.00 74.44 374 TYR A C 1
ATOM 2923 O O . TYR A 1 374 ? -9.384 20.848 9.512 1.00 74.44 374 TYR A O 1
ATOM 2931 N N . ASP A 1 375 ? -11.139 20.250 8.240 1.00 88.94 375 ASP A N 1
ATOM 2932 C CA . ASP A 1 375 ? -11.954 19.746 9.344 1.00 88.94 375 ASP A CA 1
ATOM 2933 C C . ASP A 1 375 ? -11.639 18.266 9.595 1.00 88.94 375 ASP A C 1
ATOM 2935 O O . ASP A 1 375 ? -12.192 17.362 8.960 1.00 88.94 375 ASP A O 1
ATOM 2939 N N . ALA A 1 376 ? -10.729 18.040 10.545 1.00 90.88 376 ALA A N 1
ATOM 2940 C CA . ALA A 1 376 ? -10.269 16.715 10.944 1.00 90.88 376 ALA A CA 1
ATOM 2941 C C . ALA A 1 376 ? -11.414 15.793 11.391 1.00 90.88 376 ALA A C 1
ATOM 2943 O O . ALA A 1 376 ? -11.414 14.606 11.063 1.00 90.88 376 ALA A O 1
ATOM 2944 N N . GLN A 1 377 ? -12.409 16.328 12.109 1.00 93.56 377 GLN A N 1
ATOM 2945 C CA . GLN A 1 377 ? -13.534 15.531 12.594 1.00 93.56 377 GLN A CA 1
ATOM 2946 C C . GLN A 1 377 ? -14.451 15.134 11.439 1.00 93.56 377 GLN A C 1
ATOM 2948 O O . GLN A 1 377 ? -14.842 13.969 11.342 1.00 93.56 377 GLN A O 1
ATOM 2953 N N . LYS A 1 378 ? -14.775 16.081 10.551 1.00 93.88 378 LYS A N 1
ATOM 2954 C CA . LYS A 1 378 ? -15.618 15.813 9.383 1.00 93.88 378 LYS A CA 1
ATOM 2955 C C . LYS A 1 378 ? -15.004 14.752 8.483 1.00 93.88 378 LYS A C 1
ATOM 2957 O O . LYS A 1 378 ? -15.723 13.844 8.072 1.00 93.88 378 LYS A O 1
ATOM 2962 N N . GLU A 1 379 ? -13.705 14.825 8.203 1.00 94.31 379 GLU A N 1
ATOM 2963 C CA . GLU A 1 379 ? -13.087 13.783 7.390 1.00 94.31 379 GLU A CA 1
ATOM 2964 C C . GLU A 1 379 ? -13.055 12.448 8.092 1.00 94.31 379 GLU A C 1
ATOM 2966 O O . GLU A 1 379 ? -13.474 11.460 7.494 1.00 94.31 379 GLU A O 1
ATOM 2971 N N . LYS A 1 380 ? -12.580 12.403 9.342 1.00 95.75 380 LYS A N 1
ATOM 2972 C CA . LYS A 1 380 ? -12.535 11.151 10.093 1.00 95.75 380 LYS A CA 1
ATOM 2973 C C . LYS A 1 380 ? -13.873 10.423 9.981 1.00 95.75 380 LYS A C 1
ATOM 2975 O O . LYS A 1 380 ? -13.916 9.234 9.677 1.00 95.75 380 LYS A O 1
ATOM 2980 N N . CYS A 1 381 ? -14.967 11.160 10.168 1.00 97.31 381 CYS A N 1
ATOM 2981 C CA . CYS A 1 381 ? -16.308 10.607 10.092 1.00 97.31 381 CYS A CA 1
ATOM 2982 C C . CYS A 1 381 ? -16.751 10.242 8.680 1.00 97.31 381 CYS A C 1
ATOM 2984 O O . CYS A 1 381 ? -17.375 9.198 8.515 1.00 97.31 381 CYS A O 1
ATOM 2986 N N . LYS A 1 382 ? -16.397 11.036 7.666 1.00 96.44 382 LYS A N 1
ATOM 2987 C CA . LYS A 1 382 ? -16.626 10.685 6.261 1.00 96.44 382 LYS A CA 1
ATOM 2988 C C . LYS A 1 382 ? -15.938 9.362 5.910 1.00 96.44 382 LYS A C 1
ATOM 2990 O O . LYS A 1 382 ? -16.601 8.439 5.460 1.00 96.44 382 LYS A O 1
ATOM 2995 N N . VAL A 1 383 ? -14.642 9.238 6.187 1.00 97.56 383 VAL A N 1
ATOM 2996 C CA . VAL A 1 383 ? -13.840 8.057 5.832 1.00 97.56 383 VAL A CA 1
ATOM 2997 C C . VAL A 1 383 ? -14.293 6.824 6.607 1.00 97.56 383 VAL A C 1
ATOM 2999 O O . VAL A 1 383 ? -14.485 5.764 6.013 1.00 97.56 383 VAL A O 1
ATOM 3002 N N . ALA A 1 384 ? -14.528 6.950 7.917 1.00 98.25 384 ALA A N 1
ATOM 3003 C CA . ALA A 1 384 ? -15.067 5.849 8.710 1.00 98.25 384 ALA A CA 1
ATOM 3004 C C . ALA A 1 384 ? -16.428 5.386 8.162 1.00 98.25 384 ALA A C 1
ATOM 3006 O O . ALA A 1 384 ? -16.649 4.186 8.006 1.00 98.25 384 ALA A O 1
ATOM 3007 N N . GLN A 1 385 ? -17.320 6.316 7.803 1.00 98.00 385 GLN A N 1
ATOM 3008 C CA . GLN A 1 385 ? -18.616 5.986 7.208 1.00 98.00 385 GLN A CA 1
ATOM 3009 C C . GLN A 1 385 ? -18.470 5.329 5.826 1.00 98.00 385 GLN A C 1
ATOM 3011 O O . GLN A 1 385 ? -19.163 4.347 5.556 1.00 98.00 385 GLN A O 1
ATOM 3016 N N . ASP A 1 386 ? -17.565 5.818 4.976 1.00 97.06 386 ASP A N 1
ATOM 3017 C CA . ASP A 1 386 ? -17.305 5.267 3.641 1.00 97.06 386 ASP A CA 1
ATOM 3018 C C . ASP A 1 386 ? -16.822 3.811 3.715 1.00 97.06 386 ASP A C 1
ATOM 3020 O O . ASP A 1 386 ? -17.310 2.966 2.962 1.00 97.06 386 ASP A O 1
ATOM 3024 N N . ILE A 1 387 ? -15.938 3.492 4.668 1.00 98.19 387 ILE A N 1
ATOM 3025 C CA . ILE A 1 387 ? -15.470 2.123 4.950 1.00 98.19 387 ILE A CA 1
ATOM 3026 C C . ILE A 1 387 ? -16.627 1.250 5.442 1.00 98.19 387 ILE A C 1
ATOM 3028 O O . ILE A 1 387 ? -16.880 0.171 4.905 1.00 98.19 387 ILE A O 1
ATOM 3032 N N . VAL A 1 388 ? -17.360 1.728 6.448 1.00 97.88 388 VAL A N 1
ATOM 3033 C CA . VAL A 1 388 ? -18.485 1.018 7.071 1.00 97.88 388 VAL A CA 1
ATOM 3034 C C . VAL A 1 388 ? -19.569 0.673 6.045 1.00 97.88 388 VAL A C 1
ATOM 3036 O O . VAL A 1 388 ? -20.126 -0.427 6.073 1.00 97.88 388 VAL A O 1
ATOM 3039 N N . ASN A 1 389 ? -19.833 1.575 5.097 1.00 96.50 389 ASN A N 1
ATOM 3040 C CA . ASN A 1 389 ? -20.801 1.367 4.023 1.00 96.50 389 ASN A CA 1
ATOM 3041 C C . ASN A 1 389 ? -20.427 0.201 3.093 1.00 96.50 389 ASN A C 1
ATOM 3043 O O . ASN A 1 389 ? -21.326 -0.427 2.528 1.00 96.50 389 ASN A O 1
ATOM 3047 N N . GLN A 1 390 ? -19.138 -0.132 2.945 1.00 97.12 390 GLN A N 1
ATOM 3048 C CA . GLN A 1 390 ? -18.715 -1.207 2.042 1.00 97.12 390 GLN A CA 1
ATOM 3049 C C . GLN A 1 390 ? -19.114 -2.602 2.529 1.00 97.12 390 GLN A C 1
ATOM 3051 O O . GLN A 1 390 ? -19.335 -3.483 1.699 1.00 97.12 390 GLN A O 1
ATOM 3056 N N . PHE A 1 391 ? -19.280 -2.817 3.837 1.00 96.12 391 PHE A N 1
ATOM 3057 C CA . PHE A 1 391 ? -19.654 -4.137 4.359 1.00 96.12 391 PHE A CA 1
ATOM 3058 C C . PHE A 1 391 ? -21.048 -4.598 3.904 1.00 96.12 391 PHE A C 1
ATOM 3060 O O . PHE A 1 391 ? -21.267 -5.791 3.708 1.00 96.12 391 PHE A O 1
ATOM 3067 N N . ASP A 1 392 ? -21.985 -3.668 3.695 1.00 91.69 392 ASP A N 1
ATOM 3068 C CA . ASP A 1 392 ? -23.336 -3.983 3.206 1.00 91.69 392 ASP A CA 1
ATOM 3069 C C . ASP A 1 392 ? -23.528 -3.628 1.715 1.00 91.69 392 ASP A C 1
ATOM 3071 O O . ASP A 1 392 ? -24.610 -3.826 1.147 1.00 91.69 392 ASP A O 1
ATOM 3075 N N . ASN A 1 393 ? -22.480 -3.131 1.048 1.00 93.31 393 ASN A N 1
ATOM 3076 C CA . ASN A 1 393 ? -22.534 -2.738 -0.354 1.00 93.31 393 ASN A CA 1
ATOM 3077 C C . ASN A 1 393 ? -22.542 -3.967 -1.281 1.00 93.31 393 ASN A C 1
ATOM 3079 O O . ASN A 1 393 ? -21.545 -4.666 -1.466 1.00 93.31 393 ASN A O 1
ATOM 3083 N N . LYS A 1 394 ? -23.678 -4.197 -1.951 1.00 89.12 394 LYS A N 1
ATOM 3084 C CA . LYS A 1 394 ? -23.851 -5.293 -2.927 1.00 89.12 394 LYS A CA 1
ATOM 3085 C C . LYS A 1 394 ? -22.953 -5.165 -4.164 1.00 89.12 394 LYS A C 1
ATOM 3087 O O . LYS A 1 394 ? -22.746 -6.168 -4.859 1.00 89.12 394 LYS A O 1
ATOM 3092 N N . TRP A 1 395 ? -22.460 -3.954 -4.414 1.00 87.69 395 TRP A N 1
ATOM 3093 C CA . TRP A 1 395 ? -21.613 -3.562 -5.537 1.00 87.69 395 TRP A CA 1
ATOM 3094 C C . TRP A 1 395 ? -20.185 -3.221 -5.103 1.00 87.69 395 TRP A C 1
ATOM 3096 O O . TRP A 1 395 ? -19.491 -2.530 -5.846 1.00 87.69 395 TRP A O 1
ATOM 3106 N N . LYS A 1 396 ? -19.742 -3.662 -3.913 1.00 91.44 396 LYS A N 1
ATOM 3107 C CA . LYS A 1 396 ? -18.346 -3.462 -3.511 1.00 91.44 396 LYS A CA 1
ATOM 3108 C C . LYS A 1 396 ? -17.392 -4.077 -4.541 1.00 91.44 396 LYS A C 1
ATOM 3110 O O . LYS A 1 396 ? -17.719 -5.099 -5.152 1.00 91.44 396 LYS A O 1
ATOM 3115 N N . ALA A 1 397 ? -16.257 -3.418 -4.753 1.00 88.38 397 ALA A N 1
ATOM 3116 C CA . ALA A 1 397 ? -15.329 -3.743 -5.832 1.00 88.38 397 ALA A CA 1
ATOM 3117 C C . ALA A 1 397 ? -14.617 -5.087 -5.611 1.00 88.38 397 ALA A C 1
ATOM 3119 O O . ALA A 1 397 ? -14.468 -5.872 -6.552 1.00 88.38 397 ALA A O 1
ATOM 3120 N N . GLY A 1 398 ? -14.202 -5.359 -4.372 1.00 87.69 398 GLY A N 1
ATOM 3121 C CA . GLY A 1 398 ? -13.516 -6.582 -3.993 1.00 87.69 398 GLY A CA 1
ATOM 3122 C C . GLY A 1 398 ? -14.431 -7.782 -3.746 1.00 87.69 398 GLY A C 1
ATOM 3123 O O . GLY A 1 398 ? -15.665 -7.692 -3.799 1.00 87.69 398 GLY A O 1
ATOM 3124 N N . PRO A 1 399 ? -13.835 -8.954 -3.453 1.00 87.12 399 PRO A N 1
ATOM 3125 C CA . PRO A 1 399 ? -14.567 -10.160 -3.088 1.00 87.12 399 PRO A CA 1
ATOM 3126 C C . PRO A 1 399 ? -15.626 -9.915 -2.008 1.00 87.12 399 PRO A C 1
ATOM 3128 O O . PRO A 1 399 ? -15.361 -9.332 -0.954 1.00 87.12 399 PRO A O 1
ATOM 3131 N N . ARG A 1 400 ? -16.845 -10.418 -2.245 1.00 82.69 400 ARG A N 1
ATOM 3132 C CA . ARG A 1 400 ? -17.934 -10.393 -1.254 1.00 82.69 400 ARG A CA 1
ATOM 3133 C C . ARG A 1 400 ? -17.527 -11.085 0.048 1.00 82.69 400 ARG A C 1
ATOM 3135 O O . ARG A 1 400 ? -16.895 -12.136 0.005 1.00 82.69 400 ARG A O 1
ATOM 3142 N N . GLY A 1 401 ? -17.930 -10.512 1.182 1.00 84.94 401 GLY A N 1
ATOM 3143 C CA . GLY A 1 401 ? -17.620 -11.030 2.516 1.00 84.94 401 GLY A CA 1
ATOM 3144 C C . GLY A 1 401 ? -17.410 -9.928 3.550 1.00 84.94 401 GLY A C 1
ATOM 3145 O O . GLY A 1 401 ? -17.573 -8.745 3.239 1.00 84.94 401 GLY A O 1
ATOM 3146 N N . ASP A 1 402 ? -16.988 -10.346 4.737 1.00 93.38 402 ASP A N 1
ATOM 3147 C CA . ASP A 1 402 ? -16.798 -9.529 5.941 1.00 93.38 402 ASP A CA 1
ATOM 3148 C C . ASP A 1 402 ? -15.456 -8.766 5.913 1.00 93.38 402 ASP A C 1
ATOM 3150 O O . ASP A 1 402 ? -14.740 -8.668 6.899 1.00 93.38 402 ASP A O 1
ATOM 3154 N N . HIS A 1 403 ? -15.071 -8.242 4.750 1.00 95.50 403 HIS A N 1
ATOM 3155 C CA . HIS A 1 403 ? -13.753 -7.652 4.527 1.00 95.50 403 HIS A CA 1
ATOM 3156 C C . HIS A 1 403 ? -13.865 -6.398 3.669 1.00 95.50 403 HIS A C 1
ATOM 3158 O O . HIS A 1 403 ? -14.571 -6.414 2.652 1.00 95.50 403 HIS A O 1
ATOM 3164 N N . VAL A 1 404 ? -13.149 -5.350 4.075 1.00 98.00 404 VAL A N 1
ATOM 3165 C CA . VAL A 1 404 ? -13.050 -4.076 3.354 1.00 98.00 404 VAL A CA 1
ATOM 3166 C C . VAL A 1 404 ? -11.585 -3.674 3.263 1.00 98.00 404 VAL A C 1
ATOM 3168 O O . VAL A 1 404 ? -10.902 -3.606 4.283 1.00 98.00 404 VAL A O 1
ATOM 3171 N N . VAL A 1 405 ? -11.098 -3.404 2.053 1.00 98.50 405 VAL A N 1
ATOM 3172 C CA . VAL A 1 405 ? -9.749 -2.867 1.822 1.00 98.50 405 VAL A CA 1
ATOM 3173 C C . VAL A 1 405 ? -9.841 -1.372 1.524 1.00 98.50 405 VAL A C 1
ATOM 3175 O O . VAL A 1 405 ? -10.506 -0.973 0.568 1.00 98.50 405 VAL A O 1
ATOM 3178 N N . LEU A 1 406 ? -9.174 -0.545 2.328 1.00 98.56 406 LEU A N 1
ATOM 3179 C CA . LEU A 1 406 ? -9.079 0.902 2.114 1.00 98.56 406 LEU A CA 1
ATOM 3180 C C . LEU A 1 406 ? -7.766 1.246 1.412 1.00 98.56 406 LEU A C 1
ATOM 3182 O O . LEU A 1 406 ? -6.714 0.894 1.939 1.00 98.56 406 LEU A O 1
ATOM 3186 N N . LEU A 1 407 ? -7.820 1.994 0.310 1.00 98.44 407 LEU A N 1
ATOM 3187 C CA . LEU A 1 407 ? -6.666 2.650 -0.315 1.00 98.44 407 LEU A CA 1
ATOM 3188 C C . LEU A 1 407 ? -6.468 4.072 0.234 1.00 98.44 407 LEU A C 1
ATOM 3190 O O . LEU A 1 407 ? -7.415 4.855 0.286 1.00 98.44 407 LEU A O 1
ATOM 3194 N N . THR A 1 408 ? -5.230 4.431 0.564 1.00 98.06 408 THR A N 1
ATOM 3195 C CA . THR A 1 408 ? -4.752 5.816 0.701 1.00 98.06 408 THR A CA 1
ATOM 3196 C C . THR A 1 408 ? -3.251 5.872 0.381 1.00 98.06 408 THR A C 1
ATOM 3198 O O . THR A 1 408 ? -2.687 4.852 -0.001 1.00 98.06 408 THR A O 1
ATOM 3201 N N . HIS A 1 409 ? -2.596 7.022 0.542 1.00 96.50 409 HIS A N 1
ATOM 3202 C CA . HIS A 1 409 ? -1.168 7.197 0.244 1.00 96.50 409 HIS A CA 1
ATOM 3203 C C . HIS A 1 409 ? -0.462 7.910 1.393 1.00 96.50 409 HIS A C 1
ATOM 3205 O O . HIS A 1 409 ? -1.054 8.767 2.051 1.00 96.50 409 HIS A O 1
ATOM 3211 N N . ASP A 1 410 ? 0.798 7.568 1.659 1.00 93.69 410 ASP A N 1
ATOM 3212 C CA . ASP A 1 410 ? 1.501 8.110 2.825 1.00 93.69 410 ASP A CA 1
ATOM 3213 C C . ASP A 1 410 ? 1.771 9.612 2.703 1.00 93.69 410 ASP A C 1
ATOM 3215 O O . ASP A 1 410 ? 1.599 10.332 3.686 1.00 93.69 410 ASP A O 1
ATOM 3219 N N . TYR A 1 411 ? 2.087 10.113 1.507 1.00 90.94 411 TYR A N 1
ATOM 3220 C CA . TYR A 1 411 ? 2.346 11.535 1.250 1.00 90.94 411 TYR A CA 1
ATOM 3221 C C . TYR A 1 411 ? 1.169 12.466 1.593 1.00 90.94 411 TYR A C 1
ATOM 3223 O O . TYR A 1 411 ? 1.375 13.662 1.809 1.00 90.94 411 TYR A O 1
ATOM 3231 N N . PHE A 1 412 ? -0.060 11.950 1.709 1.00 93.12 412 PHE A N 1
ATOM 3232 C CA . PHE A 1 412 ? -1.190 12.732 2.214 1.00 93.12 412 PHE A CA 1
ATOM 3233 C C . PHE A 1 412 ? -1.008 13.154 3.678 1.00 93.12 412 PHE A C 1
ATOM 3235 O O . PHE A 1 412 ? -1.513 14.196 4.092 1.00 93.12 412 PHE A O 1
ATOM 3242 N N . PHE A 1 413 ? -0.246 12.396 4.460 1.00 93.88 413 PHE A N 1
ATOM 3243 C CA . PHE A 1 413 ? -0.091 12.564 5.903 1.00 93.88 413 PHE A CA 1
ATOM 3244 C C . PHE A 1 413 ? 1.210 13.296 6.261 1.00 93.88 413 PHE A C 1
ATOM 3246 O O . PHE A 1 413 ? 1.929 12.918 7.185 1.00 93.88 413 PHE A O 1
ATOM 3253 N N . ALA A 1 414 ? 1.507 14.365 5.517 1.00 91.38 414 ALA A N 1
ATOM 3254 C CA . ALA A 1 414 ? 2.761 15.120 5.591 1.00 91.38 414 ALA A CA 1
ATOM 3255 C C . ALA A 1 414 ? 3.003 15.871 6.918 1.00 91.38 414 ALA A C 1
ATOM 3257 O O . ALA A 1 414 ? 4.092 16.393 7.149 1.00 91.38 414 ALA A O 1
ATOM 3258 N N . ASP A 1 415 ? 2.011 15.921 7.809 1.00 90.94 415 ASP A N 1
ATOM 3259 C CA . ASP A 1 415 ? 2.136 16.531 9.129 1.00 90.94 415 ASP A CA 1
ATOM 3260 C C . ASP A 1 415 ? 1.409 15.720 10.215 1.00 90.94 415 ASP A C 1
ATOM 3262 O O . ASP A 1 415 ? 0.606 14.820 9.949 1.00 90.94 415 ASP A O 1
ATOM 3266 N N . VAL A 1 416 ? 1.701 16.053 11.476 1.00 92.00 416 VAL A N 1
ATOM 3267 C CA . VAL A 1 416 ? 1.175 15.343 12.652 1.00 92.00 416 VAL A CA 1
ATOM 3268 C C . VAL A 1 416 ? -0.349 15.453 12.775 1.00 92.00 416 VAL A C 1
ATOM 3270 O O . VAL A 1 416 ? -0.974 14.527 13.289 1.00 92.00 416 VAL A O 1
ATOM 3273 N N . ALA A 1 417 ? -0.957 16.558 12.333 1.00 91.88 417 ALA A N 1
ATOM 3274 C CA . ALA A 1 417 ? -2.406 16.742 12.398 1.00 91.88 417 ALA A CA 1
ATOM 3275 C C . ALA A 1 417 ? -3.118 15.909 11.329 1.00 91.88 417 ALA A C 1
ATOM 3277 O O . ALA A 1 417 ? -4.164 15.324 11.592 1.00 91.88 417 ALA A O 1
ATOM 3278 N N . LYS A 1 418 ? -2.532 15.788 10.137 1.00 93.06 418 LYS A N 1
ATOM 3279 C CA . LYS A 1 418 ? -3.045 14.894 9.100 1.00 93.06 418 LYS A CA 1
ATOM 3280 C C . LYS A 1 418 ? -2.916 13.434 9.523 1.00 93.06 418 LYS A C 1
ATOM 3282 O O . LYS A 1 418 ? -3.891 12.688 9.470 1.00 93.06 418 LYS A O 1
ATOM 3287 N N . ALA A 1 419 ? -1.747 13.029 10.018 1.00 95.12 419 ALA A N 1
ATOM 3288 C CA . ALA A 1 419 ? -1.523 11.657 10.467 1.00 95.12 419 ALA A CA 1
ATOM 3289 C C . ALA A 1 419 ? -2.386 11.259 11.681 1.00 95.12 419 ALA A C 1
ATOM 3291 O O . ALA A 1 419 ? -2.787 10.099 11.789 1.00 95.12 419 ALA A O 1
ATOM 3292 N N . SER A 1 420 ? -2.737 12.196 12.574 1.00 95.38 420 SER A N 1
ATOM 3293 C CA . SER A 1 420 ? -3.658 11.893 13.678 1.00 95.38 420 SER A CA 1
ATOM 3294 C C . SER A 1 420 ? -5.072 11.566 13.194 1.00 95.38 420 SER A C 1
ATOM 3296 O O . SER A 1 420 ? -5.734 10.750 13.829 1.00 95.38 420 SER A O 1
ATOM 3298 N N . ILE A 1 421 ? -5.516 12.091 12.044 1.00 95.69 421 ILE A N 1
ATOM 3299 C CA . ILE A 1 421 ? -6.799 11.690 11.442 1.00 95.69 421 ILE A CA 1
ATOM 3300 C C . ILE A 1 421 ? -6.758 10.211 11.059 1.00 95.69 421 ILE A C 1
ATOM 3302 O O . ILE A 1 421 ? -7.714 9.495 11.339 1.00 95.69 421 ILE A O 1
ATOM 3306 N N . PHE A 1 422 ? -5.656 9.726 10.474 1.00 97.25 422 PHE A N 1
ATOM 3307 C CA . PHE A 1 422 ? -5.508 8.306 10.132 1.00 97.25 422 PHE A CA 1
ATOM 3308 C C . PHE A 1 422 ? -5.656 7.426 11.373 1.00 97.25 422 PHE A C 1
ATOM 3310 O O . PHE A 1 422 ? -6.490 6.521 11.405 1.00 97.25 422 PHE A O 1
ATOM 3317 N N . ARG A 1 423 ? -4.910 7.752 12.434 1.00 96.69 423 ARG A N 1
ATOM 3318 C CA . ARG A 1 423 ? -5.019 7.101 13.746 1.00 96.69 423 ARG A CA 1
ATOM 3319 C C . ARG A 1 423 ? -6.450 7.121 14.280 1.00 96.69 423 ARG A C 1
ATOM 3321 O O . ARG A 1 423 ? -6.932 6.112 14.789 1.00 96.69 423 ARG A O 1
ATOM 3328 N N . ASP A 1 424 ? -7.128 8.256 14.170 1.00 97.06 424 ASP A N 1
ATOM 3329 C CA . ASP A 1 424 ? -8.460 8.437 14.732 1.00 97.06 424 ASP A CA 1
ATOM 3330 C C . ASP A 1 424 ? -9.543 7.719 13.914 1.00 97.06 424 ASP A C 1
ATOM 3332 O O . ASP A 1 424 ? -10.514 7.249 14.503 1.00 97.06 424 ASP A O 1
ATOM 3336 N N . VAL A 1 425 ? -9.369 7.560 12.596 1.00 98.00 425 VAL A N 1
ATOM 3337 C CA . VAL A 1 425 ? -10.209 6.679 11.762 1.00 98.00 425 VAL A CA 1
ATOM 3338 C C . VAL A 1 425 ? -10.064 5.233 12.229 1.00 98.00 425 VAL A C 1
ATOM 3340 O O . VAL A 1 425 ? -11.070 4.567 12.469 1.00 98.00 425 VAL A O 1
ATOM 3343 N N . VAL A 1 426 ? -8.829 4.754 12.421 1.00 98.25 426 VAL A N 1
ATOM 3344 C CA . VAL A 1 426 ? -8.576 3.395 12.927 1.00 98.25 426 VAL A CA 1
ATOM 3345 C C . VAL A 1 426 ? -9.209 3.206 14.309 1.00 98.25 426 VAL A C 1
ATOM 3347 O O . VAL A 1 426 ? -9.915 2.223 14.536 1.00 98.25 426 VAL A O 1
ATOM 3350 N N . ALA A 1 427 ? -9.026 4.170 15.214 1.00 97.31 427 ALA A N 1
ATOM 3351 C CA . ALA A 1 427 ? -9.621 4.131 16.544 1.00 97.31 427 ALA A CA 1
ATOM 3352 C C . ALA A 1 427 ? -11.160 4.122 16.496 1.00 97.31 427 ALA A C 1
ATOM 3354 O O . ALA A 1 427 ? -11.777 3.339 17.215 1.00 97.31 427 ALA A O 1
ATOM 3355 N N . GLU A 1 428 ? -11.786 4.956 15.658 1.00 97.81 428 GLU A N 1
ATOM 3356 C CA . GLU A 1 428 ? -13.246 5.000 15.484 1.00 97.81 428 GLU A CA 1
ATOM 3357 C C . GLU A 1 428 ? -13.778 3.645 14.990 1.00 97.81 428 GLU A C 1
ATOM 3359 O O . GLU A 1 428 ? -14.748 3.131 15.544 1.00 97.81 428 GLU A O 1
ATOM 3364 N N . LEU A 1 429 ? -13.112 3.015 14.015 1.00 98.06 429 LEU A N 1
ATOM 3365 C CA . LEU A 1 429 ? -13.482 1.687 13.515 1.00 98.06 429 LEU A CA 1
ATOM 3366 C C . LEU A 1 429 ? -13.370 0.606 14.605 1.00 98.06 429 LEU A C 1
ATOM 3368 O O . LEU A 1 429 ? -14.305 -0.175 14.786 1.00 98.06 429 LEU A O 1
ATOM 3372 N N . GLN A 1 430 ? -12.287 0.589 15.388 1.00 97.44 430 GLN A N 1
ATOM 3373 C CA . GLN A 1 430 ? -12.150 -0.343 16.518 1.00 97.44 430 GLN A CA 1
ATOM 3374 C C . GLN A 1 430 ? -13.246 -0.134 17.571 1.00 97.44 430 GLN A C 1
ATOM 3376 O O . GLN A 1 430 ? -13.825 -1.094 18.074 1.00 97.44 430 GLN A O 1
ATOM 3381 N N . LEU A 1 431 ? -13.588 1.122 17.873 1.00 96.44 431 LEU A N 1
ATOM 3382 C CA . LEU A 1 431 ? -14.648 1.471 18.824 1.00 96.44 431 LEU A CA 1
ATOM 3383 C C . LEU A 1 431 ? -16.053 1.099 18.312 1.00 96.44 431 LEU A C 1
ATOM 3385 O O . LEU A 1 431 ? -16.964 0.871 19.111 1.00 96.44 431 LEU A O 1
ATOM 3389 N N . LEU A 1 432 ? -16.233 0.995 16.993 1.00 96.88 432 LEU A N 1
ATOM 3390 C CA . LEU A 1 432 ? -17.432 0.443 16.353 1.00 96.88 432 LEU A CA 1
ATOM 3391 C C . LEU A 1 432 ? -17.421 -1.097 16.265 1.00 96.88 432 LEU A C 1
ATOM 3393 O O . LEU A 1 432 ? -18.412 -1.684 15.821 1.00 96.88 432 LEU A O 1
ATOM 3397 N N . GLY A 1 433 ? -16.347 -1.745 16.727 1.00 96.56 433 GLY A N 1
ATOM 3398 C CA . GLY A 1 433 ? -16.201 -3.197 16.840 1.00 96.56 433 GLY A CA 1
ATOM 3399 C C . GLY A 1 433 ? -15.514 -3.885 15.657 1.00 96.56 433 GLY A C 1
ATOM 3400 O O . GLY A 1 433 ? -15.495 -5.113 15.629 1.00 96.56 433 GLY A O 1
ATOM 3401 N N . TYR A 1 434 ? -14.989 -3.140 14.678 1.00 97.88 434 TYR A N 1
ATOM 3402 C CA . TYR A 1 434 ? -14.290 -3.728 13.530 1.00 97.88 434 TYR A CA 1
ATOM 3403 C C . TYR A 1 434 ? -12.869 -4.144 13.908 1.00 97.88 434 TYR A C 1
ATOM 3405 O O . TYR A 1 434 ? -12.160 -3.421 14.612 1.00 97.88 434 TYR A O 1
ATOM 3413 N N . THR A 1 435 ? -12.423 -5.282 13.382 1.00 96.94 435 THR A N 1
ATOM 3414 C CA . THR A 1 435 ? -11.027 -5.709 13.508 1.00 96.94 435 THR A CA 1
ATOM 3415 C C . THR A 1 435 ? -10.179 -5.002 12.456 1.00 96.94 435 THR A C 1
ATOM 3417 O O . THR A 1 435 ? -10.595 -4.863 11.308 1.00 96.94 435 THR A O 1
ATOM 3420 N N . ILE A 1 436 ? -8.974 -4.572 12.828 1.00 97.50 436 ILE A N 1
ATOM 3421 C CA . ILE A 1 436 ? -8.019 -3.951 11.903 1.00 97.50 436 ILE A CA 1
ATOM 3422 C C . ILE A 1 436 ? -6.921 -4.963 11.599 1.00 97.50 436 ILE A C 1
ATOM 3424 O O . ILE A 1 436 ? -6.234 -5.419 12.511 1.00 97.50 436 ILE A O 1
ATOM 3428 N N . GLY A 1 437 ? -6.782 -5.333 10.328 1.00 94.88 437 GLY A N 1
ATOM 3429 C CA . GLY A 1 437 ? -5.865 -6.382 9.888 1.00 94.88 437 GLY A CA 1
ATOM 3430 C C . GLY A 1 437 ? -4.922 -5.942 8.775 1.00 94.88 437 GLY A C 1
ATOM 3431 O O . GLY A 1 437 ? -5.104 -4.903 8.141 1.00 94.88 437 GLY A O 1
ATOM 3432 N N . THR A 1 438 ? -3.931 -6.788 8.496 1.00 97.62 438 THR A N 1
ATOM 3433 C CA . THR A 1 438 ? -3.019 -6.632 7.351 1.00 97.62 438 THR A CA 1
ATOM 3434 C C . THR A 1 438 ? -3.378 -7.611 6.237 1.00 97.62 438 THR A C 1
A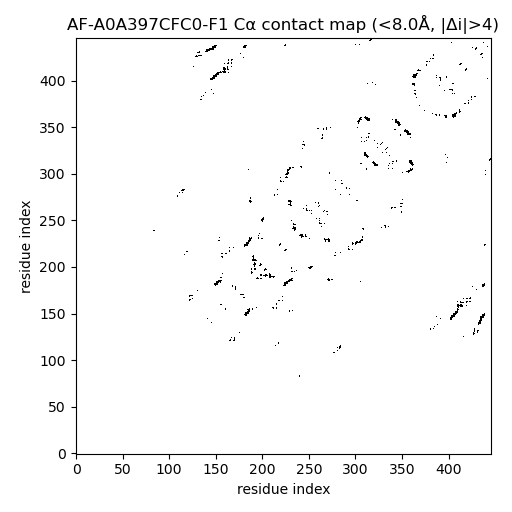TOM 3436 O O . THR A 1 438 ? -3.972 -8.658 6.491 1.00 97.62 438 THR A O 1
ATOM 3439 N N . LEU A 1 439 ? -3.023 -7.304 4.986 1.00 97.25 439 LEU A N 1
ATOM 3440 C CA . LEU A 1 439 ? -3.382 -8.131 3.822 1.00 97.25 439 LEU A CA 1
ATOM 3441 C C . LEU A 1 439 ? -2.897 -9.593 3.908 1.00 97.25 439 LEU A C 1
ATOM 3443 O O . LEU A 1 439 ? -3.501 -10.467 3.294 1.00 97.25 439 LEU A O 1
ATOM 3447 N N . GLY A 1 440 ? -1.880 -9.895 4.720 1.00 94.25 440 GLY A N 1
ATOM 3448 C CA . GLY A 1 440 ? -1.443 -11.265 5.016 1.00 94.25 440 GLY A CA 1
ATOM 34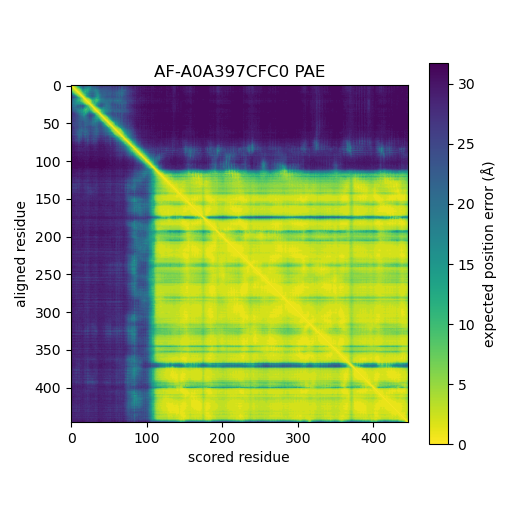49 C C . GLY A 1 440 ? -2.509 -12.117 5.717 1.00 94.25 440 GLY A C 1
ATOM 3450 O O . GLY A 1 440 ? -2.416 -13.340 5.731 1.00 94.25 440 GLY A O 1
ATOM 3451 N N . GLN A 1 441 ? -3.533 -11.475 6.282 1.00 94.50 441 GLN A N 1
ATOM 3452 C CA . GLN A 1 441 ? -4.704 -12.091 6.905 1.00 94.50 441 GLN A CA 1
ATOM 3453 C C . GLN A 1 441 ? -5.942 -12.025 5.993 1.00 94.50 441 GLN A C 1
ATOM 3455 O O . GLN A 1 441 ? -7.038 -12.380 6.430 1.00 94.50 441 GLN A O 1
ATOM 3460 N N . TYR A 1 442 ? -5.814 -11.522 4.760 1.00 94.50 442 TYR A N 1
ATOM 3461 C CA . TYR A 1 442 ? -6.926 -11.468 3.814 1.00 94.50 442 TYR A CA 1
ATOM 3462 C C . TYR A 1 442 ? -7.354 -12.894 3.437 1.00 94.50 442 TYR A C 1
ATOM 3464 O O . TYR A 1 442 ? -6.493 -13.711 3.093 1.00 94.50 442 TYR A O 1
ATOM 3472 N N . PRO A 1 443 ? -8.653 -13.236 3.490 1.00 89.88 443 PRO A N 1
ATOM 3473 C CA . PRO A 1 443 ? -9.097 -14.596 3.222 1.00 89.88 443 PRO A CA 1
ATOM 3474 C C . PRO A 1 443 ? -8.928 -14.936 1.742 1.00 89.88 443 PRO A C 1
ATOM 3476 O O . PRO A 1 443 ? -9.629 -14.430 0.864 1.00 89.88 443 PRO A O 1
ATOM 3479 N N . LEU A 1 444 ? -8.013 -15.852 1.466 1.00 85.75 444 LEU A N 1
ATOM 3480 C CA . LEU A 1 444 ? -7.858 -16.440 0.147 1.00 85.75 444 LEU A CA 1
ATOM 3481 C C . LEU A 1 444 ? -8.705 -17.709 0.105 1.00 85.75 444 LEU A C 1
ATOM 3483 O O . LEU A 1 444 ? -8.574 -18.578 0.969 1.00 85.75 444 LEU A O 1
ATOM 3487 N N . LYS A 1 445 ? -9.600 -17.811 -0.880 1.00 73.62 445 LYS A N 1
ATOM 3488 C CA . LYS A 1 445 ? -10.292 -19.077 -1.142 1.00 73.62 445 LYS A CA 1
ATOM 3489 C C . LYS A 1 445 ? -9.232 -20.102 -1.545 1.00 73.62 445 LYS A C 1
ATOM 3491 O O . LYS A 1 445 ? -8.444 -19.819 -2.443 1.00 73.62 445 LYS A O 1
ATOM 3496 N N . GLN A 1 446 ? -9.178 -21.225 -0.835 1.00 52.94 446 GLN A N 1
ATOM 3497 C CA . GLN A 1 446 ? -8.309 -22.349 -1.189 1.00 52.94 446 GLN A CA 1
ATOM 3498 C C . GLN A 1 446 ? -8.906 -23.146 -2.342 1.00 52.94 446 GLN A C 1
ATOM 3500 O O . GLN A 1 446 ? -10.154 -23.274 -2.374 1.00 52.94 446 GLN A O 1
#

Secondary structure (DSSP, 8-state):
--------------SS---------SSS----------S-------------------SSSSSS-S--------------SS-PPPPPP---------------S--SPPTT----PPPP-PPPPSSPPP-S--S------SSTT-EEEEEEEEE--TTTHHHHHHHHHHHHT-TTS----PEEEEEGGGGT-SSHHHHHHT---HHHHHHHHHHHHHHHHTT-EEEEEESSTTEETTTTEE-TTTHHHH----GGGGGG-SSHHHHHHHHHHHHHHHHT-GGG--SHHHHHHHHHHHHHHTTEE--TT-EEEEETTEEEEE---GGGSTHHHHHHHHHHHHHHT---TT-SSSPPPEE---SEE------SS--HHHHHHHHHHHHHHHTT-TT-SS-SSSEEEEEEEGGGG-SHHHHHHHHHHHHHHHHTT-EEE-GGGS----

Sequence (446 aa):
MSPISHYWDIPISCPDNCILKFVWKKKVRRGSFLKCRDAGSPALNMYQDQLIISSTTELWLEQMIKILPDGPPDSERSSDADQRWPSAPDVPITTVAMDIPLLNDTMAPPSKVKFSFPKFVGQPAKFPIPTAPTCGITRKAKSAKEVVYMTVDDGPSPSGRLNLLNAMDQLNNSTSKEAAYVTFIESGYNFCGQETDAIVNLKCNPAAYDSALQLLVWTIKAGHMIAAHSDSHFYDARAGFCNYVTMPLVTKVEDKYAKCGKDTWSDMVRGALRIDDALANETLWETDADRAAHKRAVSTLWSYARLPCTNVWRLPGVTSVTGLRKEDLGPERDLRMLTAEKLFGGKLECKPDTKPWFAIGWDAEWRLDAKATYDAQKEKCKVAQDIVNQFDNKWKAGPRGDHVVLLTHDYFFADVAKASIFRDVVAELQLLGYTIGTLGQYPLKQ